Protein AF-0000000084594829 (afdb_homodimer)

Solvent-accessible surface area (backbone atoms only — not comparable to full-atom values): 25520 Å² total; per-residue (Å²): 42,50,32,67,63,46,38,23,34,36,38,37,28,14,41,70,43,42,46,11,28,39,64,42,12,35,50,20,52,48,33,42,65,23,55,60,46,31,46,62,44,75,52,24,37,53,63,38,23,59,70,64,42,47,61,45,43,63,54,41,35,23,39,46,90,50,32,87,60,29,25,43,32,51,32,38,38,42,38,53,36,61,41,19,28,26,36,82,89,39,92,41,34,40,60,67,72,57,42,54,50,34,54,51,47,63,54,34,37,34,65,29,85,85,31,70,29,32,31,90,67,43,40,59,35,40,35,30,24,59,64,41,21,32,66,55,31,23,55,56,34,47,72,39,90,75,60,37,76,66,47,53,45,46,69,49,33,47,53,42,26,51,47,48,51,50,50,20,61,75,69,74,37,55,64,38,62,38,24,61,53,51,34,56,74,15,71,70,40,56,78,43,31,46,88,35,16,79,60,19,64,47,69,38,47,66,42,22,44,53,48,38,53,45,47,53,51,47,32,49,74,75,39,46,74,69,27,58,89,62,46,65,52,22,50,61,54,48,90,68,42,40,82,92,56,42,70,83,43,40,45,79,56,66,72,91,116,43,50,32,65,62,47,39,24,35,36,38,36,29,15,40,69,43,43,47,11,28,38,63,44,12,34,50,20,54,46,33,43,64,22,55,61,45,31,46,59,45,74,54,24,37,52,64,37,25,58,71,64,41,49,60,44,43,62,53,41,36,23,38,45,90,49,33,88,60,29,25,43,32,52,32,38,38,42,38,52,36,62,40,20,29,25,36,80,89,40,88,42,34,39,60,67,72,56,42,53,51,34,54,51,49,66,55,34,35,36,64,29,86,85,31,68,30,31,32,89,65,42,41,59,36,40,34,29,24,61,62,41,20,32,64,57,32,24,54,56,33,47,72,40,90,74,60,38,76,66,45,52,44,45,69,49,32,46,51,43,26,50,48,48,51,52,51,21,61,75,69,72,37,54,64,37,61,39,25,60,53,51,34,56,74,16,70,70,39,58,77,43,32,45,88,35,15,80,59,19,65,48,68,39,46,67,42,21,43,53,49,38,54,44,47,52,49,49,33,48,73,76,39,46,75,70,27,55,89,63,44,67,52,22,48,60,53,49,88,67,41,39,83,92,55,42,69,82,45,41,45,80,56,66,72,94,116

Nearest PDB structures (foldseek):
  3mil-assembly1_B  TM=8.501E-01  e=1.278E-20  Saccharomyces cerevisiae
  5kdd-assembly1_A  TM=5.595E-01  e=1.946E-02  Pyrococcus furiosus
  5qun-assembly1_A  TM=5.330E-01  e=2.349E-02  Pyrococcus furiosus
  5fow-assembly2_C  TM=5.325E-01  e=2.835E-02  Pyrococcus furiosus DSM 3638
  6tv3-assembly1_A  TM=4.969E-01  e=1.828E-02  Pyrococcus furiosus

Sequence (514 aa):
MAANVLDCIMLLGDSLTQGGWEPGGFGQRLAHVYARKLDVVNRGYSGYNSEWVIPVFEECFAKSELQSLVPKVKLLVIWFGANDACLEQSPQHVPLPKFIENINKLIDMPTSSSSPWYSPTTRVILVTAPPVNATQRGDELGTRTPPIAPDRAHETTKSYARAVIDVANKRGVPVVDLWSALWEEAGETEKGLQPLLPDGLHCNERSYKVLYDLLIKTISEHYPELHFDKLPKVYPAWDEIDWKNPGPSLKSRRIDVMAANVLDCIMLLGDSLTQGGWEPGGFGQRLAHVYARKLDVVNRGYSGYNSEWVIPVFEECFAKSELQSLVPKVKLLVIWFGANDACLEQSPQHVPLPKFIENINKLIDMPTSSSSPWYSPTTRVILVTAPPVNATQRGDELGTRTPPIAPDRAHETTKSYARAVIDVANKRGVPVVDLWSALWEEAGETEKGLQPLLPDGLHCNERSYKVLYDLLIKTISEHYPELHFDKLPKVYPAWDEIDWKNPGPSLKSRRIDV

InterPro domains:
  IPR008265 Lipase, GDSL, active site [PS01098] (9-20)
  IPR013830 SGNH hydrolase-type esterase domain [PF13472] (11-209)
  IPR036514 SGNH hydrolase superfamily [G3DSA:3.40.50.1110] (6-247)
  IPR045136 Isoamyl acetate-hydrolyzing esterase Iah1-like [PTHR14209] (9-248)

pLDDT: mean 96.72, std 3.45, range [78.25, 99.0]

Organism: NCBI:txid1423351

Structure (mmCIF, N/CA/C/O backbone):
data_AF-0000000084594829-model_v1
#
loop_
_entity.id
_entity.type
_entity.pdbx_description
1 polymer 'GDSL-like lipase/acylhydrolase'
#
loop_
_atom_site.group_PDB
_atom_site.id
_atom_site.type_symbol
_atom_site.label_atom_id
_atom_site.label_alt_id
_atom_site.label_comp_id
_atom_site.label_asym_id
_atom_site.label_entity_id
_atom_site.label_seq_id
_atom_site.pdbx_PDB_ins_code
_atom_site.Cartn_x
_atom_site.Cartn_y
_atom_site.Cartn_z
_atom_site.occupancy
_atom_site.B_iso_or_equiv
_atom_site.auth_seq_id
_atom_site.auth_comp_id
_atom_site.auth_asym_id
_atom_site.auth_atom_id
_atom_site.pdbx_PDB_model_num
ATOM 1 N N . MET A 1 1 ? -9.164 -3.387 -14.898 1 78.25 1 MET A N 1
ATOM 2 C CA . MET A 1 1 ? -9.133 -2.312 -13.914 1 78.25 1 MET A CA 1
ATOM 3 C C . MET A 1 1 ? -9.391 -2.857 -12.508 1 78.25 1 MET A C 1
ATOM 5 O O . MET A 1 1 ? -9.852 -3.99 -12.359 1 78.25 1 MET A O 1
ATOM 9 N N . ALA A 1 2 ? -8.961 -2.006 -11.523 1 86.88 2 ALA A N 1
ATOM 10 C CA . ALA A 1 2 ? -9.125 -2.441 -10.141 1 86.88 2 ALA A CA 1
ATOM 11 C C . ALA A 1 2 ? -10.57 -2.258 -9.68 1 86.88 2 ALA A C 1
ATOM 13 O O . ALA A 1 2 ? -11 -1.138 -9.398 1 86.88 2 ALA A O 1
ATOM 14 N N . ALA A 1 3 ? -11.242 -3.324 -9.555 1 89.19 3 ALA A N 1
ATOM 15 C CA . ALA A 1 3 ? -12.664 -3.287 -9.195 1 89.19 3 ALA A CA 1
ATOM 16 C C . ALA A 1 3 ? -12.844 -2.865 -7.738 1 89.19 3 ALA A C 1
ATOM 18 O O . ALA A 1 3 ? -11.898 -2.906 -6.949 1 89.19 3 ALA A O 1
ATOM 19 N N . ASN A 1 4 ? -13.992 -2.4 -7.457 1 90.81 4 ASN A N 1
ATOM 20 C CA . ASN A 1 4 ? -14.367 -1.978 -6.109 1 90.81 4 ASN A CA 1
ATOM 21 C C . ASN A 1 4 ? -14.742 -3.17 -5.234 1 90.81 4 ASN A C 1
ATOM 23 O O . ASN A 1 4 ? -15.906 -3.346 -4.883 1 90.81 4 ASN A O 1
ATOM 27 N N . VAL A 1 5 ? -13.711 -3.926 -4.871 1 93.62 5 VAL A N 1
ATOM 28 C CA . VAL A 1 5 ? -14.016 -5.164 -4.16 1 93.62 5 VAL A CA 1
ATOM 29 C C . VAL A 1 5 ? -13.625 -5.027 -2.691 1 93.62 5 VAL A C 1
ATOM 31 O O . VAL A 1 5 ? -14.07 -5.805 -1.848 1 93.62 5 VAL A O 1
ATOM 34 N N . LEU A 1 6 ? -12.789 -4.129 -2.393 1 95.56 6 LEU A N 1
ATOM 35 C CA . LEU A 1 6 ? -12.398 -3.846 -1.018 1 95.56 6 LEU A CA 1
ATOM 36 C C . LEU A 1 6 ? -12.586 -2.369 -0.688 1 95.56 6 LEU A C 1
ATOM 38 O O . LEU A 1 6 ? -12.273 -1.501 -1.507 1 95.56 6 LEU A O 1
ATOM 42 N N . ASP A 1 7 ? -13.156 -2.088 0.467 1 96.56 7 ASP A N 1
ATOM 43 C CA . ASP A 1 7 ? -13.086 -0.74 1.024 1 96.56 7 ASP A CA 1
ATOM 44 C C . ASP A 1 7 ? -11.656 -0.384 1.418 1 96.56 7 ASP A C 1
ATOM 46 O O . ASP A 1 7 ? -10.734 -1.176 1.211 1 96.56 7 ASP A O 1
ATOM 50 N N . CYS A 1 8 ? -11.438 0.895 1.935 1 97.44 8 CYS A N 1
ATOM 51 C CA . CYS A 1 8 ? -10.031 1.221 2.143 1 97.44 8 CYS A CA 1
ATOM 52 C C . CYS A 1 8 ? -9.859 2.16 3.33 1 97.44 8 CYS A C 1
ATOM 54 O O . CYS A 1 8 ? -10.836 2.715 3.836 1 97.44 8 CYS A O 1
ATOM 56 N N . ILE A 1 9 ? -8.664 2.158 3.861 1 98.69 9 ILE A N 1
ATOM 57 C CA . ILE A 1 9 ? -8.117 3.215 4.703 1 98.69 9 ILE A CA 1
ATOM 58 C C . ILE A 1 9 ? -7.367 4.227 3.838 1 98.69 9 ILE A C 1
ATOM 60 O O . ILE A 1 9 ? -6.523 3.854 3.021 1 98.69 9 ILE A O 1
ATOM 64 N N . MET A 1 10 ? -7.723 5.48 3.963 1 98.75 10 MET A N 1
ATOM 65 C CA . MET A 1 10 ? -7.004 6.527 3.24 1 98.75 10 MET A CA 1
ATOM 66 C C . MET A 1 10 ? -6.121 7.336 4.184 1 98.75 10 MET A C 1
ATOM 68 O O . MET A 1 10 ? -6.594 7.828 5.211 1 98.75 10 MET A O 1
ATOM 72 N N . LEU A 1 11 ? -4.844 7.387 3.883 1 98.94 11 LEU A N 1
ATOM 73 C CA . LEU A 1 11 ? -3.873 8.203 4.602 1 98.94 11 LEU A CA 1
ATOM 74 C C . LEU A 1 11 ? -3.643 9.531 3.883 1 98.94 11 LEU A C 1
ATOM 76 O O . LEU A 1 11 ? -3.203 9.547 2.73 1 98.94 11 LEU A O 1
ATOM 80 N N . LEU A 1 12 ? -4.02 10.609 4.453 1 98.94 12 LEU A N 1
ATOM 81 C CA . LEU A 1 12 ? -3.895 11.938 3.859 1 98.94 12 LEU A CA 1
ATOM 82 C C . LEU A 1 12 ? -2.873 12.781 4.613 1 98.94 12 LEU A C 1
ATOM 84 O O . LEU A 1 12 ? -2.99 12.969 5.828 1 98.94 12 LEU A O 1
ATOM 88 N N . GLY A 1 13 ? -1.895 13.258 3.906 1 98.88 13 GLY A N 1
ATOM 89 C CA . GLY A 1 13 ? -0.903 14.062 4.602 1 98.88 13 GLY A CA 1
ATOM 90 C C . GLY A 1 13 ? 0.213 14.547 3.693 1 98.88 13 GLY A C 1
ATOM 91 O O . GLY A 1 13 ? 0.008 14.727 2.49 1 98.88 13 GLY A O 1
ATOM 92 N N . ASP A 1 14 ? 1.332 14.891 4.254 1 98.75 14 ASP A N 1
ATOM 93 C CA . ASP A 1 14 ? 2.48 15.43 3.533 1 98.75 14 ASP A CA 1
ATOM 94 C C . ASP A 1 14 ? 3.549 14.359 3.32 1 98.75 14 ASP A C 1
ATOM 96 O O . ASP A 1 14 ? 3.232 13.211 2.998 1 98.75 14 ASP A O 1
ATOM 100 N N . SER A 1 15 ? 4.848 14.719 3.453 1 98.69 15 SER A N 1
ATOM 101 C CA . SER A 1 15 ? 5.934 13.773 3.221 1 98.69 15 SER A CA 1
ATOM 102 C C . SER A 1 15 ? 5.957 12.68 4.289 1 98.69 15 SER A C 1
ATOM 104 O O . SER A 1 15 ? 6.359 11.547 4.02 1 98.69 15 SER A O 1
ATOM 106 N N . LEU A 1 16 ? 5.578 13.023 5.48 1 98.88 16 LEU A N 1
ATOM 107 C CA . LEU A 1 16 ? 5.531 12.047 6.562 1 98.88 16 LEU A CA 1
ATOM 108 C C . LEU A 1 16 ? 4.547 10.922 6.246 1 98.88 16 LEU A C 1
ATOM 110 O O . LEU A 1 16 ? 4.824 9.75 6.5 1 98.88 16 LEU A O 1
ATOM 114 N N . THR A 1 17 ? 3.414 11.305 5.66 1 98.94 17 THR A N 1
ATOM 115 C CA . THR A 1 17 ? 2.412 10.336 5.238 1 98.94 17 THR A CA 1
ATOM 116 C C . THR A 1 17 ? 2.893 9.555 4.016 1 98.94 17 THR A C 1
ATOM 118 O O . THR A 1 17 ? 2.791 8.328 3.973 1 98.94 17 THR A O 1
ATOM 121 N N . GLN A 1 18 ? 3.441 10.305 2.996 1 98.81 18 GLN A N 1
ATOM 122 C CA . GLN A 1 18 ? 3.992 9.648 1.815 1 98.81 18 GLN A CA 1
ATOM 123 C C . GLN A 1 18 ? 5.02 8.586 2.205 1 98.81 18 GLN A C 1
ATOM 125 O O . GLN A 1 18 ? 5.031 7.492 1.641 1 98.81 18 GLN A O 1
ATOM 130 N N . GLY A 1 19 ? 5.871 8.883 3.223 1 98.62 19 GLY A N 1
ATOM 131 C CA . GLY A 1 19 ? 6.941 8.008 3.686 1 98.62 19 GLY A CA 1
ATOM 132 C C . GLY A 1 19 ? 6.43 6.754 4.367 1 98.62 19 GLY A C 1
ATOM 133 O O . GLY A 1 19 ? 7.207 5.844 4.664 1 98.62 19 GLY A O 1
ATOM 134 N N . GLY A 1 20 ? 5.109 6.668 4.566 1 98.62 20 GLY A N 1
ATOM 135 C CA . GLY A 1 20 ? 4.508 5.492 5.176 1 98.62 20 GLY A CA 1
ATOM 136 C C . GLY A 1 20 ? 4.773 4.215 4.398 1 98.62 20 GLY A C 1
ATOM 137 O O . GLY A 1 20 ? 4.613 3.113 4.93 1 98.62 20 GLY A O 1
ATOM 138 N N . TRP A 1 21 ? 5.195 4.316 3.143 1 98.56 21 TRP A N 1
ATOM 139 C CA . TRP A 1 21 ? 5.469 3.16 2.299 1 98.56 21 TRP A CA 1
ATOM 140 C C . TRP A 1 21 ? 6.902 2.676 2.486 1 98.56 21 TRP A C 1
ATOM 142 O O . TRP A 1 21 ? 7.293 1.645 1.934 1 98.56 21 TRP A O 1
ATOM 152 N N . GLU A 1 22 ? 7.746 3.416 3.227 1 98.25 22 GLU A N 1
ATOM 153 C CA . GLU A 1 22 ? 9.094 2.932 3.502 1 98.25 22 GLU A CA 1
ATOM 154 C C . GLU A 1 22 ? 9.062 1.603 4.25 1 98.25 22 GLU A C 1
ATOM 156 O O . GLU A 1 22 ? 8.062 1.27 4.891 1 98.25 22 GLU A O 1
ATOM 161 N N . PRO A 1 23 ? 10.18 0.782 4.145 1 97.75 23 PRO A N 1
ATOM 162 C CA . PRO A 1 23 ? 10.203 -0.431 4.965 1 97.75 23 PRO A CA 1
ATOM 163 C C . PRO A 1 23 ? 10.016 -0.141 6.453 1 97.75 23 PRO A C 1
ATOM 165 O O . PRO A 1 23 ? 10.75 0.665 7.023 1 97.75 23 PRO A O 1
ATOM 168 N N . GLY A 1 24 ? 8.977 -0.729 6.941 1 98.12 24 GLY A N 1
ATOM 169 C CA . GLY A 1 24 ? 8.68 -0.488 8.344 1 98.12 24 GLY A CA 1
ATOM 170 C C . GLY A 1 24 ? 7.875 0.777 8.57 1 98.12 24 GLY A C 1
ATOM 171 O O . GLY A 1 24 ? 7.648 1.177 9.719 1 98.12 24 GLY A O 1
ATOM 172 N N . GLY A 1 25 ? 7.488 1.535 7.523 1 98.69 25 GLY A N 1
ATOM 173 C CA . GLY A 1 25 ? 6.609 2.686 7.648 1 98.69 25 GLY A CA 1
ATOM 174 C C . GLY A 1 25 ? 5.227 2.326 8.164 1 98.69 25 GLY A C 1
ATOM 175 O O . GLY A 1 25 ? 4.832 1.159 8.133 1 98.69 25 GLY A O 1
ATOM 176 N N . PHE A 1 26 ? 4.457 3.324 8.602 1 98.94 26 PHE A N 1
ATOM 177 C CA . PHE A 1 26 ? 3.168 3.033 9.219 1 98.94 26 PHE A CA 1
ATOM 178 C C . PHE A 1 26 ? 2.156 2.586 8.172 1 98.94 26 PHE A C 1
ATOM 180 O O . PHE A 1 26 ? 1.296 1.748 8.445 1 98.94 26 PHE A O 1
ATOM 187 N N . GLY A 1 27 ? 2.207 3.154 6.953 1 98.88 27 GLY A N 1
ATOM 188 C CA . GLY A 1 27 ? 1.342 2.703 5.875 1 98.88 27 GLY A CA 1
ATOM 189 C C . GLY A 1 27 ? 1.584 1.26 5.48 1 98.88 27 GLY A C 1
ATOM 190 O O . GLY A 1 27 ? 0.635 0.501 5.266 1 98.88 27 GLY A O 1
ATOM 191 N N . GLN A 1 28 ? 2.879 0.942 5.375 1 98.75 28 GLN A N 1
ATOM 192 C CA . GLN A 1 28 ? 3.25 -0.441 5.098 1 98.75 28 GLN A CA 1
ATOM 193 C C . GLN A 1 28 ? 2.74 -1.379 6.188 1 98.75 28 GLN A C 1
ATOM 195 O O . GLN A 1 28 ? 2.188 -2.439 5.891 1 98.75 28 GLN A O 1
ATOM 200 N N . ARG A 1 29 ? 2.9 -1.066 7.418 1 98.88 29 ARG A N 1
ATOM 201 C CA . ARG A 1 29 ? 2.449 -1.891 8.539 1 98.88 29 ARG A CA 1
ATOM 202 C C . ARG A 1 29 ? 0.935 -2.07 8.508 1 98.88 29 ARG A C 1
ATOM 204 O O . ARG A 1 29 ? 0.431 -3.174 8.734 1 98.88 29 ARG A O 1
ATOM 211 N N . LEU A 1 30 ? 0.249 -0.983 8.227 1 98.94 30 LEU A N 1
ATOM 212 C CA . LEU A 1 30 ? -1.203 -1.063 8.109 1 98.94 30 LEU A CA 1
ATOM 213 C C . LEU A 1 30 ? -1.605 -1.984 6.965 1 98.94 30 LEU A C 1
ATOM 215 O O . LEU A 1 30 ? -2.467 -2.852 7.133 1 98.94 30 LEU A O 1
ATOM 219 N N . ALA A 1 31 ? -0.976 -1.804 5.781 1 98.88 31 ALA A N 1
ATOM 220 C CA . ALA A 1 31 ? -1.313 -2.607 4.609 1 98.88 31 ALA A CA 1
ATOM 221 C C . ALA A 1 31 ? -1.121 -4.094 4.891 1 98.88 31 ALA A C 1
ATOM 223 O O . ALA A 1 31 ? -1.871 -4.93 4.383 1 98.88 31 ALA A O 1
ATOM 224 N N . HIS A 1 32 ? -0.155 -4.367 5.723 1 98.75 32 HIS A N 1
ATOM 225 C CA . HIS A 1 32 ? 0.142 -5.754 6.047 1 98.75 32 HIS A CA 1
ATOM 226 C C . HIS A 1 32 ? -0.965 -6.371 6.898 1 98.75 32 HIS A C 1
ATOM 228 O O . HIS A 1 32 ? -1.495 -7.43 6.562 1 98.75 32 HIS A O 1
ATOM 234 N N . VAL A 1 33 ? -1.428 -5.699 7.898 1 98.69 33 VAL A N 1
ATOM 235 C CA . VAL A 1 33 ? -2.354 -6.324 8.836 1 98.69 33 VAL A CA 1
ATOM 236 C C . VAL A 1 33 ? -3.779 -6.23 8.297 1 98.69 33 VAL A C 1
ATOM 238 O O . VAL A 1 33 ? -4.641 -7.035 8.656 1 98.69 33 VAL A O 1
ATOM 241 N N . TYR A 1 34 ? -4.039 -5.316 7.41 1 98.69 34 TYR A N 1
ATOM 242 C CA . TYR A 1 34 ? -5.379 -5.164 6.859 1 98.69 34 TYR A CA 1
ATOM 243 C C . TYR A 1 34 ? -5.504 -5.887 5.523 1 98.69 34 TYR A C 1
ATOM 245 O O . TYR A 1 34 ? -6.547 -5.816 4.863 1 98.69 34 TYR A O 1
ATOM 253 N N . ALA A 1 35 ? -4.441 -6.59 5.121 1 98.31 35 ALA A N 1
ATOM 254 C CA . ALA A 1 35 ? -4.48 -7.328 3.861 1 98.31 35 ALA A CA 1
ATOM 255 C C . ALA A 1 35 ? -5.719 -8.219 3.787 1 98.31 35 ALA A C 1
ATOM 257 O O . ALA A 1 35 ? -6.09 -8.859 4.773 1 98.31 35 ALA A O 1
ATOM 258 N N . ARG A 1 36 ? -6.418 -8.188 2.566 1 97.88 36 ARG A N 1
ATOM 259 C CA . ARG A 1 36 ? -7.594 -8.984 2.236 1 97.88 36 ARG A CA 1
ATOM 260 C C . ARG A 1 36 ? -8.836 -8.461 2.953 1 97.88 36 ARG A C 1
ATOM 262 O O . ARG A 1 36 ? -9.93 -8.992 2.781 1 97.88 36 ARG A O 1
ATOM 269 N N . LYS A 1 37 ? -8.68 -7.426 3.785 1 98.06 37 LYS A N 1
ATOM 270 C CA . LYS A 1 37 ? -9.789 -6.859 4.543 1 98.06 37 LYS A CA 1
ATOM 271 C C . LYS A 1 37 ? -10.109 -5.441 4.082 1 98.06 37 LYS A C 1
ATOM 273 O O . LYS A 1 37 ? -11.242 -5.145 3.709 1 98.06 37 LYS A O 1
ATOM 278 N N . LEU A 1 38 ? -9.164 -4.594 4.082 1 98.12 38 LEU A N 1
ATOM 279 C CA . LEU A 1 38 ? -9.195 -3.227 3.572 1 98.12 38 LEU A CA 1
ATOM 280 C C . LEU A 1 38 ? -7.91 -2.898 2.82 1 98.12 38 LEU A C 1
ATOM 282 O O . LEU A 1 38 ? -6.82 -3.279 3.252 1 98.12 38 LEU A O 1
ATOM 286 N N . ASP A 1 39 ? -8.062 -2.234 1.732 1 98.19 39 ASP A N 1
ATOM 287 C CA . ASP A 1 39 ? -6.871 -1.661 1.111 1 98.19 39 ASP A CA 1
ATOM 288 C C . ASP A 1 39 ? -6.398 -0.424 1.871 1 98.19 39 ASP A C 1
ATOM 290 O O . ASP A 1 39 ? -7.16 0.17 2.639 1 98.19 39 ASP A O 1
ATOM 294 N N . VAL A 1 40 ? -5.129 -0.094 1.781 1 98.75 40 VAL A N 1
ATOM 295 C CA . VAL A 1 40 ? -4.574 1.161 2.277 1 98.75 40 VAL A CA 1
ATOM 296 C C . VAL A 1 40 ? -4.133 2.029 1.103 1 98.75 40 VAL A C 1
ATOM 298 O O . VAL A 1 40 ? -3.369 1.581 0.244 1 98.75 40 VAL A O 1
ATOM 301 N N . VAL A 1 41 ? -4.672 3.211 1.004 1 98.06 41 VAL A N 1
ATOM 302 C CA . VAL A 1 41 ? -4.301 4.164 -0.036 1 98.06 41 VAL A CA 1
ATOM 303 C C . VAL A 1 41 ? -3.561 5.348 0.586 1 98.06 41 VAL A C 1
ATOM 305 O O . VAL A 1 41 ? -4.016 5.918 1.581 1 98.06 41 VAL A O 1
ATOM 308 N N . ASN A 1 42 ? -2.43 5.582 0.08 1 98.5 42 ASN A N 1
ATOM 309 C CA . ASN A 1 42 ? -1.582 6.664 0.576 1 98.5 42 ASN A CA 1
ATOM 310 C C . ASN A 1 42 ? -1.703 7.914 -0.29 1 98.5 42 ASN A C 1
ATOM 312 O O . ASN A 1 42 ? -1.348 7.895 -1.47 1 98.5 42 ASN A O 1
ATOM 316 N N . ARG A 1 43 ? -2.293 8.922 0.255 1 98.69 43 ARG A N 1
ATOM 317 C CA . ARG A 1 43 ? -2.398 10.25 -0.339 1 98.69 43 ARG A CA 1
ATOM 318 C C . ARG A 1 43 ? -1.523 11.25 0.406 1 98.69 43 ARG A C 1
ATOM 320 O O . ARG A 1 43 ? -2.006 12.297 0.843 1 98.69 43 ARG A O 1
ATOM 327 N N . GLY A 1 44 ? -0.282 10.859 0.572 1 98.75 44 GLY A N 1
ATOM 328 C CA . GLY A 1 44 ? 0.762 11.727 1.086 1 98.75 44 GLY A CA 1
ATOM 329 C C . GLY A 1 44 ? 1.479 12.508 -0.001 1 98.75 44 GLY A C 1
ATOM 330 O O . GLY A 1 44 ? 1.873 11.938 -1.021 1 98.75 44 GLY A O 1
ATOM 331 N N . TYR A 1 45 ? 1.589 13.781 0.221 1 98.44 45 TYR A N 1
ATOM 332 C CA . TYR A 1 45 ? 2.201 14.656 -0.773 1 98.44 45 TYR A CA 1
ATOM 333 C C . TYR A 1 45 ? 3.361 15.438 -0.169 1 98.44 45 TYR A C 1
ATOM 335 O O . TYR A 1 45 ? 3.15 16.453 0.511 1 98.44 45 TYR A O 1
ATOM 343 N N . SER A 1 46 ? 4.551 14.977 -0.486 1 98.38 46 SER A N 1
ATOM 344 C CA . SER A 1 46 ? 5.77 15.562 0.066 1 98.38 46 SER A CA 1
ATOM 345 C C . SER A 1 46 ? 5.801 17.078 -0.131 1 98.38 46 SER A C 1
ATOM 347 O O . SER A 1 46 ? 5.609 17.562 -1.246 1 98.38 46 SER A O 1
ATOM 349 N N . GLY A 1 47 ? 5.973 17.75 0.941 1 98.19 47 GLY A N 1
ATOM 350 C CA . GLY A 1 47 ? 6.145 19.188 0.915 1 98.19 47 GLY A CA 1
ATOM 351 C C . GLY A 1 47 ? 4.836 19.953 1.025 1 98.19 47 GLY A C 1
ATOM 352 O O . GLY A 1 47 ? 4.832 21.156 1.264 1 98.19 47 GLY A O 1
ATOM 353 N N . TYR A 1 48 ? 3.717 19.281 0.871 1 98.56 48 TYR A N 1
ATOM 354 C CA . TYR A 1 48 ? 2.426 19.953 0.879 1 98.56 48 TYR A CA 1
ATOM 355 C C . TYR A 1 48 ? 2.064 20.422 2.283 1 98.56 48 TYR A C 1
ATOM 357 O O . TYR A 1 48 ? 2.404 19.766 3.27 1 98.56 48 TYR A O 1
ATOM 365 N N . ASN A 1 49 ? 1.473 21.594 2.371 1 98.56 49 ASN A N 1
ATOM 366 C CA . ASN A 1 49 ? 0.813 22.062 3.588 1 98.56 49 ASN A CA 1
ATOM 367 C C . ASN A 1 49 ? -0.689 21.797 3.545 1 98.56 49 ASN A C 1
ATOM 369 O O . ASN A 1 49 ? -1.198 21.234 2.574 1 98.56 49 ASN A O 1
ATOM 373 N N . SER A 1 50 ? -1.358 22.109 4.633 1 98.62 50 SER A N 1
ATOM 374 C CA . SER A 1 50 ? -2.781 21.812 4.77 1 98.62 50 SER A CA 1
ATOM 375 C C . SER A 1 50 ? -3.609 22.609 3.77 1 98.62 50 SER A C 1
ATOM 377 O O . SER A 1 50 ? -4.719 22.219 3.41 1 98.62 50 SER A O 1
ATOM 379 N N . GLU A 1 51 ? -3.084 23.734 3.338 1 97.75 51 GLU A N 1
ATOM 380 C CA . GLU A 1 51 ? -3.807 24.562 2.371 1 97.75 51 GLU A CA 1
ATOM 381 C C . GLU A 1 51 ? -3.691 23.984 0.962 1 97.75 51 GLU A C 1
ATOM 383 O O . GLU A 1 51 ? -4.684 23.906 0.234 1 97.75 51 GLU A O 1
ATOM 388 N N . TRP A 1 52 ? -2.484 23.594 0.587 1 98 52 TRP A N 1
ATOM 389 C CA . TRP A 1 52 ? -2.207 23.109 -0.759 1 98 52 TRP A CA 1
ATOM 390 C C . TRP A 1 52 ? -2.928 21.781 -1.016 1 98 52 TRP A C 1
ATOM 392 O O . TRP A 1 52 ? -3.307 21.484 -2.15 1 98 52 TRP A O 1
ATOM 402 N N . VAL A 1 53 ? -3.229 20.984 0.043 1 98.31 53 VAL A N 1
ATOM 403 C CA . VAL A 1 53 ? -3.744 19.625 -0.157 1 98.31 53 VAL A CA 1
ATOM 404 C C . VAL A 1 53 ? -5.246 19.688 -0.43 1 98.31 53 VAL A C 1
ATOM 406 O O . VAL A 1 53 ? -5.82 18.734 -0.962 1 98.31 53 VAL A O 1
ATOM 409 N N . ILE A 1 54 ? -5.934 20.766 -0.059 1 97.88 54 ILE A N 1
ATOM 410 C CA . ILE A 1 54 ? -7.391 20.812 -0.059 1 97.88 54 ILE A CA 1
ATOM 411 C C . ILE A 1 54 ? -7.914 20.609 -1.479 1 97.88 54 ILE A C 1
ATOM 413 O O . ILE A 1 54 ? -8.734 19.719 -1.724 1 97.88 54 ILE A O 1
ATOM 417 N N . PRO A 1 55 ? -7.387 21.359 -2.512 1 96.75 55 PRO A N 1
ATOM 418 C CA . PRO A 1 55 ? -7.883 21.109 -3.865 1 96.75 55 PRO A CA 1
ATOM 419 C C . PRO A 1 55 ? -7.547 19.703 -4.363 1 96.75 55 PRO A C 1
ATOM 421 O O . PRO A 1 55 ? -8.305 19.125 -5.145 1 96.75 55 PRO A O 1
ATOM 424 N N . VAL A 1 56 ? -6.441 19.156 -3.965 1 97.5 56 VAL A N 1
ATOM 425 C CA . VAL A 1 56 ? -6.039 17.797 -4.34 1 97.5 56 VAL A CA 1
ATOM 426 C C . VAL A 1 56 ? -6.988 16.781 -3.703 1 97.5 56 VAL A C 1
ATOM 428 O O . VAL A 1 56 ? -7.453 15.859 -4.371 1 97.5 56 VAL A O 1
ATOM 431 N N . PHE A 1 57 ? -7.305 17.047 -2.451 1 98.19 57 PHE A N 1
ATOM 432 C CA . PHE A 1 57 ? -8.203 16.156 -1.724 1 98.19 57 PHE A CA 1
ATOM 433 C C . PHE A 1 57 ? -9.594 16.172 -2.342 1 98.19 57 PHE A C 1
ATOM 435 O O . PHE A 1 57 ? -10.266 15.133 -2.391 1 98.19 57 PHE A O 1
ATOM 442 N N . GLU A 1 58 ? -10.031 17.25 -2.834 1 96.94 58 GLU A N 1
ATOM 443 C CA . GLU A 1 58 ? -11.32 17.375 -3.516 1 96.94 58 GLU A CA 1
ATOM 444 C C . GLU A 1 58 ? -11.391 16.438 -4.723 1 96.94 58 GLU A C 1
ATOM 446 O O . GLU A 1 58 ? -12.477 16 -5.109 1 96.94 58 GLU A O 1
ATOM 451 N N . GLU A 1 59 ? -10.234 16.141 -5.219 1 95.88 59 GLU A N 1
ATOM 452 C CA . GLU A 1 59 ? -10.188 15.211 -6.344 1 95.88 59 GLU A CA 1
ATOM 453 C C . GLU A 1 59 ? -9.984 13.773 -5.867 1 95.88 59 GLU A C 1
ATOM 455 O O . GLU A 1 59 ? -10.477 12.828 -6.496 1 95.88 59 GLU A O 1
ATOM 460 N N . CYS A 1 60 ? -9.305 13.602 -4.77 1 96.5 60 CYS A N 1
ATOM 461 C CA . CYS A 1 60 ? -8.922 12.273 -4.293 1 96.5 60 CYS A CA 1
ATOM 462 C C . CYS A 1 60 ? -10.07 11.609 -3.549 1 96.5 60 CYS A C 1
ATOM 464 O O . CYS A 1 60 ? -10.117 10.383 -3.439 1 96.5 60 CYS A O 1
ATOM 466 N N . PHE A 1 61 ? -10.898 12.422 -3.004 1 97.44 61 PHE A N 1
ATOM 467 C CA . PHE A 1 61 ? -12.07 11.922 -2.293 1 97.44 61 PHE A CA 1
ATOM 468 C C . PHE A 1 61 ? -13.328 12.055 -3.148 1 97.44 61 PHE A C 1
ATOM 470 O O . PHE A 1 61 ? -13.68 13.156 -3.568 1 97.44 61 PHE A O 1
ATOM 477 N N . ALA A 1 62 ? -13.938 10.961 -3.398 1 95.62 62 ALA A N 1
ATOM 478 C CA . ALA A 1 62 ? -15.055 10.953 -4.344 1 95.62 62 ALA A CA 1
ATOM 479 C C . ALA A 1 62 ? -16.234 11.734 -3.791 1 95.62 62 ALA A C 1
ATOM 481 O O . ALA A 1 62 ? -16.547 11.648 -2.602 1 95.62 62 ALA A O 1
ATOM 482 N N . LYS A 1 63 ? -16.953 12.445 -4.621 1 96.12 63 LYS A N 1
ATOM 483 C CA . LYS A 1 63 ? -18.203 13.102 -4.25 1 96.12 63 LYS A CA 1
ATOM 484 C C . LYS A 1 63 ? -19.281 12.078 -3.92 1 96.12 63 LYS A C 1
ATOM 486 O O . LYS A 1 63 ? -19.219 10.93 -4.371 1 96.12 63 LYS A O 1
ATOM 491 N N . SER A 1 64 ? -20.219 12.539 -3.262 1 94.69 64 SER A N 1
ATOM 492 C CA . SER A 1 64 ? -21.25 11.664 -2.707 1 94.69 64 SER A CA 1
ATOM 493 C C . SER A 1 64 ? -21.938 10.852 -3.801 1 94.69 64 SER A C 1
ATOM 495 O O . SER A 1 64 ? -22.203 9.664 -3.615 1 94.69 64 SER A O 1
ATOM 497 N N . GLU A 1 65 ? -22.078 11.398 -4.969 1 91.44 65 GLU A N 1
ATOM 498 C CA . GLU A 1 65 ? -22.828 10.758 -6.039 1 91.44 65 GLU A CA 1
ATOM 499 C C . GLU A 1 65 ? -22.031 9.641 -6.691 1 91.44 65 GLU A C 1
ATOM 501 O O . GLU A 1 65 ? -22.594 8.773 -7.359 1 91.44 65 GLU A O 1
ATOM 506 N N . LEU A 1 66 ? -20.734 9.617 -6.473 1 89.75 66 LEU A N 1
ATOM 507 C CA . LEU A 1 66 ? -19.875 8.641 -7.121 1 89.75 66 LEU A CA 1
ATOM 508 C C . LEU A 1 66 ? -19.453 7.547 -6.141 1 89.75 66 LEU A C 1
ATOM 510 O O . LEU A 1 66 ? -18.812 6.57 -6.531 1 89.75 66 LEU A O 1
ATOM 514 N N . GLN A 1 67 ? -19.906 7.613 -4.945 1 84.94 67 GLN A N 1
ATOM 515 C CA . GLN A 1 67 ? -19.359 6.809 -3.859 1 84.94 67 GLN A CA 1
ATOM 516 C C . GLN A 1 67 ? -19.734 5.34 -4.023 1 84.94 67 GLN A C 1
ATOM 518 O O . GLN A 1 67 ? -18.984 4.453 -3.592 1 84.94 67 GLN A O 1
ATOM 523 N N . SER A 1 68 ? -20.766 5.059 -4.75 1 83.88 68 SER A N 1
ATOM 524 C CA . SER A 1 68 ? -21.188 3.672 -4.93 1 83.88 68 SER A CA 1
ATOM 525 C C . SER A 1 68 ? -20.297 2.957 -5.949 1 83.88 68 SER A C 1
ATOM 527 O O . SER A 1 68 ? -20.297 1.727 -6.023 1 83.88 68 SER A O 1
ATOM 529 N N . LEU A 1 69 ? -19.484 3.689 -6.625 1 87.31 69 LEU A N 1
ATOM 530 C CA . LEU A 1 69 ? -18.734 3.129 -7.742 1 87.31 69 LEU A CA 1
ATOM 531 C C . LEU A 1 69 ? -17.281 2.881 -7.348 1 87.31 69 LEU A C 1
ATOM 533 O O . LEU A 1 69 ? -16.562 2.184 -8.062 1 87.31 69 LEU A O 1
ATOM 537 N N . VAL A 1 70 ? -16.906 3.461 -6.238 1 92.19 70 VAL A N 1
ATOM 538 C CA . VAL A 1 70 ? -15.5 3.408 -5.844 1 92.19 70 VAL A CA 1
ATOM 539 C C . VAL A 1 70 ? -15.383 2.873 -4.418 1 92.19 70 VAL A C 1
ATOM 541 O O . VAL A 1 70 ? -16.375 2.807 -3.691 1 92.19 70 VAL A O 1
ATOM 544 N N . PRO A 1 71 ? -14.211 2.418 -4.066 1 94.38 71 PRO A N 1
ATOM 545 C CA . PRO A 1 71 ? -14.039 1.901 -2.705 1 94.38 71 PRO A CA 1
ATOM 546 C C . PRO A 1 71 ? -14.414 2.922 -1.636 1 94.38 71 PRO A C 1
ATOM 548 O O . PRO A 1 71 ? -14.047 4.094 -1.738 1 94.38 71 PRO A O 1
ATOM 551 N N . LYS A 1 72 ? -15.172 2.484 -0.689 1 95.38 72 LYS A N 1
ATOM 552 C CA . LYS A 1 72 ? -15.5 3.344 0.446 1 95.38 72 LYS A CA 1
ATOM 553 C C . LYS A 1 72 ? -14.281 3.576 1.331 1 95.38 72 LYS A C 1
ATOM 555 O O . LYS A 1 72 ? -13.531 2.641 1.627 1 95.38 72 LYS A O 1
ATOM 560 N N . VAL A 1 73 ? -14.047 4.785 1.699 1 97.62 73 VAL A N 1
ATOM 561 C CA . VAL A 1 73 ? -13.047 5.094 2.711 1 97.62 73 VAL A CA 1
ATOM 562 C C . VAL A 1 73 ? -13.625 4.871 4.105 1 97.62 73 VAL A C 1
ATOM 564 O O . VAL A 1 73 ? -14.414 5.684 4.594 1 97.62 73 VAL A O 1
ATOM 567 N N . LYS A 1 74 ? -13.234 3.771 4.707 1 97.69 74 LYS A N 1
ATOM 568 C CA . LYS A 1 74 ? -13.773 3.445 6.02 1 97.69 74 LYS A CA 1
ATOM 569 C C . LYS A 1 74 ? -13.086 4.25 7.117 1 97.69 74 LYS A C 1
ATOM 571 O O . LYS A 1 74 ? -13.688 4.539 8.156 1 97.69 74 LYS A O 1
ATOM 576 N N . LEU A 1 75 ? -11.867 4.578 6.875 1 98.75 75 LEU A N 1
ATOM 577 C CA . LEU A 1 75 ? -11.062 5.375 7.793 1 98.75 75 LEU A CA 1
ATOM 578 C C . LEU A 1 75 ? -10.195 6.379 7.031 1 98.75 75 LEU A C 1
ATOM 580 O O . LEU A 1 75 ? -9.5 6.008 6.086 1 98.75 75 LEU A O 1
ATOM 584 N N . LEU A 1 76 ? -10.352 7.598 7.371 1 98.88 76 LEU A N 1
ATOM 585 C CA . LEU A 1 76 ? -9.5 8.672 6.879 1 98.88 76 LEU A CA 1
ATOM 586 C C . LEU A 1 76 ? -8.555 9.164 7.973 1 98.88 76 LEU A C 1
ATOM 588 O O . LEU A 1 76 ? -9.008 9.656 9.016 1 98.88 76 LEU A O 1
ATOM 592 N N . VAL A 1 77 ? -7.262 8.945 7.801 1 98.94 77 VAL A N 1
ATOM 593 C CA . VAL A 1 77 ? -6.242 9.469 8.703 1 98.94 77 VAL A CA 1
ATOM 594 C C . VAL A 1 77 ? -5.664 10.766 8.141 1 98.94 77 VAL A C 1
ATOM 596 O O . VAL A 1 77 ? -5.121 10.781 7.031 1 98.94 77 VAL A O 1
ATOM 599 N N . ILE A 1 78 ? -5.82 11.844 8.836 1 99 78 ILE A N 1
ATOM 600 C CA . ILE A 1 78 ? -5.352 13.156 8.398 1 99 78 ILE A CA 1
ATOM 601 C C . ILE A 1 78 ? -4.117 13.555 9.211 1 99 78 ILE A C 1
ATOM 603 O O . ILE A 1 78 ? -4.184 13.664 10.438 1 99 78 ILE A O 1
ATOM 607 N N . TRP A 1 79 ? -2.994 13.742 8.539 1 98.94 79 TRP A N 1
ATOM 608 C CA . TRP A 1 79 ? -1.728 14.008 9.219 1 98.94 79 TRP A CA 1
ATOM 609 C C . TRP A 1 79 ? -0.992 15.172 8.57 1 98.94 79 TRP A C 1
ATOM 611 O O . TRP A 1 79 ? -0.226 14.977 7.621 1 98.94 79 TRP A O 1
ATOM 621 N N . PHE A 1 80 ? -1.238 16.438 9.117 1 98.88 80 PHE A N 1
ATOM 622 C CA . PHE A 1 80 ? -0.576 17.656 8.68 1 98.88 80 PHE A CA 1
ATOM 623 C C . PHE A 1 80 ? -0.043 18.438 9.875 1 98.88 80 PHE A C 1
ATOM 625 O O . PHE A 1 80 ? -0.234 18.031 11.023 1 98.88 80 PHE A O 1
ATOM 632 N N . GLY A 1 81 ? 0.662 19.484 9.648 1 98.75 81 GLY A N 1
ATOM 633 C CA . GLY A 1 81 ? 1.176 20.375 10.672 1 98.75 81 GLY A CA 1
ATOM 634 C C . GLY A 1 81 ? 2.67 20.625 10.562 1 98.75 81 GLY A C 1
ATOM 635 O O . GLY A 1 81 ? 3.154 21.703 10.883 1 98.75 81 GLY A O 1
ATOM 636 N N . ALA A 1 82 ? 3.408 19.609 10.094 1 98.62 82 ALA A N 1
ATOM 637 C CA . ALA A 1 82 ? 4.863 19.719 10.023 1 98.62 82 ALA A CA 1
ATOM 638 C C . ALA A 1 82 ? 5.281 20.828 9.07 1 98.62 82 ALA A C 1
ATOM 640 O O . ALA A 1 82 ? 6.07 21.703 9.438 1 98.62 82 ALA A O 1
ATOM 641 N N . ASN A 1 83 ? 4.75 20.812 7.855 1 98.69 83 ASN A N 1
ATOM 642 C CA . ASN A 1 83 ? 5.082 21.859 6.891 1 98.69 83 ASN A CA 1
ATOM 643 C C . ASN A 1 83 ? 4.387 23.172 7.23 1 98.69 83 ASN A C 1
ATOM 645 O O . ASN A 1 83 ? 4.98 24.25 7.098 1 98.69 83 ASN A O 1
ATOM 649 N N . ASP A 1 84 ? 3.172 23.109 7.703 1 98.81 84 ASP A N 1
ATOM 650 C CA . ASP A 1 84 ? 2.408 24.297 8.086 1 98.81 84 ASP A CA 1
ATOM 651 C C . ASP A 1 84 ? 3.15 25.109 9.141 1 98.81 84 ASP A C 1
ATOM 653 O O . ASP A 1 84 ? 3.107 26.344 9.125 1 98.81 84 ASP A O 1
ATOM 657 N N . ALA A 1 85 ? 3.877 24.438 9.961 1 98.75 85 ALA A N 1
ATOM 658 C CA . ALA A 1 85 ? 4.531 25.047 11.125 1 98.75 85 ALA A CA 1
ATOM 659 C C . ALA A 1 85 ? 5.871 25.656 10.734 1 98.75 85 ALA A C 1
ATOM 661 O O . ALA A 1 85 ? 6.609 26.141 11.594 1 98.75 85 ALA A O 1
ATOM 662 N N . CYS A 1 86 ? 6.207 25.594 9.477 1 98.25 86 CYS A N 1
ATOM 663 C CA . CYS A 1 86 ? 7.406 26.312 9.055 1 98.25 86 CYS A CA 1
ATOM 664 C C . CYS A 1 86 ? 7.332 27.781 9.453 1 98.25 86 CYS A C 1
ATOM 666 O O . CYS A 1 86 ? 6.242 28.328 9.617 1 98.25 86 CYS A O 1
ATOM 668 N N . LEU A 1 87 ? 8.547 28.312 9.625 1 97.5 87 LEU A N 1
ATOM 669 C CA . LEU A 1 87 ? 8.609 29.734 9.93 1 97.5 87 LEU A CA 1
ATOM 670 C C . LEU A 1 87 ? 8.164 30.578 8.734 1 97.5 87 LEU A C 1
ATOM 672 O O . LEU A 1 87 ? 8.094 30.062 7.609 1 97.5 87 LEU A O 1
ATOM 676 N N . GLU A 1 88 ? 7.848 31.797 8.945 1 95.38 88 GLU A N 1
ATOM 677 C CA . GLU A 1 88 ? 7.125 32.656 8.008 1 95.38 88 GLU A CA 1
ATOM 678 C C . GLU A 1 88 ? 7.891 32.812 6.699 1 95.38 88 GLU A C 1
ATOM 680 O O . GLU A 1 88 ? 7.289 32.969 5.637 1 95.38 88 GLU A O 1
ATOM 685 N N . GLN A 1 89 ? 9.172 32.719 6.691 1 92.5 89 GLN A N 1
ATOM 686 C CA . GLN A 1 89 ? 9.961 32.938 5.484 1 92.5 89 GLN A CA 1
ATOM 687 C C . GLN A 1 89 ? 9.844 31.766 4.523 1 92.5 89 GLN A C 1
ATOM 689 O O . GLN A 1 89 ? 10.234 31.859 3.357 1 92.5 89 GLN A O 1
ATOM 694 N N . SER A 1 90 ? 9.461 30.656 5.004 1 94.44 90 SER A N 1
ATOM 695 C C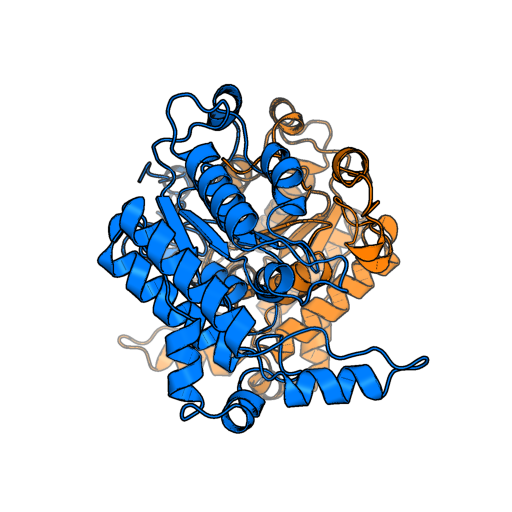A . SER A 1 90 ? 9.281 29.484 4.16 1 94.44 90 SER A CA 1
ATOM 696 C C . SER A 1 90 ? 7.973 29.547 3.385 1 94.44 90 SER A C 1
ATOM 698 O O . SER A 1 90 ? 6.93 29.891 3.947 1 94.44 90 SER A O 1
ATOM 700 N N . PRO A 1 91 ? 7.98 29.141 2.117 1 93.94 91 PRO A N 1
ATOM 701 C CA . PRO A 1 91 ? 6.742 29.125 1.338 1 93.94 91 PRO A CA 1
ATOM 702 C C . PRO A 1 91 ? 5.738 28.094 1.852 1 93.94 91 PRO A C 1
ATOM 704 O O . PRO A 1 91 ? 4.562 28.125 1.477 1 93.94 91 PRO A O 1
ATOM 707 N N . GLN A 1 92 ? 6.148 27.266 2.699 1 96.88 92 GLN A N 1
ATOM 708 C CA . GLN A 1 92 ? 5.277 26.203 3.197 1 96.88 92 GLN A CA 1
ATOM 709 C C . GLN A 1 92 ? 4.484 26.672 4.414 1 96.88 92 GLN A C 1
ATOM 711 O O . GLN A 1 92 ? 3.523 26.016 4.824 1 96.88 92 GLN A O 1
ATOM 716 N N . HIS A 1 93 ? 4.855 27.781 4.973 1 98.12 93 HIS A N 1
ATOM 717 C CA . HIS A 1 93 ? 4.238 28.281 6.199 1 98.12 93 HIS A CA 1
ATOM 718 C C . HIS A 1 93 ? 2.752 28.547 6 1 98.12 93 HIS A C 1
ATOM 720 O O . HIS A 1 93 ? 2.354 29.156 4.996 1 98.12 93 HIS A O 1
ATOM 726 N N . VAL A 1 94 ? 1.934 28.078 6.914 1 98.56 94 VAL A N 1
ATOM 727 C CA . VAL A 1 94 ? 0.525 28.438 7.035 1 98.56 94 VAL A CA 1
ATOM 728 C C . VAL A 1 94 ? 0.26 29.047 8.414 1 98.56 94 VAL A C 1
ATOM 730 O O . VAL A 1 94 ? 0.495 28.391 9.438 1 98.56 94 VAL A O 1
ATOM 733 N N . PRO A 1 95 ? -0.239 30.281 8.484 1 98.75 95 PRO A N 1
ATOM 734 C CA . PRO A 1 95 ? -0.551 30.828 9.805 1 98.75 95 PRO A CA 1
ATOM 735 C C . PRO A 1 95 ? -1.467 29.922 10.617 1 98.75 95 PRO A C 1
ATOM 737 O O . PRO A 1 95 ? -2.375 29.297 10.07 1 98.75 95 PRO A O 1
ATOM 740 N N . LEU A 1 96 ? -1.252 29.875 11.938 1 98.69 96 LEU A N 1
ATOM 741 C CA . LEU A 1 96 ? -1.905 28.922 12.828 1 98.69 96 LEU A CA 1
ATOM 742 C C . LEU A 1 96 ? -3.422 29 12.688 1 98.69 96 LEU A C 1
ATOM 744 O O . LEU A 1 96 ? -4.09 27.969 12.555 1 98.69 96 LEU A O 1
ATOM 748 N N . PRO A 1 97 ? -4.066 30.188 12.664 1 98.81 97 PRO A N 1
ATOM 749 C CA . PRO A 1 97 ? -5.523 30.219 12.492 1 98.81 97 PRO A CA 1
ATOM 750 C C . PRO A 1 97 ? -5.977 29.594 11.172 1 98.81 97 PRO A C 1
ATOM 752 O O . PRO A 1 97 ? -6.996 28.906 11.133 1 98.81 97 PRO A O 1
ATOM 755 N N . LYS A 1 98 ? -5.203 29.844 10.141 1 98.75 98 LYS A N 1
ATOM 756 C CA . LYS A 1 98 ? -5.539 29.266 8.836 1 98.75 98 LYS A CA 1
ATOM 757 C C . LYS A 1 98 ? -5.352 27.75 8.844 1 98.75 98 LYS A C 1
ATOM 759 O O . LYS A 1 98 ? -6.137 27.031 8.227 1 98.75 98 LYS A O 1
ATOM 764 N N . PHE A 1 99 ? -4.336 27.344 9.484 1 98.88 99 PHE A N 1
ATOM 765 C CA . PHE A 1 99 ? -4.117 25.922 9.648 1 98.88 99 PHE A CA 1
ATOM 766 C C . PHE A 1 99 ? -5.316 25.266 10.32 1 98.88 99 PHE A C 1
ATOM 768 O O . PHE A 1 99 ? -5.809 24.234 9.852 1 98.88 99 PHE A O 1
ATOM 775 N N . ILE A 1 100 ? -5.773 25.844 11.375 1 98.94 100 ILE A N 1
ATOM 776 C CA . ILE A 1 100 ? -6.93 25.328 12.102 1 98.94 100 ILE A CA 1
ATOM 777 C C . ILE A 1 100 ? -8.141 25.281 11.172 1 98.94 100 ILE A C 1
ATOM 779 O O . ILE A 1 100 ? -8.859 24.281 11.141 1 98.94 100 ILE A O 1
ATOM 783 N N . GLU A 1 101 ? -8.344 26.312 10.383 1 98.88 101 GLU A N 1
ATOM 784 C CA . GLU A 1 101 ? -9.422 26.359 9.398 1 98.88 101 GLU A CA 1
ATOM 785 C C . GLU A 1 101 ? -9.297 25.203 8.398 1 98.88 101 GLU A C 1
ATOM 787 O O . GLU A 1 101 ? -10.281 24.547 8.07 1 98.88 101 GLU A O 1
ATOM 792 N N . ASN A 1 102 ? -8.094 25.031 7.902 1 98.88 102 ASN A N 1
ATOM 793 C CA . ASN A 1 102 ? -7.848 23.984 6.91 1 98.88 102 ASN A CA 1
ATOM 794 C C . ASN A 1 102 ? -8.148 22.594 7.469 1 98.88 102 ASN A C 1
ATOM 796 O O . ASN A 1 102 ? -8.773 21.781 6.793 1 98.88 102 ASN A O 1
ATOM 800 N N . ILE A 1 103 ? -7.711 22.281 8.695 1 98.94 103 ILE A N 1
ATOM 801 C CA . ILE A 1 103 ? -7.973 21 9.32 1 98.94 103 ILE A CA 1
ATOM 802 C C . ILE A 1 103 ? -9.477 20.797 9.469 1 98.94 103 ILE A C 1
ATOM 804 O O . ILE A 1 103 ? -10 19.703 9.18 1 98.94 103 ILE A O 1
ATOM 808 N N . ASN A 1 104 ? -10.172 21.844 9.898 1 98.88 104 ASN A N 1
ATOM 809 C CA . ASN A 1 104 ? -11.617 21.75 10 1 98.88 104 ASN A CA 1
ATOM 810 C C . ASN A 1 104 ? -12.258 21.453 8.648 1 98.88 104 ASN A C 1
ATOM 812 O O . ASN A 1 104 ? -13.188 20.641 8.562 1 98.88 104 ASN A O 1
ATOM 816 N N . LYS A 1 105 ? -11.773 22.094 7.629 1 98.75 105 LYS A N 1
ATOM 817 C CA . LYS A 1 105 ? -12.297 21.859 6.289 1 98.75 105 LYS A CA 1
ATOM 818 C C . LYS A 1 105 ? -12.078 20.422 5.855 1 98.75 105 LYS A C 1
ATOM 820 O O . LYS A 1 105 ? -12.977 19.781 5.293 1 98.75 105 LYS A O 1
ATOM 825 N N . LEU A 1 106 ? -10.93 19.875 6.094 1 98.81 106 LEU A N 1
ATOM 826 C CA . LEU A 1 106 ? -10.609 18.5 5.727 1 98.81 106 LEU A CA 1
ATOM 827 C C . LEU A 1 106 ? -11.508 17.516 6.473 1 98.81 106 LEU A C 1
ATOM 829 O O . LEU A 1 106 ? -11.906 16.484 5.922 1 98.81 106 LEU A O 1
ATOM 833 N N . ILE A 1 107 ? -11.828 17.812 7.742 1 98.81 107 ILE A N 1
ATOM 834 C CA . ILE A 1 107 ? -12.758 16.984 8.516 1 98.81 107 ILE A CA 1
ATOM 835 C C . ILE A 1 107 ? -14.164 17.109 7.922 1 98.81 107 ILE A C 1
ATOM 837 O O . ILE A 1 107 ? -14.859 16.094 7.762 1 98.81 107 ILE A O 1
ATOM 841 N N . ASP A 1 108 ? -14.555 18.297 7.559 1 98.5 108 ASP A N 1
ATOM 842 C CA . ASP A 1 108 ? -15.922 18.578 7.129 1 98.5 108 ASP A CA 1
ATOM 843 C C . ASP A 1 108 ? -16.234 17.906 5.793 1 98.5 108 ASP A C 1
ATOM 845 O O . ASP A 1 108 ? -17.359 17.5 5.547 1 98.5 108 ASP A O 1
ATOM 849 N N . MET A 1 109 ? -15.281 17.781 4.957 1 98 109 MET A N 1
ATOM 850 C CA . MET A 1 109 ? -15.516 17.25 3.617 1 98 109 MET A CA 1
ATOM 851 C C . MET A 1 109 ? -16.219 15.891 3.684 1 98 109 MET A C 1
ATOM 853 O O . MET A 1 109 ? -17.312 15.727 3.125 1 98 109 MET A O 1
ATOM 857 N N . PRO A 1 110 ? -15.758 14.938 4.445 1 97.62 110 PRO A N 1
ATOM 858 C CA . PRO A 1 110 ? -16.469 13.656 4.496 1 97.62 110 PRO A CA 1
ATOM 859 C C . PRO A 1 110 ? -17.578 13.633 5.551 1 97.62 110 PRO A C 1
ATOM 861 O O . PRO A 1 110 ? -18.453 12.773 5.504 1 97.62 110 PRO A O 1
ATOM 864 N N . THR A 1 111 ? -17.594 14.617 6.539 1 97.38 111 THR A N 1
ATOM 865 C CA . THR A 1 111 ? -18.438 14.391 7.711 1 97.38 111 THR A CA 1
ATOM 866 C C . THR A 1 111 ? -19.625 15.344 7.715 1 97.38 111 THR A C 1
ATOM 868 O O . THR A 1 111 ? -20.609 15.109 8.414 1 97.38 111 THR A O 1
ATOM 871 N N . SER A 1 112 ? -19.531 16.438 6.977 1 97.5 112 SER A N 1
ATOM 872 C CA . SER A 1 112 ? -20.625 17.391 6.969 1 97.5 112 SER A CA 1
ATOM 873 C C . SER A 1 112 ? -21.703 16.984 5.965 1 97.5 112 SER A C 1
ATOM 875 O O . SER A 1 112 ? -21.406 16.766 4.789 1 97.5 112 SER A O 1
ATOM 877 N N . SER A 1 113 ? -22.938 17.031 6.387 1 96.88 113 SER A N 1
ATOM 878 C CA . SER A 1 113 ? -24.047 16.609 5.543 1 96.88 113 SER A CA 1
ATOM 879 C C . SER A 1 113 ? -24.266 17.578 4.383 1 96.88 113 SER A C 1
ATOM 881 O O . SER A 1 113 ? -24.859 17.219 3.365 1 96.88 113 SER A O 1
ATOM 883 N N . SER A 1 114 ? -23.75 18.734 4.492 1 97.38 114 SER A N 1
ATOM 884 C CA . SER A 1 114 ? -23.906 19.734 3.436 1 97.38 114 SER A CA 1
ATOM 885 C C . SER A 1 114 ? -22.75 19.656 2.438 1 97.38 114 SER A C 1
ATOM 887 O O . SER A 1 114 ? -22.781 20.328 1.401 1 97.38 114 SER A O 1
ATOM 889 N N . SER A 1 115 ? -21.75 18.844 2.748 1 97.75 115 SER A N 1
ATOM 890 C CA . SER A 1 115 ? -20.594 18.703 1.875 1 97.75 115 SER A CA 1
ATOM 891 C C . SER A 1 115 ? -20.922 17.859 0.647 1 97.75 115 SER A C 1
ATOM 893 O O . SER A 1 115 ? -21.578 16.812 0.757 1 97.75 115 SER A O 1
ATOM 895 N N . PRO A 1 116 ? -20.453 18.297 -0.542 1 97.5 116 PRO A N 1
ATOM 896 C CA . PRO A 1 116 ? -20.594 17.453 -1.728 1 97.5 116 PRO A CA 1
ATOM 897 C C . PRO A 1 116 ? -19.844 16.125 -1.591 1 97.5 116 PRO A C 1
ATOM 899 O O . PRO A 1 116 ? -20.078 15.195 -2.377 1 97.5 116 PRO A O 1
ATOM 902 N N . TRP A 1 117 ? -18.984 16 -0.591 1 97.69 117 TRP A N 1
ATOM 903 C CA . TRP A 1 117 ? -18.188 14.805 -0.369 1 97.69 117 TRP A CA 1
ATOM 904 C C . TRP A 1 117 ? -18.688 14.031 0.844 1 97.69 117 TRP A C 1
ATOM 906 O O . TRP A 1 117 ? -17.984 13.164 1.367 1 97.69 117 TRP A O 1
ATOM 916 N N . TYR A 1 118 ? -19.875 14.367 1.212 1 97.81 118 TYR A N 1
ATOM 917 C CA . TYR A 1 118 ? -20.422 13.75 2.414 1 97.81 118 TYR A CA 1
ATOM 918 C C . TYR A 1 118 ? -20.406 12.234 2.318 1 97.81 118 TYR A C 1
ATOM 920 O O . TYR A 1 118 ? -20.922 11.656 1.366 1 97.81 118 TYR A O 1
ATOM 928 N N . SER A 1 119 ? -19.734 11.625 3.289 1 96.5 119 SER A N 1
ATOM 929 C CA . SER A 1 119 ? -19.594 10.18 3.459 1 96.5 119 SER A CA 1
ATOM 930 C C . SER A 1 119 ? -19.812 9.773 4.914 1 96.5 119 SER A C 1
ATOM 932 O O . SER A 1 119 ? -18.859 9.609 5.668 1 96.5 119 SER A O 1
ATOM 934 N N . PRO A 1 120 ? -21.047 9.523 5.312 1 91.81 120 PRO A N 1
ATOM 935 C CA . PRO A 1 120 ? -21.375 9.344 6.723 1 91.81 120 PRO A CA 1
ATOM 936 C C . PRO A 1 120 ? -20.719 8.109 7.336 1 91.81 120 PRO A C 1
ATOM 938 O O . PRO A 1 120 ? -20.656 7.984 8.562 1 91.81 120 PRO A O 1
ATOM 941 N N . THR A 1 121 ? -20.219 7.223 6.562 1 92.12 121 THR A N 1
ATOM 942 C CA . THR A 1 121 ? -19.641 6.004 7.113 1 92.12 121 THR A CA 1
ATOM 943 C C . THR A 1 121 ? -18.125 6.148 7.258 1 92.12 121 THR A C 1
ATOM 945 O O . THR A 1 121 ? -17.453 5.25 7.766 1 92.12 121 THR A O 1
ATOM 948 N N . THR A 1 122 ? -17.531 7.234 6.758 1 97.19 122 THR A N 1
ATOM 949 C CA . THR A 1 122 ? -16.094 7.461 6.891 1 97.19 122 THR A CA 1
ATOM 950 C C . THR A 1 122 ? -15.75 7.918 8.305 1 97.19 122 THR A C 1
ATOM 952 O O . THR A 1 122 ? -16.281 8.922 8.789 1 97.19 122 THR A O 1
ATOM 955 N N . ARG A 1 123 ? -14.906 7.145 8.969 1 98.25 123 ARG A N 1
ATOM 956 C CA . ARG A 1 123 ? -14.344 7.562 10.25 1 98.25 123 ARG A CA 1
ATOM 957 C C . ARG A 1 123 ? -13.07 8.383 10.039 1 98.25 123 ARG A C 1
ATOM 959 O O . ARG A 1 123 ? -12.328 8.156 9.086 1 98.25 123 ARG A O 1
ATOM 966 N N . VAL A 1 124 ? -12.859 9.352 10.938 1 98.81 124 VAL A N 1
ATOM 967 C CA . VAL A 1 124 ? -11.719 10.242 10.789 1 98.81 124 VAL A CA 1
ATOM 968 C C . VAL A 1 124 ? -10.844 10.172 12.039 1 98.81 124 VAL A C 1
ATOM 970 O O . VAL A 1 124 ? -11.352 10.156 13.164 1 98.81 124 VAL A O 1
ATOM 973 N N . ILE A 1 125 ? -9.539 10.023 11.883 1 98.94 125 ILE A N 1
ATOM 974 C CA . ILE A 1 125 ? -8.547 10.172 12.945 1 98.94 125 ILE A CA 1
ATOM 975 C C . ILE A 1 125 ? -7.539 11.25 12.555 1 98.94 125 ILE A C 1
ATOM 977 O O . ILE A 1 125 ? -7.055 11.273 11.422 1 98.94 125 ILE A O 1
ATOM 981 N N . LEU A 1 126 ? -7.297 12.18 13.461 1 98.94 126 LEU A N 1
ATOM 982 C CA . LEU A 1 126 ? -6.242 13.172 13.258 1 98.94 126 LEU A CA 1
ATOM 983 C C . LEU A 1 126 ? -4.934 12.695 13.891 1 98.94 126 LEU A C 1
ATOM 985 O O . LEU A 1 126 ? -4.945 11.938 14.859 1 98.94 126 LEU A O 1
ATOM 989 N N . VAL A 1 127 ? -3.816 13.055 13.352 1 99 127 VAL A N 1
ATOM 990 C CA . VAL A 1 127 ? -2.492 12.805 13.906 1 99 127 VAL A CA 1
ATOM 991 C C . VAL A 1 127 ? -1.739 14.125 14.055 1 99 127 VAL A C 1
ATOM 993 O O . VAL A 1 127 ? -1.746 14.961 13.141 1 99 127 VAL A O 1
ATOM 996 N N . THR A 1 128 ? -1.166 14.375 15.172 1 98.94 128 THR A N 1
ATOM 997 C CA . THR A 1 128 ? -0.342 15.57 15.344 1 98.94 128 THR A CA 1
ATOM 998 C C . THR A 1 128 ? 1 15.406 14.641 1 98.94 128 THR A C 1
ATOM 1000 O O . THR A 1 128 ? 1.519 14.297 14.523 1 98.94 128 THR A O 1
ATOM 1003 N N . ALA A 1 129 ? 1.548 16.531 14.172 1 98.75 129 ALA A N 1
ATOM 1004 C CA . ALA A 1 129 ? 2.922 16.484 13.68 1 98.75 129 ALA A CA 1
ATOM 1005 C C . ALA A 1 129 ? 3.879 16 14.758 1 98.75 129 ALA A C 1
ATOM 1007 O O . ALA A 1 129 ? 3.646 16.234 15.953 1 98.75 129 ALA A O 1
ATOM 1008 N N . PRO A 1 130 ? 4.906 15.289 14.336 1 98.81 130 PRO A N 1
ATOM 1009 C CA . PRO A 1 130 ? 5.961 15.008 15.312 1 98.81 130 PRO A CA 1
ATOM 1010 C C . PRO A 1 130 ? 6.691 16.266 15.766 1 98.81 130 PRO A C 1
ATOM 1012 O O . PRO A 1 130 ? 6.586 17.312 15.125 1 98.81 130 PRO A O 1
ATOM 1015 N N . PRO A 1 131 ? 7.367 16.125 16.938 1 98.75 131 PRO A N 1
ATOM 1016 C CA . PRO A 1 131 ? 8.297 17.219 17.25 1 98.75 131 PRO A CA 1
ATOM 1017 C C . PRO A 1 131 ? 9.383 17.375 16.188 1 98.75 131 PRO A C 1
ATOM 1019 O O . PRO A 1 131 ? 9.562 16.484 15.344 1 98.75 131 PRO A O 1
ATOM 1022 N N . VAL A 1 132 ? 9.984 18.547 16.188 1 98.31 132 VAL A N 1
ATOM 1023 C CA . VAL A 1 132 ? 11.102 18.781 15.281 1 98.31 132 VAL A CA 1
ATOM 1024 C C . VAL A 1 132 ? 12.391 18.984 16.078 1 98.31 132 VAL A C 1
ATOM 1026 O O . VAL A 1 132 ? 12.375 19.609 17.141 1 98.31 132 VAL A O 1
ATOM 1029 N N . ASN A 1 133 ? 13.422 18.359 15.648 1 98.25 133 ASN A N 1
ATOM 1030 C CA . ASN A 1 133 ? 14.75 18.781 16.078 1 98.25 133 ASN A CA 1
ATOM 1031 C C . ASN A 1 133 ? 15.266 19.953 15.258 1 98.25 133 ASN A C 1
ATOM 1033 O O . ASN A 1 133 ? 16 19.766 14.289 1 98.25 133 ASN A O 1
ATOM 1037 N N . ALA A 1 134 ? 14.945 21.109 15.727 1 96.94 134 ALA A N 1
ATOM 1038 C CA . ALA A 1 134 ? 15.172 22.328 14.953 1 96.94 134 ALA A CA 1
ATOM 1039 C C . ALA A 1 134 ? 16.672 22.578 14.766 1 96.94 134 ALA A C 1
ATOM 1041 O O . ALA A 1 134 ? 17.094 23.078 13.719 1 96.94 134 ALA A O 1
ATOM 1042 N N . THR A 1 135 ? 17.406 22.25 15.75 1 96.38 135 THR A N 1
ATOM 1043 C CA . THR A 1 135 ? 18.859 22.438 15.672 1 96.38 135 THR A CA 1
ATOM 1044 C C . THR A 1 135 ? 19.453 21.562 14.578 1 96.38 135 THR A C 1
ATOM 1046 O O . THR A 1 135 ? 20.188 22.047 13.719 1 96.38 135 THR A O 1
ATOM 1049 N N . GLN A 1 136 ? 19.109 20.344 14.656 1 96.56 136 GLN A N 1
ATOM 1050 C CA . GLN A 1 136 ? 19.594 19.406 13.656 1 96.56 136 GLN A CA 1
ATOM 1051 C C . GLN A 1 136 ? 19.172 19.812 12.25 1 96.56 136 GLN A C 1
ATOM 1053 O O . GLN A 1 136 ? 19.969 19.797 11.312 1 96.56 136 GLN A O 1
ATOM 1058 N N . ARG A 1 137 ? 17.969 20.141 12.117 1 95.62 137 ARG A N 1
ATOM 1059 C CA . ARG A 1 137 ? 17.422 20.578 10.828 1 95.62 137 ARG A CA 1
ATOM 1060 C C . ARG A 1 137 ? 18.125 21.844 10.336 1 95.62 137 ARG A C 1
ATOM 1062 O O . ARG A 1 137 ? 18.5 21.938 9.164 1 95.62 137 ARG A O 1
ATOM 1069 N N . GLY A 1 138 ? 18.219 22.781 11.203 1 94.69 138 GLY A N 1
ATOM 1070 C CA . GLY A 1 138 ? 18.906 24.016 10.859 1 94.69 138 GLY A CA 1
ATOM 1071 C C . GLY A 1 138 ? 20.344 23.797 10.406 1 94.69 138 GLY A C 1
ATOM 1072 O O . GLY A 1 138 ? 20.797 24.406 9.438 1 94.69 138 GLY A O 1
ATOM 1073 N N . ASP A 1 139 ? 21.062 22.953 11.117 1 95.19 139 ASP A N 1
ATOM 1074 C CA . ASP A 1 139 ? 22.438 22.609 10.742 1 95.19 139 ASP A CA 1
ATOM 1075 C C . ASP A 1 139 ? 22.484 22.016 9.336 1 95.19 139 ASP A C 1
ATOM 1077 O O . ASP A 1 139 ? 23.344 22.375 8.539 1 95.19 139 ASP A O 1
ATOM 1081 N N . GLU A 1 140 ? 21.578 21.109 9.117 1 93.19 140 GLU A N 1
ATOM 1082 C CA . GLU A 1 140 ? 21.531 20.484 7.797 1 93.19 140 GLU A CA 1
ATOM 1083 C C . GLU A 1 140 ? 21.266 21.516 6.707 1 93.19 140 GLU A C 1
ATOM 1085 O O . GLU A 1 140 ? 21.922 21.516 5.66 1 93.19 140 GLU A O 1
ATOM 1090 N N . LEU A 1 141 ? 20.344 22.406 6.902 1 93.94 141 LEU A N 1
ATOM 1091 C CA . LEU A 1 141 ? 20.016 23.453 5.949 1 93.94 141 LEU A CA 1
ATOM 1092 C C . LEU A 1 141 ? 21.188 24.391 5.719 1 93.94 141 LEU A C 1
ATOM 1094 O O . LEU A 1 141 ? 21.422 24.844 4.594 1 93.94 141 LEU A O 1
ATOM 1098 N N . GLY A 1 142 ? 21.859 24.609 6.727 1 94.69 142 GLY A N 1
ATOM 1099 C CA . GLY A 1 142 ? 23.016 25.5 6.672 1 94.69 142 GLY A CA 1
ATOM 1100 C C . GLY A 1 142 ? 24.156 24.938 5.844 1 94.69 142 GLY A C 1
ATOM 1101 O O . GLY A 1 142 ? 25.031 25.688 5.391 1 94.69 142 GLY A O 1
ATOM 1102 N N . THR A 1 143 ? 24.234 23.594 5.625 1 94.44 143 THR A N 1
ATOM 1103 C CA . THR A 1 143 ? 25.328 22.953 4.898 1 94.44 143 THR A CA 1
ATOM 1104 C C . THR A 1 143 ? 25.047 22.953 3.398 1 94.44 143 THR A C 1
ATOM 1106 O O . THR A 1 143 ? 25.906 22.562 2.605 1 94.44 143 THR A O 1
ATOM 1109 N N . ARG A 1 144 ? 23.797 23.422 3.088 1 92.75 144 ARG A N 1
ATOM 1110 C CA . ARG A 1 144 ? 23.422 23.453 1.677 1 92.75 144 ARG A CA 1
ATOM 1111 C C . ARG A 1 144 ? 24.141 24.578 0.943 1 92.75 144 ARG A C 1
ATOM 1113 O O . ARG A 1 144 ? 24.766 25.438 1.57 1 92.75 144 ARG A O 1
ATOM 1120 N N . THR A 1 145 ? 24.203 24.5 -0.507 1 93.25 145 THR A N 1
ATOM 1121 C CA . THR A 1 145 ? 24.812 25.516 -1.352 1 93.25 145 THR A CA 1
ATOM 1122 C C . THR A 1 145 ? 23.797 26.078 -2.34 1 93.25 145 THR A C 1
ATOM 1124 O O . THR A 1 145 ? 23.406 25.391 -3.291 1 93.25 145 THR A O 1
ATOM 1127 N N . PRO A 1 146 ? 23.438 27.234 -2.195 1 94.06 146 PRO A N 1
ATOM 1128 C CA . PRO A 1 146 ? 23.719 28.125 -1.07 1 94.06 146 PRO A CA 1
ATOM 1129 C C . PRO A 1 146 ? 23.047 27.688 0.223 1 94.06 146 PRO A C 1
ATOM 1131 O O . PRO A 1 146 ? 22.094 26.906 0.186 1 94.06 146 PRO A O 1
ATOM 1134 N N . PRO A 1 147 ? 23.578 28.203 1.419 1 93.69 147 PRO A N 1
ATOM 1135 C CA . PRO A 1 147 ? 22.953 27.828 2.691 1 93.69 147 PRO A CA 1
ATOM 1136 C C . PRO A 1 147 ? 21.516 28.328 2.814 1 93.69 147 PRO A C 1
ATOM 1138 O O . PRO A 1 147 ? 21.188 29.422 2.318 1 93.69 147 PRO A O 1
ATOM 1141 N N . ILE A 1 148 ? 20.734 27.547 3.5 1 92.88 148 ILE A N 1
ATOM 1142 C CA . ILE A 1 148 ? 19.344 27.906 3.76 1 92.88 148 ILE A CA 1
ATOM 1143 C C . ILE A 1 148 ? 19.156 28.203 5.246 1 92.88 148 ILE A C 1
ATOM 1145 O O . ILE A 1 148 ? 19.688 27.484 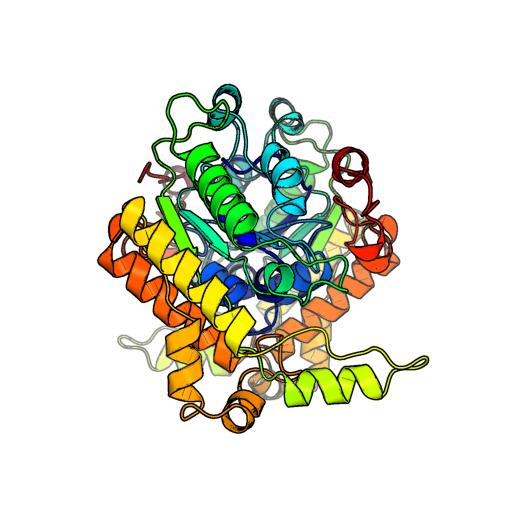6.102 1 92.88 148 ILE A O 1
ATOM 1149 N N . ALA A 1 149 ? 18.453 29.219 5.543 1 94.44 149 ALA A N 1
ATOM 1150 C CA . ALA A 1 149 ? 18.172 29.594 6.926 1 94.44 149 ALA A CA 1
ATOM 1151 C C . ALA A 1 149 ? 17.266 28.562 7.594 1 94.44 149 ALA A C 1
ATOM 1153 O O . ALA A 1 149 ? 16.5 27.859 6.922 1 94.44 149 ALA A O 1
ATOM 1154 N N . PRO A 1 150 ? 17.391 28.438 8.977 1 95.25 150 PRO A N 1
ATOM 1155 C CA . PRO A 1 150 ? 16.469 27.547 9.688 1 95.25 150 PRO A CA 1
ATOM 1156 C C . PRO A 1 150 ? 15.008 27.844 9.367 1 95.25 150 PRO A C 1
ATOM 1158 O O . PRO A 1 150 ? 14.609 29.016 9.305 1 95.25 150 PRO A O 1
ATOM 1161 N N . ASP A 1 151 ? 14.234 26.781 9.234 1 96 151 ASP A N 1
ATOM 1162 C CA . ASP A 1 151 ? 12.875 27 8.742 1 96 151 ASP A CA 1
ATOM 1163 C C . ASP A 1 151 ? 11.844 26.469 9.75 1 96 151 ASP A C 1
ATOM 1165 O O . ASP A 1 151 ? 10.641 26.562 9.516 1 96 151 ASP A O 1
ATOM 1169 N N . ARG A 1 152 ? 12.32 25.938 10.852 1 96.94 152 ARG A N 1
ATOM 1170 C CA . ARG A 1 152 ? 11.422 25.375 11.852 1 96.94 152 ARG A CA 1
ATOM 1171 C C . ARG A 1 152 ? 11.883 25.703 13.266 1 96.94 152 ARG A C 1
ATOM 1173 O O . ARG A 1 152 ? 13.078 25.875 13.508 1 96.94 152 ARG A O 1
ATOM 1180 N N . ALA A 1 153 ? 10.984 25.859 14.125 1 97.5 153 ALA A N 1
ATOM 1181 C CA . ALA A 1 153 ? 11.227 26 15.562 1 97.5 153 ALA A CA 1
ATOM 1182 C C . ALA A 1 153 ? 10.391 25 16.359 1 97.5 153 ALA A C 1
ATOM 1184 O O . ALA A 1 153 ? 9.227 24.75 16.031 1 97.5 153 ALA A O 1
ATOM 1185 N N . HIS A 1 154 ? 11.031 24.422 17.328 1 97.62 154 HIS A N 1
ATOM 1186 C CA . HIS A 1 154 ? 10.391 23.391 18.141 1 97.62 154 HIS A CA 1
ATOM 1187 C C . HIS A 1 154 ? 9.07 23.891 18.719 1 97.62 154 HIS A C 1
ATOM 1189 O O . HIS A 1 154 ? 8.047 23.203 18.625 1 97.62 154 HIS A O 1
ATOM 1195 N N . GLU A 1 155 ? 9.078 25.078 19.312 1 97.81 155 GLU A N 1
ATOM 1196 C CA . GLU A 1 155 ? 7.898 25.625 19.969 1 97.81 155 GLU A CA 1
ATOM 1197 C C . GLU A 1 155 ? 6.789 25.938 18.969 1 97.81 155 GLU A C 1
ATOM 1199 O O . GLU A 1 155 ? 5.605 25.797 19.297 1 97.81 155 GLU A O 1
ATOM 1204 N N . THR A 1 156 ? 7.176 26.375 17.812 1 98.38 156 THR A N 1
ATOM 1205 C CA . THR A 1 156 ? 6.184 26.609 16.766 1 98.38 156 THR A CA 1
ATOM 1206 C C . THR A 1 156 ? 5.484 25.312 16.391 1 98.38 156 THR A C 1
ATOM 1208 O O . THR A 1 156 ? 4.254 25.25 16.328 1 98.38 156 THR A O 1
ATOM 1211 N N . THR A 1 157 ? 6.242 24.297 16.156 1 98.5 157 THR A N 1
ATOM 1212 C CA . THR A 1 157 ? 5.68 23 15.812 1 98.5 157 THR A CA 1
ATOM 1213 C C . THR A 1 157 ? 4.762 22.5 16.922 1 98.5 157 THR A C 1
ATOM 1215 O O . THR A 1 157 ? 3.691 21.953 16.656 1 98.5 157 THR A O 1
ATOM 1218 N N . LYS A 1 158 ? 5.16 22.719 18.156 1 98.69 158 LYS A N 1
ATOM 1219 C CA . LYS A 1 158 ? 4.34 22.344 19.312 1 98.69 158 LYS A CA 1
ATOM 1220 C C . LYS A 1 158 ? 2.973 23.016 19.25 1 98.69 158 LYS A C 1
ATOM 1222 O O . LYS A 1 158 ? 1.953 22.391 19.547 1 98.69 158 LYS A O 1
ATOM 1227 N N . SER A 1 159 ? 2.971 24.266 18.953 1 98.81 159 SER A N 1
ATOM 1228 C CA . SER A 1 159 ? 1.715 25 18.891 1 98.81 159 SER A CA 1
ATOM 1229 C C . SER A 1 159 ? 0.772 24.422 17.844 1 98.81 159 SER A C 1
ATOM 1231 O O . SER A 1 159 ? -0.442 24.375 18.047 1 98.81 159 SER A O 1
ATOM 1233 N N . TYR A 1 160 ? 1.277 23.984 16.734 1 98.94 160 TYR A N 1
ATOM 1234 C CA . TYR A 1 160 ? 0.46 23.375 15.703 1 98.94 160 TYR A CA 1
ATOM 1235 C C . TYR A 1 160 ? -0.049 22 16.141 1 98.94 160 TYR A C 1
ATOM 1237 O O . TYR A 1 160 ? -1.192 21.641 15.859 1 98.94 160 TYR A O 1
ATOM 1245 N N . ALA A 1 161 ? 0.799 21.234 16.828 1 98.94 161 ALA A N 1
ATOM 1246 C CA . ALA A 1 161 ? 0.358 19.953 17.375 1 98.94 161 ALA A CA 1
ATOM 1247 C C . ALA A 1 161 ? -0.777 20.156 18.375 1 98.94 161 ALA A C 1
ATOM 1249 O O . ALA A 1 161 ? -1.778 19.438 18.344 1 98.94 161 ALA A O 1
ATOM 1250 N N . ARG A 1 162 ? -0.625 21.156 19.234 1 98.88 162 ARG A N 1
ATOM 1251 C CA . ARG A 1 162 ? -1.66 21.469 20.219 1 98.88 162 ARG A CA 1
ATOM 1252 C C . ARG A 1 162 ? -2.957 21.875 19.531 1 98.88 162 ARG A C 1
ATOM 1254 O O . ARG A 1 162 ? -4.047 21.5 19.969 1 98.88 162 ARG A O 1
ATOM 1261 N N . ALA A 1 163 ? -2.82 22.594 18.484 1 98.94 163 ALA A N 1
ATOM 1262 C CA . ALA A 1 163 ? -3.998 23.031 17.734 1 98.94 163 ALA A CA 1
ATOM 1263 C C . ALA A 1 163 ? -4.754 21.828 17.156 1 98.94 163 ALA A C 1
ATOM 1265 O O . ALA A 1 163 ? -5.988 21.812 17.156 1 98.94 163 ALA A O 1
ATOM 1266 N N . VAL A 1 164 ? -4.066 20.828 16.656 1 98.94 164 VAL A N 1
ATOM 1267 C CA . VAL A 1 164 ? -4.699 19.625 16.125 1 98.94 164 VAL A CA 1
ATOM 1268 C C . VAL A 1 164 ? -5.48 18.922 17.25 1 98.94 164 VAL A C 1
ATOM 1270 O O . VAL A 1 164 ? -6.613 18.484 17.031 1 98.94 164 VAL A O 1
ATOM 1273 N N . ILE A 1 165 ? -4.895 18.812 18.438 1 98.94 165 ILE A N 1
ATOM 1274 C CA . ILE A 1 165 ? -5.551 18.188 19.578 1 98.94 165 ILE A CA 1
ATOM 1275 C C . ILE A 1 165 ? -6.812 18.969 19.938 1 98.94 165 ILE A C 1
ATOM 1277 O O . ILE A 1 165 ? -7.871 18.391 20.172 1 98.94 165 ILE A O 1
ATOM 1281 N N . ASP A 1 166 ? -6.684 20.297 19.953 1 98.88 166 ASP A N 1
ATOM 1282 C CA . ASP A 1 166 ? -7.816 21.141 20.281 1 98.88 166 ASP A CA 1
ATOM 1283 C C . ASP A 1 166 ? -8.953 20.984 19.281 1 98.88 166 ASP A C 1
ATOM 1285 O O . ASP A 1 166 ? -10.117 20.891 19.656 1 98.88 166 ASP A O 1
ATOM 1289 N N . VAL A 1 167 ? -8.609 21 17.969 1 98.88 167 VAL A N 1
ATOM 1290 C CA . VAL A 1 167 ? -9.602 20.797 16.922 1 98.88 167 VAL A CA 1
ATOM 1291 C C . VAL A 1 167 ? -10.281 19.438 17.094 1 98.88 167 VAL A C 1
ATOM 1293 O O . VAL A 1 167 ? -11.508 19.328 17.016 1 98.88 167 VAL A O 1
ATOM 1296 N N . ALA A 1 168 ? -9.5 18.406 17.344 1 98.81 168 ALA A N 1
ATOM 1297 C CA . ALA A 1 168 ? -10.016 17.047 17.531 1 98.81 168 ALA A CA 1
ATOM 1298 C C . ALA A 1 168 ? -11.023 17 18.672 1 98.81 168 ALA A C 1
ATOM 1300 O O . ALA A 1 168 ? -12.109 16.453 18.531 1 98.81 168 ALA A O 1
ATOM 1301 N N . ASN A 1 169 ? -10.641 17.609 19.766 1 98.62 169 ASN A N 1
ATOM 1302 C CA . ASN A 1 169 ? -11.5 17.641 20.938 1 98.62 169 ASN A CA 1
ATOM 1303 C C . ASN A 1 169 ? -12.797 18.391 20.672 1 98.62 169 ASN A C 1
ATOM 1305 O O . ASN A 1 169 ? -13.883 17.922 21 1 98.62 169 ASN A O 1
ATOM 1309 N N . LYS A 1 170 ? -12.656 19.5 20.062 1 98.56 170 LYS A N 1
ATOM 1310 C CA . LYS A 1 170 ? -13.82 20.344 19.766 1 98.56 170 LYS A CA 1
ATOM 1311 C C . LYS A 1 170 ? -14.773 19.625 18.812 1 98.56 170 LYS A C 1
ATOM 1313 O O . LYS A 1 170 ? -15.992 19.75 18.938 1 98.56 170 LYS A O 1
ATOM 1318 N N . ARG A 1 171 ? -14.219 18.891 17.844 1 98.25 171 ARG A N 1
ATOM 1319 C CA . ARG A 1 171 ? -15 18.25 16.797 1 98.25 171 ARG A CA 1
ATOM 1320 C C . ARG A 1 171 ? -15.445 16.859 17.203 1 98.25 171 ARG A C 1
ATOM 1322 O O . ARG A 1 171 ? -16.234 16.219 16.5 1 98.25 171 ARG A O 1
ATOM 1329 N N . GLY A 1 172 ? -14.93 16.328 18.312 1 97.94 172 GLY A N 1
ATOM 1330 C CA . GLY A 1 172 ? -15.219 14.969 18.719 1 97.94 172 GLY A CA 1
ATOM 1331 C C . GLY A 1 172 ? -14.594 13.93 17.812 1 97.94 172 GLY A C 1
ATOM 1332 O O . GLY A 1 172 ? -15.203 12.891 17.531 1 97.94 172 GLY A O 1
ATOM 1333 N N . VAL A 1 173 ? -13.516 14.203 17.234 1 98.31 173 VAL A N 1
ATOM 1334 C CA . VAL A 1 173 ? -12.75 13.305 16.375 1 98.31 173 VAL A CA 1
ATOM 1335 C C . VAL A 1 173 ? -11.547 12.766 17.141 1 98.31 173 VAL A C 1
ATOM 1337 O O . VAL A 1 173 ? -10.828 13.523 17.797 1 98.31 173 VAL A O 1
ATOM 1340 N N . PRO A 1 174 ? -11.297 11.43 17.109 1 98.88 174 PRO A N 1
ATOM 1341 C CA . PRO A 1 174 ? -10.109 10.898 17.781 1 98.88 174 PRO A CA 1
ATOM 1342 C C . PRO A 1 174 ? -8.812 11.477 17.219 1 98.88 174 PRO A C 1
ATOM 1344 O O . PRO A 1 174 ? -8.734 11.781 16.031 1 98.88 174 PRO A O 1
ATOM 1347 N N . VAL A 1 175 ? -7.828 11.547 18.094 1 98.88 175 VAL A N 1
ATOM 1348 C CA . VAL A 1 175 ? -6.547 12.117 17.703 1 98.88 175 VAL A CA 1
ATOM 1349 C C . VAL A 1 175 ? -5.406 11.258 18.25 1 98.88 175 VAL A C 1
ATOM 1351 O O . VAL A 1 175 ? -5.477 10.766 19.375 1 98.88 175 VAL A O 1
ATOM 1354 N N . VAL A 1 176 ? -4.461 10.945 17.406 1 98.94 176 VAL A N 1
ATOM 1355 C CA . VAL A 1 176 ? -3.18 10.375 17.812 1 98.94 176 VAL A CA 1
ATOM 1356 C C . VAL A 1 176 ? -2.201 11.5 18.156 1 98.94 176 VAL A C 1
ATOM 1358 O O . VAL A 1 176 ? -1.757 12.234 17.266 1 98.94 176 VAL A O 1
ATOM 1361 N N . ASP A 1 177 ? -1.86 11.609 19.359 1 98.88 177 ASP A N 1
ATOM 1362 C CA . ASP A 1 177 ? -0.905 12.609 19.812 1 98.88 177 ASP A CA 1
ATOM 1363 C C . ASP A 1 177 ? 0.531 12.117 19.641 1 98.88 177 ASP A C 1
ATOM 1365 O O . ASP A 1 177 ? 1.209 11.812 20.625 1 98.88 177 ASP A O 1
ATOM 1369 N N . LEU A 1 178 ? 0.981 12.141 18.438 1 98.94 178 LEU A N 1
ATOM 1370 C CA . LEU A 1 178 ? 2.32 11.664 18.109 1 98.94 178 LEU A CA 1
ATOM 1371 C C . LEU A 1 178 ? 3.385 12.594 18.672 1 98.94 178 LEU A C 1
ATOM 1373 O O . LEU A 1 178 ? 4.453 12.141 19.094 1 98.94 178 LEU A O 1
ATOM 1377 N N . TRP A 1 179 ? 3.082 13.883 18.656 1 98.88 179 TRP A N 1
ATOM 1378 C CA . TRP A 1 179 ? 4.027 14.852 19.188 1 98.88 179 TRP A CA 1
ATOM 1379 C C . TRP A 1 179 ? 4.457 14.477 20.594 1 98.88 179 TRP A C 1
ATOM 1381 O O . TRP A 1 179 ? 5.648 14.297 20.859 1 98.88 179 TRP A O 1
ATOM 1391 N N . SER A 1 180 ? 3.516 14.305 21.5 1 98.81 180 SER A N 1
ATOM 1392 C CA . SER A 1 180 ? 3.811 14.008 22.891 1 98.81 180 SER A CA 1
ATOM 1393 C C . SER A 1 180 ? 4.52 12.664 23.031 1 98.81 180 SER A C 1
ATOM 1395 O O . SER A 1 180 ? 5.457 12.531 23.828 1 98.81 180 SER A O 1
ATOM 1397 N N . ALA A 1 181 ? 4.055 11.703 22.266 1 98.88 181 ALA A N 1
ATOM 1398 C CA . ALA A 1 181 ? 4.625 10.359 22.359 1 98.88 181 ALA A CA 1
ATOM 1399 C C . ALA A 1 181 ? 6.102 10.359 21.984 1 98.88 181 ALA A C 1
ATOM 1401 O O . ALA A 1 181 ? 6.934 9.789 22.688 1 98.88 181 ALA A O 1
ATOM 1402 N N . LEU A 1 182 ? 6.43 11 20.859 1 98.88 182 LEU A N 1
ATOM 1403 C CA . LEU A 1 182 ? 7.816 11.023 20.422 1 98.88 182 LEU A CA 1
ATOM 1404 C C . LEU A 1 182 ? 8.672 11.906 21.312 1 98.88 182 LEU A C 1
ATOM 1406 O O . LEU A 1 182 ? 9.844 11.617 21.547 1 98.88 182 LEU A O 1
ATOM 1410 N N . TRP A 1 183 ? 8.055 12.977 21.797 1 98.81 183 TRP A N 1
ATOM 1411 C CA . TRP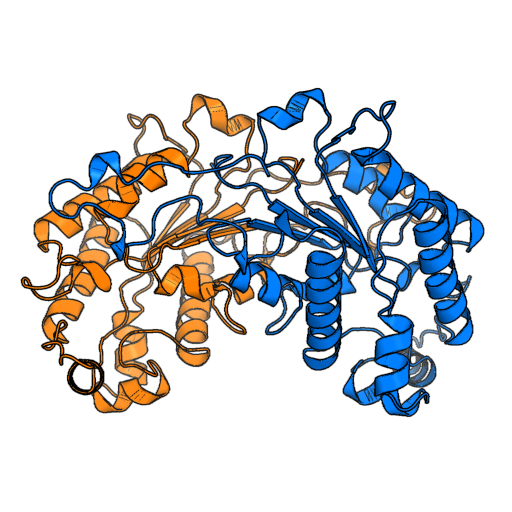 A 1 183 ? 8.781 13.852 22.703 1 98.81 183 TRP A CA 1
ATOM 1412 C C . TRP A 1 183 ? 9.148 13.109 23.984 1 98.81 183 TRP A C 1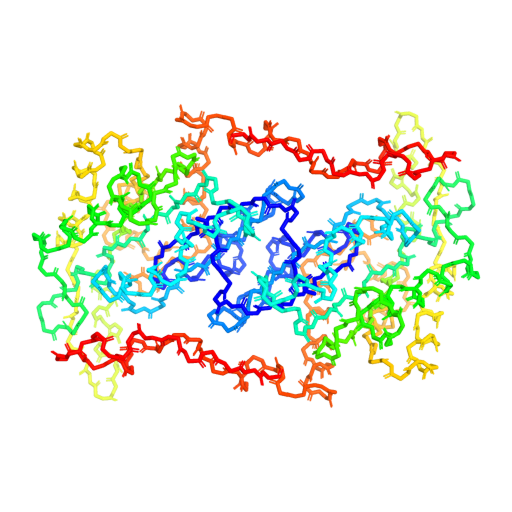
ATOM 1414 O O . TRP A 1 183 ? 10.281 13.211 24.469 1 98.81 183 TRP A O 1
ATOM 1424 N N . GLU A 1 184 ? 8.211 12.406 24.484 1 98.75 184 GLU A N 1
ATOM 1425 C CA . GLU A 1 184 ? 8.469 11.594 25.672 1 98.75 184 GLU A CA 1
ATOM 1426 C C . GLU A 1 184 ? 9.531 10.539 25.406 1 98.75 184 GLU A C 1
ATOM 1428 O O . GLU A 1 184 ? 10.445 10.352 26.219 1 98.75 184 GLU A O 1
ATOM 1433 N N . GLU A 1 185 ? 9.445 9.859 24.25 1 98.25 185 GLU A N 1
ATOM 1434 C CA . GLU A 1 185 ? 10.422 8.844 23.875 1 98.25 185 GLU A CA 1
ATOM 1435 C C . GLU A 1 185 ? 11.82 9.445 23.75 1 98.25 185 GLU A C 1
ATOM 1437 O O . GLU A 1 185 ? 12.82 8.773 24.016 1 98.25 185 GLU A O 1
ATOM 1442 N N . ALA A 1 186 ? 11.852 10.68 23.438 1 98.44 186 ALA A N 1
ATOM 1443 C CA . ALA A 1 186 ? 13.117 11.383 23.203 1 98.44 186 ALA A CA 1
ATOM 1444 C C . ALA A 1 186 ? 13.688 11.922 24.516 1 98.44 186 ALA A C 1
ATOM 1446 O O . ALA A 1 186 ? 14.711 12.609 24.516 1 98.44 186 ALA A O 1
ATOM 1447 N N . GLY A 1 187 ? 13.023 11.68 25.672 1 98.44 187 GLY A N 1
ATOM 1448 C CA . GLY A 1 187 ? 13.469 12.211 26.953 1 98.44 187 GLY A CA 1
ATOM 1449 C C . GLY A 1 187 ? 13.234 13.703 27.094 1 98.44 187 GLY A C 1
ATOM 1450 O O . GLY A 1 187 ? 13.945 14.375 27.828 1 98.44 187 GLY A O 1
ATOM 1451 N N . GLU A 1 188 ? 12.43 14.18 26.203 1 98.25 188 GLU A N 1
ATOM 1452 C CA . GLU A 1 188 ? 11.992 15.578 26.234 1 98.25 188 GLU A CA 1
ATOM 1453 C C . GLU A 1 188 ? 13.164 16.531 25.984 1 98.25 188 GLU A C 1
ATOM 1455 O O . GLU A 1 188 ? 13.305 17.531 26.672 1 98.25 188 GLU A O 1
ATOM 1460 N N . THR A 1 189 ? 13.992 16.078 25.156 1 97.62 189 THR A N 1
ATOM 1461 C CA . THR A 1 189 ? 15.078 16.922 24.656 1 97.62 189 THR A CA 1
ATOM 1462 C C . THR A 1 189 ? 15.164 16.844 23.141 1 97.62 189 THR A C 1
ATOM 1464 O O . THR A 1 189 ? 14.812 15.828 22.531 1 97.62 189 THR A O 1
ATOM 1467 N N . GLU A 1 190 ? 15.578 17.891 22.516 1 96.25 190 GLU A N 1
ATOM 1468 C CA . GLU A 1 190 ? 15.758 17.906 21.078 1 96.25 190 GLU A CA 1
ATOM 1469 C C . GLU A 1 190 ? 16.797 16.859 20.641 1 96.25 190 GLU A C 1
ATOM 1471 O O . GLU A 1 190 ? 16.609 16.172 19.641 1 96.25 190 GLU A O 1
ATOM 1476 N N . LYS A 1 191 ? 17.906 16.781 21.391 1 96.06 191 LYS A N 1
ATOM 1477 C CA . LYS A 1 191 ? 18.938 15.805 21.094 1 96.06 191 LYS A CA 1
ATOM 1478 C C . LYS A 1 191 ? 18.391 14.391 21.094 1 96.06 191 LYS A C 1
ATOM 1480 O O . LYS A 1 191 ? 18.797 13.547 20.297 1 96.06 191 LYS A O 1
ATOM 1485 N N . GLY A 1 192 ? 17.469 14.141 21.969 1 98.12 192 GLY A N 1
ATOM 1486 C CA . GLY A 1 192 ? 16.859 12.82 22.094 1 98.12 192 GLY A CA 1
ATOM 1487 C C . GLY A 1 192 ? 16.016 12.445 20.906 1 98.12 192 GLY A C 1
ATOM 1488 O O . GLY A 1 192 ? 15.656 11.281 20.734 1 98.12 192 GLY A O 1
ATOM 1489 N N . LEU A 1 193 ? 15.695 13.383 20.031 1 98.56 193 LEU A N 1
ATOM 1490 C CA . LEU A 1 193 ? 14.891 13.141 18.844 1 98.56 193 LEU A CA 1
ATOM 1491 C C . LEU A 1 193 ? 15.75 12.555 17.719 1 98.56 193 LEU A C 1
ATOM 1493 O O . LEU A 1 193 ? 15.227 12.016 16.734 1 98.56 193 LEU A O 1
ATOM 1497 N N . GLN A 1 194 ? 17.047 12.641 17.812 1 98 194 GLN A N 1
ATOM 1498 C CA . GLN A 1 194 ? 17.953 12.281 16.734 1 98 194 GLN A CA 1
ATOM 1499 C C . GLN A 1 194 ? 17.75 10.836 16.297 1 98 194 GLN A C 1
ATOM 1501 O O . GLN A 1 194 ? 17.719 10.547 15.094 1 98 194 GLN A O 1
ATOM 1506 N N . PRO A 1 195 ? 17.516 9.906 17.25 1 98.19 195 PRO A N 1
ATOM 1507 C CA . PRO A 1 195 ? 17.328 8.516 16.812 1 98.19 195 PRO A CA 1
ATOM 1508 C C . PRO A 1 195 ? 15.953 8.266 16.219 1 98.19 195 PRO A C 1
ATOM 1510 O O . PRO A 1 195 ? 15.703 7.199 15.648 1 98.19 195 PRO A O 1
ATOM 1513 N N . LEU A 1 196 ? 15.016 9.203 16.312 1 98.56 196 LEU A N 1
ATOM 1514 C CA . LEU A 1 196 ? 13.633 9.062 15.867 1 98.56 196 LEU A CA 1
ATOM 1515 C C . LEU A 1 196 ? 13.398 9.836 14.57 1 98.56 196 LEU A C 1
ATOM 1517 O O . LEU A 1 196 ? 12.539 9.461 13.773 1 98.56 196 LEU A O 1
ATOM 1521 N N . LEU A 1 197 ? 14.109 10.867 14.43 1 98.31 197 LEU A N 1
ATOM 1522 C CA . LEU A 1 197 ? 14.031 11.781 13.297 1 98.31 197 LEU A CA 1
ATOM 1523 C C . LEU A 1 197 ? 15.406 12.023 12.695 1 98.31 197 LEU A C 1
ATOM 1525 O O . LEU A 1 197 ? 16.062 13.023 13 1 98.31 197 LEU A O 1
ATOM 1529 N N . PRO A 1 198 ? 15.781 11.242 11.703 1 96.31 198 PRO A N 1
ATOM 1530 C CA . PRO A 1 198 ? 17.172 11.195 11.266 1 96.31 198 PRO A CA 1
ATOM 1531 C C . PRO A 1 198 ? 17.672 12.523 10.703 1 96.31 198 PRO A C 1
ATOM 1533 O O . PRO A 1 198 ? 18.875 12.805 10.711 1 96.31 198 PRO A O 1
ATOM 1536 N N . ASP A 1 199 ? 16.75 13.352 10.211 1 96 199 ASP A N 1
ATOM 1537 C CA . ASP A 1 199 ? 17.156 14.664 9.695 1 96 199 ASP A CA 1
ATOM 1538 C C . ASP A 1 199 ? 16.484 15.789 10.484 1 96 199 ASP A C 1
ATOM 1540 O O . ASP A 1 199 ? 16.375 16.922 9.992 1 96 199 ASP A O 1
ATOM 1544 N N . GLY A 1 200 ? 15.977 15.422 11.672 1 97.62 200 GLY A N 1
ATOM 1545 C CA . GLY A 1 200 ? 15.32 16.391 12.539 1 97.62 200 GLY A CA 1
ATOM 1546 C C . GLY A 1 200 ? 13.875 16.656 12.156 1 97.62 200 GLY A C 1
ATOM 1547 O O . GLY A 1 200 ? 13.188 17.438 12.82 1 97.62 200 GLY A O 1
ATOM 1548 N N . LEU A 1 201 ? 13.422 16 11.102 1 97.81 201 LEU A N 1
ATOM 1549 C CA . LEU A 1 201 ? 12.094 16.312 10.578 1 97.81 201 LEU A CA 1
ATOM 1550 C C . LEU A 1 201 ? 11.344 15.039 10.211 1 97.81 201 LEU A C 1
ATOM 1552 O O . LEU A 1 201 ? 10.242 14.797 10.711 1 97.81 201 LEU A O 1
ATOM 1556 N N . HIS A 1 202 ? 11.992 14.18 9.414 1 98.44 202 HIS A N 1
ATOM 1557 C CA . HIS A 1 202 ? 11.312 13 8.883 1 98.44 202 HIS A CA 1
ATOM 1558 C C . HIS A 1 202 ? 11.414 11.828 9.844 1 98.44 202 HIS A C 1
ATOM 1560 O O . HIS A 1 202 ? 12.406 11.695 10.562 1 98.44 202 HIS A O 1
ATOM 1566 N N . CYS A 1 203 ? 10.398 10.984 9.766 1 98.56 203 CYS A N 1
ATOM 1567 C CA . CYS A 1 203 ? 10.328 9.789 10.602 1 98.56 203 CYS A CA 1
ATOM 1568 C C . CYS A 1 203 ? 11.203 8.68 10.047 1 98.56 203 CYS A C 1
ATOM 1570 O O . CYS A 1 203 ? 11.5 8.648 8.852 1 98.56 203 CYS A O 1
ATOM 1572 N N . ASN A 1 204 ? 11.656 7.848 10.93 1 98.25 204 ASN A N 1
ATOM 1573 C CA . ASN A 1 204 ? 12.273 6.578 10.562 1 98.25 204 ASN A CA 1
ATOM 1574 C C . ASN A 1 204 ? 11.438 5.387 11.016 1 98.25 204 ASN A C 1
ATOM 1576 O O . ASN A 1 204 ? 10.297 5.555 11.438 1 98.25 204 ASN A O 1
ATOM 1580 N N . GLU A 1 205 ? 11.945 4.215 10.844 1 98.5 205 GLU A N 1
ATOM 1581 C CA . GLU A 1 205 ? 11.195 3.006 11.172 1 98.5 205 GLU A CA 1
ATOM 1582 C C . GLU A 1 205 ? 10.703 3.035 12.617 1 98.5 205 GLU A C 1
ATOM 1584 O O . GLU A 1 205 ? 9.57 2.643 12.898 1 98.5 205 GLU A O 1
ATOM 1589 N N . ARG A 1 206 ? 11.516 3.502 13.523 1 98.56 206 ARG A N 1
ATOM 1590 C CA . ARG A 1 206 ? 11.18 3.529 14.938 1 98.56 206 ARG A CA 1
ATOM 1591 C C . ARG A 1 206 ? 10.023 4.48 15.211 1 98.56 206 ARG A C 1
ATOM 1593 O O . ARG A 1 206 ? 9.078 4.137 15.93 1 98.56 206 ARG A O 1
ATOM 1600 N N . SER A 1 207 ? 10.086 5.691 14.734 1 98.88 207 SER A N 1
ATOM 1601 C CA . SER A 1 207 ? 9.023 6.66 14.969 1 98.88 207 SER A CA 1
ATOM 1602 C C . SER A 1 207 ? 7.746 6.273 14.227 1 98.88 207 SER A C 1
ATOM 1604 O O . SER A 1 207 ? 6.641 6.5 14.719 1 98.88 207 SER A O 1
ATOM 1606 N N . TYR A 1 208 ? 7.902 5.641 13.031 1 98.88 208 TYR A N 1
ATOM 1607 C CA . TYR A 1 208 ? 6.727 5.125 12.336 1 98.88 208 TYR A CA 1
ATOM 1608 C C . TYR A 1 208 ? 6.066 4.012 13.141 1 98.88 208 TYR A C 1
ATOM 1610 O O . TYR A 1 208 ? 4.84 3.867 13.117 1 98.88 208 TYR A O 1
ATOM 1618 N N . LYS A 1 209 ? 6.879 3.217 13.828 1 98.81 209 LYS A N 1
ATOM 1619 C CA . LYS A 1 209 ? 6.309 2.174 14.672 1 98.81 209 LYS A CA 1
ATOM 1620 C C . LYS A 1 209 ? 5.484 2.775 15.805 1 98.81 209 LYS A C 1
ATOM 1622 O O . LYS A 1 209 ? 4.418 2.26 16.141 1 98.81 209 LYS A O 1
ATOM 1627 N N . VAL A 1 210 ? 5.973 3.848 16.406 1 98.88 210 VAL A N 1
ATOM 1628 C CA . VAL A 1 210 ? 5.227 4.535 17.469 1 98.88 210 VAL A CA 1
ATOM 1629 C C . VAL A 1 210 ? 3.889 5.02 16.906 1 98.88 210 VAL A C 1
ATOM 1631 O O . VAL A 1 210 ? 2.844 4.824 17.531 1 98.88 210 VAL A O 1
ATOM 1634 N N . LEU A 1 211 ? 3.941 5.625 15.742 1 98.94 211 LEU A N 1
ATOM 1635 C CA . LEU A 1 211 ? 2.713 6.094 15.109 1 98.94 211 LEU A CA 1
ATOM 1636 C C . LEU A 1 211 ? 1.757 4.934 14.859 1 98.94 211 LEU A C 1
ATOM 1638 O O . LEU A 1 211 ? 0.569 5.023 15.18 1 98.94 211 LEU A O 1
ATOM 1642 N N . TYR A 1 212 ? 2.27 3.865 14.258 1 98.94 212 TYR A N 1
ATOM 1643 C CA . TYR A 1 212 ? 1.456 2.691 13.961 1 98.94 212 TYR A CA 1
ATOM 1644 C C . TYR A 1 212 ? 0.779 2.162 15.219 1 98.94 212 TYR A C 1
ATOM 1646 O O . TYR A 1 212 ? -0.427 1.905 15.227 1 98.94 212 TYR A O 1
ATOM 1654 N N . ASP A 1 213 ? 1.545 1.991 16.281 1 98.94 213 ASP A N 1
ATOM 1655 C CA . ASP A 1 213 ? 1.017 1.449 17.531 1 98.94 213 ASP A CA 1
ATOM 1656 C C . ASP A 1 213 ? -0.075 2.352 18.109 1 98.94 213 ASP A C 1
ATOM 1658 O O . ASP A 1 213 ? -1.123 1.867 18.531 1 98.94 213 ASP A O 1
ATOM 1662 N N . LEU A 1 214 ? 0.143 3.615 18.094 1 98.94 214 LEU A N 1
ATOM 1663 C CA . LEU A 1 214 ? -0.832 4.566 18.625 1 98.94 214 LEU A CA 1
ATOM 1664 C C . LEU A 1 214 ? -2.09 4.586 17.766 1 98.94 214 LEU A C 1
ATOM 1666 O O . LEU A 1 214 ? -3.201 4.711 18.281 1 98.94 214 LEU A O 1
ATOM 1670 N N . LEU A 1 215 ? -1.893 4.52 16.453 1 98.94 215 LEU A N 1
ATOM 1671 C CA . LEU A 1 215 ? -3.029 4.508 15.547 1 98.94 215 LEU A CA 1
ATOM 1672 C C . LEU A 1 215 ? -3.9 3.275 15.773 1 98.94 215 LEU A C 1
ATOM 1674 O O . LEU A 1 215 ? -5.125 3.385 15.859 1 98.94 215 LEU A O 1
ATOM 1678 N N . ILE A 1 216 ? -3.277 2.102 15.867 1 98.94 216 ILE A N 1
ATOM 1679 C CA . ILE A 1 216 ? -4.02 0.868 16.109 1 98.94 216 ILE A CA 1
ATOM 1680 C C . ILE A 1 216 ? -4.742 0.95 17.453 1 98.94 216 ILE A C 1
ATOM 1682 O O . ILE A 1 216 ? -5.898 0.532 17.562 1 98.94 216 ILE A O 1
ATOM 1686 N N . LYS A 1 217 ? -4.066 1.5 18.484 1 98.88 217 LYS A N 1
ATOM 1687 C CA . LYS A 1 217 ? -4.711 1.704 19.781 1 98.88 217 LYS A CA 1
ATOM 1688 C C . LYS A 1 217 ? -5.922 2.621 19.641 1 98.88 217 LYS A C 1
ATOM 1690 O O . LYS A 1 217 ? -6.98 2.342 20.219 1 98.88 217 LYS A O 1
ATOM 1695 N N . THR A 1 218 ? -5.758 3.695 18.953 1 98.94 218 THR A N 1
ATOM 1696 C CA . THR A 1 218 ? -6.836 4.656 18.75 1 98.94 218 THR A CA 1
ATOM 1697 C C . THR A 1 218 ? -8.008 4.008 18.016 1 98.94 218 THR A C 1
ATOM 1699 O O . THR A 1 218 ? -9.164 4.215 18.391 1 98.94 218 THR A O 1
ATOM 1702 N N . ILE A 1 219 ? -7.746 3.203 16.969 1 98.88 219 ILE A N 1
ATOM 1703 C CA . ILE A 1 219 ? -8.781 2.473 16.25 1 98.88 219 ILE A CA 1
ATOM 1704 C C . ILE A 1 219 ? -9.508 1.529 17.203 1 98.88 219 ILE A C 1
ATOM 1706 O O . ILE A 1 219 ? -10.742 1.497 17.234 1 98.88 219 ILE A O 1
ATOM 1710 N N . SER A 1 220 ? -8.734 0.822 17.984 1 98.75 220 SER A N 1
ATOM 1711 C CA . SER A 1 220 ? -9.305 -0.138 18.922 1 98.75 220 SER A CA 1
ATOM 1712 C C . SER A 1 220 ? -10.219 0.549 19.922 1 98.75 220 SER A C 1
ATOM 1714 O O . SER A 1 220 ? -11.266 0.007 20.281 1 98.75 220 SER A O 1
ATOM 1716 N N . GLU A 1 221 ? -9.891 1.709 20.344 1 98.69 221 GLU A N 1
ATOM 1717 C CA . GLU A 1 221 ? -10.617 2.422 21.391 1 98.69 221 GLU A CA 1
ATOM 1718 C C . GLU A 1 221 ? -11.852 3.117 20.828 1 98.69 221 GLU A C 1
ATOM 1720 O O . GLU A 1 221 ? -12.906 3.135 21.453 1 98.69 221 GLU A O 1
ATOM 1725 N N . HIS A 1 222 ? -11.742 3.654 19.641 1 98.75 222 HIS A N 1
ATOM 1726 C CA . HIS A 1 222 ? -12.797 4.559 19.188 1 98.75 222 HIS A CA 1
ATOM 1727 C C . HIS A 1 222 ? -13.602 3.939 18.062 1 98.75 222 HIS A C 1
ATOM 1729 O O . HIS A 1 222 ? -14.766 4.301 17.844 1 98.75 222 HIS A O 1
ATOM 1735 N N . TYR A 1 223 ? -12.969 3.086 17.266 1 98.5 223 TYR A N 1
ATOM 1736 C CA . TYR A 1 223 ? -13.617 2.416 16.156 1 98.5 223 TYR A CA 1
ATOM 1737 C C . TYR A 1 223 ? -13.289 0.929 16.141 1 98.5 223 TYR A C 1
ATOM 1739 O O . TYR A 1 223 ? -12.797 0.404 15.133 1 98.5 223 TYR A O 1
ATOM 1747 N N . PRO A 1 224 ? -13.648 0.221 17.219 1 98.31 224 PRO A N 1
ATOM 1748 C CA . PRO A 1 224 ? -13.219 -1.173 17.344 1 98.31 224 PRO A CA 1
ATOM 1749 C C . PRO A 1 224 ? -13.68 -2.045 16.188 1 98.31 224 PRO A C 1
ATOM 1751 O O . PRO A 1 224 ? -13.031 -3.041 15.852 1 98.31 224 PRO A O 1
ATOM 1754 N N . GLU A 1 225 ? -14.758 -1.711 15.469 1 97.62 225 GLU A N 1
ATOM 1755 C CA . GLU A 1 225 ? -15.273 -2.48 14.336 1 97.62 225 GLU A CA 1
ATOM 1756 C C . GLU A 1 225 ? -14.312 -2.438 13.156 1 97.62 225 GLU A C 1
ATOM 1758 O O . GLU A 1 225 ? -14.406 -3.262 12.242 1 97.62 225 GLU A O 1
ATOM 1763 N N . LEU A 1 226 ? -13.375 -1.487 13.211 1 98.31 226 LEU A N 1
ATOM 1764 C CA . LEU A 1 226 ? -12.438 -1.337 12.102 1 98.31 226 LEU A CA 1
ATOM 1765 C C . LEU A 1 226 ? -11.094 -1.985 12.43 1 98.31 226 LEU A C 1
ATOM 1767 O O . LEU A 1 226 ? -10.195 -2.027 11.586 1 98.31 226 LEU A O 1
ATOM 1771 N N . HIS A 1 227 ? -10.906 -2.434 13.672 1 98.69 227 HIS A N 1
ATOM 1772 C CA . HIS A 1 227 ? -9.664 -3.135 13.992 1 98.69 227 HIS A CA 1
ATOM 1773 C C . HIS A 1 227 ? -9.477 -4.355 13.094 1 98.69 227 HIS A C 1
ATOM 1775 O O . HIS A 1 227 ? -10.43 -5.094 12.836 1 98.69 227 HIS A O 1
ATOM 1781 N N . PHE A 1 228 ? -8.273 -4.613 12.672 1 98.31 228 PHE A N 1
ATOM 1782 C CA . PHE A 1 228 ? -8.039 -5.641 11.664 1 98.31 228 PHE A CA 1
ATOM 1783 C C . PHE A 1 228 ? -8.414 -7.02 12.195 1 98.31 228 PHE A C 1
ATOM 1785 O O . PHE A 1 228 ? -8.789 -7.906 11.43 1 98.31 228 PHE A O 1
ATOM 1792 N N . ASP A 1 229 ? -8.414 -7.242 13.477 1 97.56 229 ASP A N 1
ATOM 1793 C CA . ASP A 1 229 ? -8.797 -8.523 14.062 1 97.56 229 ASP A CA 1
ATOM 1794 C C . ASP A 1 229 ? -10.305 -8.727 14.016 1 97.56 229 ASP A C 1
ATOM 1796 O O . ASP A 1 229 ? -10.797 -9.844 14.188 1 97.56 229 ASP A O 1
ATOM 1800 N N . LYS A 1 230 ? -11.031 -7.668 13.852 1 96.62 230 LYS A N 1
ATOM 1801 C CA . LYS A 1 230 ? -12.484 -7.746 13.898 1 96.62 230 LYS A CA 1
ATOM 1802 C C . LYS A 1 230 ? -13.086 -7.766 12.492 1 96.62 230 LYS A C 1
ATOM 1804 O O . LYS A 1 230 ? -14.297 -7.93 12.328 1 96.62 230 LYS A O 1
ATOM 1809 N N . LEU A 1 231 ? -12.297 -7.555 11.516 1 96.75 231 LEU A N 1
ATOM 1810 C CA . LEU A 1 231 ? -12.758 -7.551 10.133 1 96.75 231 LEU A CA 1
ATOM 1811 C C . LEU A 1 231 ? -12.562 -8.922 9.492 1 96.75 231 LEU A C 1
ATOM 1813 O O . LEU A 1 231 ? -11.469 -9.492 9.555 1 96.75 231 LEU A O 1
ATOM 1817 N N . PRO A 1 232 ? -13.602 -9.453 8.914 1 94.75 232 PRO A N 1
ATOM 1818 C CA . PRO A 1 232 ? -13.391 -10.688 8.156 1 94.75 232 PRO A CA 1
ATOM 1819 C C . PRO A 1 232 ? -12.625 -10.461 6.852 1 94.75 232 PRO A C 1
ATOM 1821 O O . PRO A 1 232 ? -12.688 -9.367 6.277 1 94.75 232 PRO A O 1
ATOM 1824 N N . LYS A 1 233 ? -11.93 -11.492 6.375 1 96.69 233 LYS A N 1
ATOM 1825 C CA . LYS A 1 233 ? -11.383 -11.445 5.02 1 96.69 233 LYS A CA 1
ATOM 1826 C C . LYS A 1 233 ? -12.508 -11.391 3.984 1 96.69 233 LYS A C 1
ATOM 1828 O O . LYS A 1 233 ? -13.508 -12.094 4.109 1 96.69 233 LYS A O 1
ATOM 1833 N N . VAL A 1 234 ? -12.391 -10.492 3.002 1 97.25 234 VAL A N 1
ATOM 1834 C CA . VAL A 1 234 ? -13.43 -10.297 1.994 1 97.25 234 VAL A CA 1
ATOM 1835 C C . VAL A 1 234 ? -13.648 -11.602 1.221 1 97.25 234 VAL A C 1
ATOM 1837 O O . VAL A 1 234 ? -14.781 -11.938 0.872 1 97.25 234 VAL A O 1
ATOM 1840 N N . TYR A 1 235 ? -12.547 -12.297 0.908 1 97.12 235 TYR A N 1
ATOM 1841 C CA . TYR A 1 235 ? -12.625 -13.625 0.318 1 97.12 235 TYR A CA 1
ATOM 1842 C C . TYR A 1 235 ? -12.164 -14.688 1.307 1 97.12 235 TYR A C 1
ATOM 1844 O O . TYR A 1 235 ? -11.281 -14.438 2.131 1 97.12 235 TYR A O 1
ATOM 1852 N N . PRO A 1 236 ? -12.633 -15.867 1.269 1 95.62 236 PRO A N 1
ATOM 1853 C CA . PRO A 1 236 ? -12.391 -16.875 2.299 1 95.62 236 PRO A CA 1
ATOM 1854 C C . PRO A 1 236 ? -10.922 -17.297 2.385 1 95.62 236 PRO A C 1
ATOM 1856 O O . PRO A 1 236 ? -10.219 -17.297 1.373 1 95.62 236 PRO A O 1
ATOM 1859 N N . ALA A 1 237 ? -10.562 -17.625 3.607 1 95.31 237 ALA A N 1
ATOM 1860 C CA . ALA A 1 237 ? -9.273 -18.281 3.777 1 95.31 237 ALA A CA 1
ATOM 1861 C C . ALA A 1 237 ? -9.25 -19.625 3.049 1 95.31 237 ALA A C 1
ATOM 1863 O O . ALA A 1 237 ? -10.297 -20.219 2.801 1 95.31 237 ALA A O 1
ATOM 1864 N N . TRP A 1 238 ? -8.062 -20 2.717 1 94 238 TRP A N 1
ATOM 1865 C CA . TRP A 1 238 ? -7.93 -21.188 1.872 1 94 238 TRP A CA 1
ATOM 1866 C C . TRP A 1 238 ? -8.531 -22.406 2.553 1 94 238 TRP A C 1
ATOM 1868 O O . TRP A 1 238 ? -9.055 -23.312 1.885 1 94 238 TRP A O 1
ATOM 1878 N N . ASP A 1 239 ? -8.422 -22.453 3.883 1 91.5 239 ASP A N 1
ATOM 1879 C CA . ASP A 1 239 ? -8.906 -23.609 4.609 1 91.5 239 ASP A CA 1
ATOM 1880 C C . ASP A 1 239 ? -10.414 -23.531 4.844 1 91.5 239 ASP A C 1
ATOM 1882 O O . ASP A 1 239 ? -11 -24.422 5.461 1 91.5 239 ASP A O 1
ATOM 1886 N N . GLU A 1 240 ? -11.039 -22.469 4.391 1 92.88 240 GLU A N 1
ATOM 1887 C CA . GLU A 1 240 ? -12.484 -22.312 4.453 1 92.88 240 GLU A CA 1
ATOM 1888 C C . GLU A 1 240 ? -13.141 -22.656 3.113 1 92.88 240 GLU A C 1
ATOM 1890 O O . GLU A 1 240 ? -14.367 -22.703 3.006 1 92.88 240 GLU A O 1
ATOM 1895 N N . ILE A 1 241 ? -12.312 -22.891 2.129 1 92.44 241 ILE A N 1
ATOM 1896 C CA . ILE A 1 241 ? -12.797 -23.219 0.796 1 92.44 241 ILE A CA 1
ATOM 1897 C C . ILE A 1 241 ? -13.305 -24.656 0.777 1 92.44 241 ILE A C 1
ATOM 1899 O O . ILE A 1 241 ? -12.688 -25.547 1.364 1 92.44 241 ILE A O 1
ATOM 1903 N N . ASP A 1 242 ? -14.453 -24.875 0.175 1 92 242 ASP A N 1
ATOM 1904 C CA . ASP A 1 242 ? -14.867 -26.25 -0.132 1 92 242 ASP A CA 1
ATOM 1905 C C . ASP A 1 242 ? -14.016 -26.844 -1.249 1 92 242 ASP A C 1
ATOM 1907 O O . ASP A 1 242 ? -14.297 -26.641 -2.432 1 92 242 ASP A O 1
ATOM 1911 N N . TRP A 1 243 ? -13.078 -27.656 -0.875 1 90.56 243 TRP A N 1
ATOM 1912 C CA . TRP A 1 243 ? -12.07 -28.125 -1.823 1 90.56 243 TRP A CA 1
ATOM 1913 C C . TRP A 1 243 ? -12.688 -29.031 -2.885 1 90.56 243 TRP A C 1
ATOM 1915 O O . TRP A 1 243 ? -12.156 -29.156 -3.988 1 90.56 243 TRP A O 1
ATOM 1925 N N . LYS A 1 244 ? -13.812 -29.688 -2.553 1 90.38 244 LYS A N 1
ATOM 1926 C CA . LYS A 1 244 ? -14.5 -30.578 -3.486 1 90.38 244 LYS A CA 1
ATOM 1927 C C . LYS A 1 244 ? -15.305 -29.797 -4.512 1 90.38 244 LYS A C 1
ATOM 1929 O O . LYS A 1 244 ? -15.484 -30.234 -5.648 1 90.38 244 LYS A O 1
ATOM 1934 N N . ASN A 1 245 ? -15.672 -28.656 -4.035 1 90 245 ASN A N 1
ATOM 1935 C CA . ASN A 1 245 ? -16.422 -27.734 -4.891 1 90 245 ASN A CA 1
ATOM 1936 C C . ASN A 1 245 ? -16.125 -26.281 -4.551 1 90 245 ASN A C 1
ATOM 1938 O O . ASN A 1 245 ? -16.953 -25.594 -3.943 1 90 245 ASN A O 1
ATOM 1942 N N . PRO A 1 246 ? -15.016 -25.766 -5.016 1 89.81 246 PRO A N 1
ATOM 1943 C CA . PRO A 1 246 ? -14.516 -24.469 -4.539 1 89.81 246 PRO A CA 1
ATOM 1944 C C . PRO A 1 246 ? -15.367 -23.297 -5.016 1 89.81 246 PRO A C 1
ATOM 1946 O O . PRO A 1 246 ? -15.484 -22.281 -4.316 1 89.81 246 PRO A O 1
ATOM 1949 N N . GLY A 1 247 ? -16.062 -23.422 -6.125 1 85.5 247 GLY A N 1
ATOM 1950 C CA . GLY A 1 247 ? -16.734 -22.328 -6.809 1 85.5 247 GLY A CA 1
ATOM 1951 C C . GLY A 1 247 ? -17.609 -21.5 -5.891 1 85.5 247 GLY A C 1
ATOM 1952 O O . GLY A 1 247 ? -17.344 -20.312 -5.68 1 85.5 247 GLY A O 1
ATOM 1953 N N . PRO A 1 248 ? -18.531 -22.094 -5.164 1 84.94 248 PRO A N 1
ATOM 1954 C CA . PRO A 1 248 ? -19.484 -21.359 -4.336 1 84.94 248 PRO A CA 1
ATOM 1955 C C . PRO A 1 248 ? -18.828 -20.656 -3.152 1 84.94 248 PRO A C 1
ATOM 1957 O O . PRO A 1 248 ? -19.344 -19.656 -2.646 1 84.94 248 PRO A O 1
ATOM 1960 N N . SER A 1 249 ? -17.672 -21.078 -2.787 1 88.44 249 SER A N 1
ATOM 1961 C CA . SER A 1 249 ? -17 -20.516 -1.619 1 88.44 249 SER A CA 1
ATOM 1962 C C . SER A 1 249 ? -16.141 -19.328 -2.004 1 88.44 249 SER A C 1
ATOM 1964 O O . SER A 1 249 ? -15.719 -18.547 -1.141 1 88.44 249 SER A O 1
ATOM 1966 N N . LEU A 1 250 ? -15.906 -19.188 -3.238 1 92.94 250 LEU A N 1
ATOM 1967 C CA . LEU A 1 250 ? -14.945 -18.172 -3.684 1 92.94 250 LEU A CA 1
ATOM 1968 C C . LEU A 1 250 ? -15.664 -16.922 -4.152 1 92.94 250 LEU A C 1
ATOM 1970 O O . LEU A 1 250 ? -15.547 -16.531 -5.316 1 92.94 250 LEU A O 1
ATOM 1974 N N . LYS A 1 251 ? -16.453 -16.375 -3.225 1 90.75 251 LYS A N 1
ATOM 1975 C CA . LYS A 1 251 ? -17.219 -15.148 -3.438 1 90.75 251 LYS A CA 1
ATOM 1976 C C . LYS A 1 251 ? -16.953 -14.133 -2.33 1 90.75 251 LYS A C 1
ATOM 1978 O O . LYS A 1 251 ? -16.578 -14.508 -1.217 1 90.75 251 LYS A O 1
ATOM 1983 N N . SER A 1 252 ? -17.188 -12.953 -2.703 1 93.81 252 SER A N 1
ATOM 1984 C CA . SER A 1 252 ? -16.969 -11.859 -1.759 1 93.81 252 SER A CA 1
ATOM 1985 C C . SER A 1 252 ? -17.875 -11.992 -0.542 1 93.81 252 SER A C 1
ATOM 1987 O O . SER A 1 252 ? -19.062 -12.281 -0.678 1 93.81 252 SER A O 1
ATOM 1989 N N . ARG A 1 253 ? -17.25 -11.828 0.613 1 89.94 253 ARG A N 1
ATOM 1990 C CA . ARG A 1 253 ? -17.969 -11.734 1.881 1 89.94 253 ARG A CA 1
ATOM 1991 C C . ARG A 1 253 ? -17.891 -10.32 2.445 1 89.94 253 ARG A C 1
ATOM 1993 O O . ARG A 1 253 ? -17.953 -10.125 3.66 1 89.94 253 ARG A O 1
ATOM 2000 N N . ARG A 1 254 ? -17.719 -9.5 1.542 1 89.06 254 ARG A N 1
ATOM 2001 C CA . ARG A 1 254 ? -17.578 -8.102 1.922 1 89.06 254 ARG A CA 1
ATOM 2002 C C . ARG A 1 254 ? -18.766 -7.641 2.762 1 89.06 254 ARG A C 1
ATOM 2004 O O . ARG A 1 254 ? -19.922 -7.887 2.404 1 89.06 254 ARG A O 1
ATOM 2011 N N . ILE A 1 255 ? -18.484 -6.988 3.898 1 84.31 255 ILE A N 1
ATOM 2012 C CA . ILE A 1 255 ? -19.516 -6.449 4.785 1 84.31 255 ILE A CA 1
ATOM 2013 C C . ILE A 1 255 ? -19.375 -4.93 4.875 1 84.31 255 ILE A C 1
ATOM 2015 O O . ILE A 1 255 ? -18.266 -4.391 4.723 1 84.31 255 ILE A O 1
ATOM 2019 N N . ASP A 1 256 ? -20.5 -4.359 5.039 1 84.19 256 ASP A N 1
ATOM 2020 C CA . ASP A 1 256 ? -20.5 -2.914 5.242 1 84.19 256 ASP A CA 1
ATOM 2021 C C . ASP A 1 256 ? -20.344 -2.572 6.723 1 84.19 256 ASP A C 1
ATOM 2023 O O . ASP A 1 256 ? -21.312 -2.65 7.484 1 84.19 256 ASP A O 1
ATOM 2027 N N . VAL A 1 257 ? -19.109 -2.314 7.055 1 83.31 257 VAL A N 1
ATOM 2028 C CA . VAL A 1 257 ? -18.844 -2.027 8.461 1 83.31 257 VAL A CA 1
ATOM 2029 C C . VAL A 1 257 ? -18.984 -0.528 8.719 1 83.31 257 VAL A C 1
ATOM 2031 O O . VAL A 1 257 ? -18.766 0.286 7.816 1 83.31 257 VAL A O 1
ATOM 2034 N N . MET B 1 1 ? -15.094 8.648 -0.369 1 78.38 1 MET B N 1
ATOM 2035 C CA . MET B 1 1 ? -14.609 7.441 -1.024 1 78.38 1 MET B CA 1
ATOM 2036 C C . MET B 1 1 ? -13.336 7.727 -1.812 1 78.38 1 MET B C 1
ATOM 2038 O O . MET B 1 1 ? -12.992 8.891 -2.047 1 78.38 1 MET B O 1
ATOM 2042 N N . ALA B 1 2 ? -12.602 6.582 -2.1 1 86.5 2 ALA B N 1
ATOM 2043 C CA . ALA B 1 2 ? -11.344 6.746 -2.824 1 86.5 2 ALA B CA 1
ATOM 2044 C C . ALA B 1 2 ? -11.594 6.973 -4.312 1 86.5 2 ALA B C 1
ATOM 2046 O O . ALA B 1 2 ? -11.914 6.031 -5.047 1 86.5 2 ALA B O 1
ATOM 2047 N N . ALA B 1 3 ? -11.398 8.164 -4.727 1 88.75 3 ALA B N 1
ATOM 2048 C CA . ALA B 1 3 ? -11.68 8.531 -6.109 1 88.75 3 ALA B CA 1
ATOM 2049 C C . ALA B 1 3 ? -10.664 7.91 -7.062 1 88.75 3 ALA B C 1
ATOM 2051 O O . ALA B 1 3 ? -9.602 7.453 -6.633 1 88.75 3 ALA B O 1
ATOM 2052 N N . ASN B 1 4 ? -11.047 7.812 -8.281 1 90.62 4 ASN B N 1
ATOM 2053 C CA . ASN B 1 4 ? -10.203 7.281 -9.352 1 90.62 4 ASN B CA 1
ATOM 2054 C C . ASN B 1 4 ? -9.203 8.32 -9.844 1 90.62 4 ASN B C 1
ATOM 2056 O O . ASN B 1 4 ? -9.312 8.805 -10.977 1 90.62 4 ASN B O 1
ATOM 2060 N N . VAL B 1 5 ? -8.227 8.594 -8.984 1 93.5 5 VAL B N 1
ATOM 2061 C CA . VAL B 1 5 ? -7.328 9.688 -9.336 1 93.5 5 VAL B CA 1
ATOM 2062 C C . VAL B 1 5 ? -5.965 9.133 -9.742 1 93.5 5 VAL B C 1
ATOM 2064 O O . VAL B 1 5 ? -5.172 9.828 -10.383 1 93.5 5 VAL B O 1
ATOM 2067 N N . LEU B 1 6 ? -5.684 7.961 -9.367 1 95.5 6 LEU B N 1
ATOM 2068 C CA . LEU B 1 6 ? -4.449 7.285 -9.766 1 95.5 6 LEU B CA 1
ATOM 2069 C C . LEU B 1 6 ? -4.75 5.93 -10.391 1 95.5 6 LEU B C 1
ATOM 2071 O O . LEU B 1 6 ? -5.609 5.191 -9.898 1 95.5 6 LEU B O 1
ATOM 2075 N N . ASP B 1 7 ? -4.09 5.621 -11.492 1 96.5 7 ASP B N 1
ATOM 2076 C CA . ASP B 1 7 ? -4.043 4.246 -11.977 1 96.5 7 ASP B CA 1
ATOM 2077 C C . ASP B 1 7 ? -3.248 3.354 -11.023 1 96.5 7 ASP B C 1
ATOM 2079 O O . ASP B 1 7 ? -2.781 3.812 -9.977 1 96.5 7 ASP B O 1
ATOM 2083 N N . CYS B 1 8 ? -3.156 2.004 -11.344 1 97.38 8 CYS B N 1
ATOM 2084 C CA . CYS B 1 8 ? -2.514 1.186 -10.32 1 97.38 8 CYS B CA 1
ATOM 2085 C C . CYS B 1 8 ? -1.756 0.022 -10.953 1 97.38 8 CYS B C 1
ATOM 2087 O O . CYS B 1 8 ? -1.915 -0.259 -12.141 1 97.38 8 CYS B O 1
ATOM 2089 N N . ILE B 1 9 ? -0.811 -0.483 -10.195 1 98.69 9 ILE B N 1
ATOM 2090 C CA . ILE B 1 9 ? -0.232 -1.812 -10.359 1 98.69 9 ILE B CA 1
ATOM 2091 C C . ILE B 1 9 ? -1.003 -2.818 -9.508 1 98.69 9 ILE B C 1
ATOM 2093 O O . ILE B 1 9 ? -1.225 -2.594 -8.32 1 98.69 9 ILE B O 1
ATOM 2097 N N . MET B 1 10 ? -1.466 -3.883 -10.125 1 98.75 10 MET B N 1
ATOM 2098 C CA . MET B 1 10 ? -2.139 -4.938 -9.367 1 98.75 10 MET B CA 1
ATOM 2099 C C . MET B 1 10 ? -1.251 -6.172 -9.25 1 98.75 10 MET B C 1
ATOM 2101 O O . MET B 1 10 ? -0.74 -6.676 -10.25 1 98.75 10 MET B O 1
ATOM 2105 N N . LEU B 1 11 ? -1.004 -6.586 -8.031 1 98.94 11 LEU B N 1
ATOM 2106 C CA . LEU B 1 11 ? -0.273 -7.809 -7.727 1 98.94 11 LEU B CA 1
ATOM 2107 C C . LEU B 1 11 ? -1.234 -8.961 -7.449 1 98.94 11 LEU B C 1
ATOM 2109 O O . LEU B 1 11 ? -2.031 -8.898 -6.512 1 98.94 11 LEU B O 1
ATOM 2113 N N . LEU B 1 12 ? -1.275 -9.938 -8.273 1 98.94 12 LEU B N 1
ATOM 2114 C CA . LEU B 1 12 ? -2.176 -11.078 -8.141 1 98.94 12 LEU B CA 1
ATOM 2115 C C . LEU B 1 12 ? -1.399 -12.352 -7.816 1 98.94 12 LEU B C 1
ATOM 2117 O O . LEU B 1 12 ? -0.479 -12.727 -8.547 1 98.94 12 LEU B O 1
ATOM 2121 N N . GLY B 1 13 ? -1.764 -12.984 -6.742 1 98.88 13 GLY B N 1
ATOM 2122 C CA . GLY B 1 13 ? -1.042 -14.203 -6.406 1 98.88 13 GLY B CA 1
ATOM 2123 C C . GLY B 1 13 ? -1.519 -14.844 -5.117 1 98.88 13 GLY B C 1
ATOM 2124 O O . GLY B 1 13 ? -2.684 -14.695 -4.742 1 98.88 13 GLY B O 1
ATOM 2125 N N . ASP B 1 14 ? -0.688 -15.641 -4.512 1 98.69 14 ASP B N 1
ATOM 2126 C CA . ASP B 1 14 ? -1.012 -16.391 -3.299 1 98.69 14 ASP B CA 1
ATOM 2127 C C . ASP B 1 14 ? -0.401 -15.719 -2.068 1 98.69 14 ASP B C 1
ATOM 2129 O O . ASP B 1 14 ? -0.42 -14.492 -1.944 1 98.69 14 ASP B O 1
ATOM 2133 N N . SER B 1 15 ? 0.119 -16.516 -1.103 1 98.69 15 SER B N 1
ATOM 2134 C CA . SER B 1 15 ? 0.681 -15.961 0.126 1 98.69 15 SER B CA 1
ATOM 2135 C C . SER B 1 15 ? 1.962 -15.18 -0.153 1 98.69 15 SER B C 1
ATOM 2137 O O . SER B 1 15 ? 2.279 -14.227 0.555 1 98.69 15 SER B O 1
ATOM 2139 N N . LEU B 1 16 ? 2.709 -15.594 -1.123 1 98.88 16 LEU B N 1
ATOM 2140 C CA . LEU B 1 16 ? 3.938 -14.898 -1.489 1 98.88 16 LEU B CA 1
ATOM 2141 C C . LEU B 1 16 ? 3.641 -13.477 -1.944 1 98.88 16 LEU B C 1
ATOM 2143 O O . LEU B 1 16 ? 4.367 -12.539 -1.594 1 98.88 16 LEU B O 1
ATOM 2147 N N . THR B 1 17 ? 2.551 -13.328 -2.691 1 98.94 17 THR B N 1
ATOM 2148 C CA . THR B 1 17 ? 2.109 -12.016 -3.135 1 98.94 17 THR B CA 1
ATOM 2149 C C . THR B 1 17 ? 1.527 -11.219 -1.971 1 98.94 17 THR B C 1
ATOM 2151 O O . THR B 1 17 ? 1.86 -10.047 -1.785 1 98.94 17 THR B O 1
ATOM 2154 N N . GLN B 1 18 ? 0.635 -11.883 -1.161 1 98.81 18 GLN B N 1
ATOM 2155 C CA . GLN B 1 18 ? 0.076 -11.227 0.018 1 98.81 18 GLN B CA 1
ATOM 2156 C C . GLN B 1 18 ? 1.181 -10.68 0.916 1 98.81 18 GLN B C 1
ATOM 2158 O O . GLN B 1 18 ? 1.073 -9.562 1.425 1 98.81 18 GLN B O 1
ATOM 2163 N N . GLY B 1 19 ? 2.293 -11.438 1.081 1 98.62 19 GLY B N 1
ATOM 2164 C CA . GLY B 1 19 ? 3.414 -11.086 1.938 1 98.62 19 GLY B CA 1
ATOM 2165 C C . GLY B 1 19 ? 4.211 -9.898 1.427 1 98.62 19 GLY B C 1
ATOM 2166 O O . GLY B 1 19 ? 5.094 -9.391 2.121 1 98.62 19 GLY B O 1
ATOM 2167 N N . GLY B 1 20 ? 3.861 -9.414 0.221 1 98.62 20 GLY B N 1
ATOM 2168 C CA . GLY B 1 20 ? 4.527 -8.258 -0.349 1 98.62 20 GLY B CA 1
ATOM 2169 C C . GLY B 1 20 ? 4.414 -7.016 0.516 1 98.62 20 GLY B C 1
ATOM 2170 O O . GLY B 1 20 ? 5.172 -6.059 0.342 1 98.62 20 GLY B O 1
ATOM 2171 N N . TRP B 1 21 ? 3.488 -6.996 1.475 1 98.56 21 TRP B N 1
ATOM 2172 C CA . TRP B 1 21 ? 3.277 -5.855 2.355 1 98.56 21 TRP B CA 1
ATOM 2173 C C . TRP B 1 21 ? 4.184 -5.934 3.58 1 98.56 21 TRP B C 1
ATOM 2175 O O . TRP B 1 21 ? 4.223 -5.008 4.391 1 98.56 21 TRP B O 1
ATOM 2185 N N . GLU B 1 22 ? 4.918 -7.047 3.775 1 98.25 22 GLU B N 1
ATOM 2186 C CA . GLU B 1 22 ? 5.867 -7.113 4.879 1 98.25 22 GLU B CA 1
ATOM 2187 C C . GLU B 1 22 ? 6.938 -6.035 4.754 1 98.25 22 GLU B C 1
ATOM 2189 O O . GLU B 1 22 ? 7.18 -5.516 3.664 1 98.25 22 GLU B O 1
ATOM 2194 N N . PRO B 1 23 ? 7.574 -5.645 5.918 1 97.81 23 PRO B N 1
ATOM 2195 C CA . PRO B 1 23 ? 8.695 -4.707 5.785 1 97.81 23 PRO B CA 1
ATOM 2196 C C . PRO B 1 23 ? 9.773 -5.211 4.832 1 97.81 23 PRO B C 1
ATOM 2198 O O . PRO B 1 23 ? 10.289 -6.32 5.008 1 97.81 23 PRO B O 1
ATOM 2201 N N . GLY B 1 24 ? 9.969 -4.406 3.84 1 98.12 24 GLY B N 1
ATOM 2202 C CA . GLY B 1 24 ? 10.953 -4.809 2.848 1 98.12 24 GLY B CA 1
ATOM 2203 C C . GLY B 1 24 ? 10.391 -5.75 1.799 1 98.12 24 GLY B C 1
ATOM 2204 O O . GLY B 1 24 ? 11.133 -6.277 0.968 1 98.12 24 GLY B O 1
ATOM 2205 N N . GLY B 1 25 ? 9.078 -6.105 1.836 1 98.75 25 GLY B N 1
ATOM 2206 C CA . GLY B 1 25 ? 8.445 -6.895 0.794 1 98.75 25 GLY B CA 1
ATOM 2207 C C . GLY B 1 25 ? 8.43 -6.207 -0.556 1 98.75 25 GLY B C 1
ATOM 2208 O O . GLY B 1 25 ? 8.641 -4.992 -0.641 1 98.75 25 GLY B O 1
ATOM 2209 N N . PHE B 1 26 ? 8.156 -6.949 -1.63 1 98.94 26 PHE B N 1
ATOM 2210 C CA . PHE B 1 26 ? 8.25 -6.375 -2.967 1 98.94 26 PHE B CA 1
ATOM 2211 C C . PHE B 1 26 ? 7.098 -5.406 -3.223 1 98.94 26 PHE B C 1
ATOM 2213 O O . PHE B 1 26 ? 7.27 -4.402 -3.914 1 98.94 26 PHE B O 1
ATOM 2220 N N . GLY B 1 27 ? 5.902 -5.707 -2.701 1 98.88 27 GLY B N 1
ATOM 2221 C CA . GLY B 1 27 ? 4.785 -4.781 -2.818 1 98.88 27 GLY B CA 1
ATOM 2222 C C . GLY B 1 27 ? 5.035 -3.455 -2.127 1 98.88 27 GLY B C 1
ATOM 2223 O O . GLY B 1 27 ? 4.719 -2.395 -2.672 1 98.88 27 GLY B O 1
ATOM 2224 N N . GLN B 1 28 ? 5.578 -3.578 -0.91 1 98.75 28 GLN B N 1
ATOM 2225 C CA . GLN B 1 28 ? 5.957 -2.375 -0.176 1 98.75 28 GLN B CA 1
ATOM 2226 C C . GLN B 1 28 ? 6.992 -1.563 -0.95 1 98.75 28 GLN B C 1
ATOM 2228 O O . GLN B 1 28 ? 6.875 -0.341 -1.059 1 98.75 28 GLN B O 1
ATOM 2233 N N . ARG B 1 29 ? 8 -2.148 -1.483 1 98.81 29 ARG B N 1
ATOM 2234 C CA . ARG B 1 29 ? 9.039 -1.464 -2.242 1 98.81 29 ARG B CA 1
ATOM 2235 C C . ARG B 1 29 ? 8.461 -0.783 -3.477 1 98.81 29 ARG B C 1
ATOM 2237 O O . ARG B 1 29 ? 8.82 0.354 -3.791 1 98.81 29 ARG B O 1
ATOM 2244 N N . LEU B 1 30 ? 7.574 -1.5 -4.141 1 98.94 30 LEU B N 1
ATOM 2245 C CA . LEU B 1 30 ? 6.91 -0.912 -5.297 1 98.94 30 LEU B CA 1
ATOM 2246 C C . LEU B 1 30 ? 6.086 0.303 -4.891 1 98.94 30 LEU B C 1
ATOM 2248 O O . LEU B 1 30 ? 6.164 1.355 -5.527 1 98.94 30 LEU B O 1
ATOM 2252 N N . ALA B 1 31 ? 5.281 0.168 -3.816 1 98.88 31 ALA B N 1
ATOM 2253 C CA . ALA B 1 31 ? 4.418 1.259 -3.365 1 98.88 31 ALA B CA 1
ATOM 2254 C C . ALA B 1 31 ? 5.238 2.504 -3.037 1 98.88 31 ALA B C 1
ATOM 2256 O O . ALA B 1 31 ? 4.785 3.629 -3.258 1 98.88 31 ALA B O 1
ATOM 2257 N N . HIS B 1 32 ? 6.422 2.252 -2.562 1 98.75 32 HIS B N 1
ATOM 2258 C CA . HIS B 1 32 ? 7.289 3.365 -2.188 1 98.75 32 HIS B CA 1
ATOM 2259 C C . HIS B 1 32 ? 7.77 4.129 -3.416 1 98.75 32 HIS B C 1
ATOM 2261 O O . HIS B 1 32 ? 7.629 5.352 -3.484 1 98.75 32 HIS B O 1
ATOM 2267 N N . VAL B 1 33 ? 8.211 3.471 -4.434 1 98.69 33 VAL B N 1
ATOM 2268 C CA . VAL B 1 33 ? 8.836 4.164 -5.555 1 98.69 33 VAL B CA 1
ATOM 2269 C C . VAL B 1 33 ? 7.766 4.672 -6.516 1 98.69 33 VAL B C 1
ATOM 2271 O O . VAL B 1 33 ? 7.992 5.633 -7.258 1 98.69 33 VAL B O 1
ATOM 2274 N N . TYR B 1 34 ? 6.594 4.102 -6.488 1 98.69 34 TYR B N 1
ATOM 2275 C CA . TYR B 1 34 ? 5.527 4.527 -7.387 1 98.69 34 TYR B CA 1
ATOM 2276 C C . TYR B 1 34 ? 4.586 5.504 -6.691 1 98.69 34 TYR B C 1
ATOM 2278 O O . TYR B 1 34 ? 3.578 5.918 -7.266 1 98.69 34 TYR B O 1
ATOM 2286 N N . ALA B 1 35 ? 4.91 5.867 -5.445 1 98.31 35 ALA B N 1
ATOM 2287 C CA . ALA B 1 35 ? 4.078 6.82 -4.715 1 98.31 35 ALA B CA 1
ATOM 2288 C C . ALA B 1 35 ? 3.812 8.07 -5.551 1 98.31 35 ALA B C 1
ATOM 2290 O O . ALA B 1 35 ? 4.715 8.578 -6.215 1 98.31 35 ALA B O 1
ATOM 2291 N N . ARG B 1 36 ? 2.477 8.523 -5.566 1 97.88 36 ARG B N 1
ATOM 2292 C CA . ARG B 1 36 ? 1.991 9.727 -6.238 1 97.88 36 ARG B CA 1
ATOM 2293 C C . ARG B 1 36 ? 1.924 9.516 -7.746 1 97.88 36 ARG B C 1
ATOM 2295 O O . ARG B 1 36 ? 1.521 10.414 -8.484 1 97.88 36 ARG B O 1
ATOM 2302 N N . LYS B 1 37 ? 2.342 8.336 -8.234 1 98 37 LYS B N 1
ATOM 2303 C CA . LYS B 1 37 ? 2.34 8.031 -9.664 1 98 37 LYS B CA 1
ATOM 2304 C C . LYS B 1 37 ? 1.34 6.93 -9.992 1 98 37 LYS B C 1
ATOM 2306 O O . LYS B 1 37 ? 0.458 7.113 -10.836 1 98 37 LYS B O 1
ATOM 2311 N N . LEU B 1 38 ? 1.445 5.836 -9.367 1 98.12 38 LEU B N 1
ATOM 2312 C CA . LEU B 1 38 ? 0.541 4.691 -9.422 1 98.12 38 LEU B CA 1
ATOM 2313 C C . LEU B 1 38 ? 0.315 4.113 -8.031 1 98.12 38 LEU B C 1
ATOM 2315 O O . LEU B 1 38 ? 1.254 4.008 -7.234 1 98.12 38 LEU B O 1
ATOM 2319 N N . ASP B 1 39 ? -0.902 3.777 -7.754 1 98.12 39 ASP B N 1
ATOM 2320 C CA . ASP B 1 39 ? -1.137 2.975 -6.559 1 98.12 39 ASP B CA 1
ATOM 2321 C C . ASP B 1 39 ? -0.718 1.523 -6.777 1 98.12 39 ASP B C 1
ATOM 2323 O O . ASP B 1 39 ? -0.57 1.081 -7.922 1 98.12 39 ASP B O 1
ATOM 2327 N N . VAL B 1 40 ? -0.385 0.816 -5.727 1 98.75 40 VAL B N 1
ATOM 2328 C CA . VAL B 1 40 ? -0.164 -0.625 -5.754 1 98.75 40 VAL B CA 1
ATOM 2329 C C . VAL B 1 40 ? -1.272 -1.333 -4.977 1 98.75 40 VAL B C 1
ATOM 2331 O O . VAL B 1 40 ? -1.538 -1.002 -3.818 1 98.75 40 VAL B O 1
ATOM 2334 N N . VAL B 1 41 ? -1.981 -2.217 -5.621 1 98.06 41 VAL B N 1
ATOM 2335 C CA . VAL B 1 41 ? -3.031 -3.006 -4.984 1 98.06 41 VAL B CA 1
ATOM 2336 C C . VAL B 1 41 ? -2.602 -4.469 -4.91 1 98.06 41 VAL B C 1
ATOM 2338 O O . VAL B 1 41 ? -2.139 -5.039 -5.898 1 98.06 41 VAL B O 1
ATOM 2341 N N . ASN B 1 42 ? -2.643 -4.969 -3.76 1 98.56 42 ASN B N 1
ATOM 2342 C CA . ASN B 1 42 ? -2.238 -6.348 -3.504 1 98.56 42 ASN B CA 1
ATOM 2343 C C . ASN B 1 42 ? -3.443 -7.281 -3.438 1 98.56 42 ASN B C 1
ATOM 2345 O O . ASN B 1 42 ? -4.293 -7.141 -2.557 1 98.56 42 ASN B O 1
ATOM 2349 N N . ARG B 1 43 ? -3.559 -8.117 -4.402 1 98.69 43 ARG B N 1
ATOM 2350 C CA . ARG B 1 43 ? -4.555 -9.18 -4.473 1 98.69 43 ARG B CA 1
ATOM 2351 C C . ARG B 1 43 ? -3.904 -10.547 -4.297 1 98.69 43 ARG B C 1
ATOM 2353 O O . ARG B 1 43 ? -4.086 -11.438 -5.133 1 98.69 43 ARG B O 1
ATOM 2360 N N . GLY B 1 44 ? -3.125 -10.641 -3.252 1 98.75 44 GLY B N 1
ATOM 2361 C CA . GLY B 1 44 ? -2.559 -11.906 -2.795 1 98.75 44 GLY B CA 1
ATOM 2362 C C . GLY B 1 44 ? -3.451 -12.641 -1.815 1 98.75 44 GLY B C 1
ATOM 2363 O O . GLY B 1 44 ? -3.973 -12.039 -0.871 1 98.75 44 GLY B O 1
ATOM 2364 N N . TYR B 1 45 ? -3.637 -13.891 -2.074 1 98.44 45 TYR B N 1
ATOM 2365 C CA . TYR B 1 45 ? -4.523 -14.703 -1.247 1 98.44 45 TYR B CA 1
ATOM 2366 C C . TYR B 1 45 ? -3.803 -15.938 -0.719 1 98.44 45 TYR B C 1
ATOM 2368 O O . TYR B 1 45 ? -3.65 -16.938 -1.436 1 98.44 45 TYR B O 1
ATOM 2376 N N . SER B 1 46 ? -3.43 -15.852 0.538 1 98.38 46 SER B N 1
ATOM 2377 C CA . SER B 1 46 ? -2.658 -16.906 1.185 1 98.38 46 SER B CA 1
ATOM 2378 C C . SER B 1 46 ? -3.324 -18.266 1.004 1 98.38 46 SER B C 1
ATOM 2380 O O . SER B 1 46 ? -4.512 -18.422 1.29 1 98.38 46 SER B O 1
ATOM 2382 N N . GLY B 1 47 ? -2.58 -19.156 0.49 1 98.12 47 GLY B N 1
ATOM 2383 C CA . GLY B 1 47 ? -3.023 -20.547 0.356 1 98.12 47 GLY B CA 1
ATOM 2384 C C . GLY B 1 47 ? -3.719 -20.812 -0.963 1 98.12 47 GLY B C 1
ATOM 2385 O O . GLY B 1 47 ? -3.93 -21.969 -1.328 1 98.12 47 GLY B O 1
ATOM 2386 N N . TYR B 1 48 ? -4.082 -19.797 -1.702 1 98.56 48 TYR B N 1
ATOM 2387 C CA . TYR B 1 48 ? -4.828 -19.984 -2.941 1 98.56 48 TYR B CA 1
ATOM 2388 C C . TYR B 1 48 ? -3.941 -20.578 -4.027 1 98.56 48 TYR B C 1
ATOM 2390 O O . TYR B 1 48 ? -2.744 -20.281 -4.09 1 98.56 48 TYR B O 1
ATOM 2398 N N . ASN B 1 49 ? -4.5 -21.453 -4.82 1 98.5 49 ASN B N 1
ATOM 2399 C CA . ASN B 1 49 ? -3.893 -21.906 -6.066 1 98.5 49 ASN B CA 1
ATOM 2400 C C . ASN B 1 49 ? -4.453 -21.156 -7.27 1 98.5 49 ASN B C 1
ATOM 2402 O O . ASN B 1 49 ? -5.297 -20.266 -7.113 1 98.5 49 ASN B O 1
ATOM 2406 N N . SER B 1 50 ? -3.91 -21.438 -8.43 1 98.62 50 SER B N 1
ATOM 2407 C CA . SER B 1 50 ? -4.277 -20.719 -9.641 1 98.62 50 SER B CA 1
ATOM 2408 C C . SER B 1 50 ? -5.73 -20.969 -10.016 1 98.62 50 SER B C 1
ATOM 2410 O O . SER B 1 50 ? -6.352 -20.156 -10.711 1 98.62 50 SER B O 1
ATOM 2412 N N . GLU B 1 51 ? -6.258 -22.078 -9.594 1 97.75 51 GLU B N 1
ATOM 2413 C CA . GLU B 1 51 ? -7.648 -22.406 -9.898 1 97.75 51 GLU B CA 1
ATOM 2414 C C . GLU B 1 51 ? -8.609 -21.625 -9 1 97.75 51 GLU B C 1
ATOM 2416 O O . GLU B 1 51 ? -9.602 -21.078 -9.469 1 97.75 51 GLU B O 1
ATOM 2421 N N . TRP B 1 52 ? -8.305 -21.609 -7.719 1 97.94 52 TRP B N 1
ATOM 2422 C CA . TRP B 1 52 ? -9.172 -20.984 -6.727 1 97.94 52 TRP B CA 1
ATOM 2423 C C . TRP B 1 52 ? -9.242 -19.469 -6.945 1 97.94 52 TRP B C 1
ATOM 2425 O O . TRP B 1 52 ? -10.258 -18.844 -6.652 1 97.94 52 TRP B O 1
ATOM 2435 N N . VAL B 1 53 ? -8.195 -18.844 -7.547 1 98.25 53 VAL B N 1
ATOM 2436 C CA . VAL B 1 53 ? -8.117 -17.391 -7.609 1 98.25 53 VAL B CA 1
ATOM 2437 C C . VAL B 1 53 ? -8.977 -16.875 -8.766 1 98.25 53 VAL B C 1
ATOM 2439 O O . VAL B 1 53 ? -9.344 -15.703 -8.797 1 98.25 53 VAL B O 1
ATOM 2442 N N . ILE B 1 54 ? -9.305 -17.719 -9.75 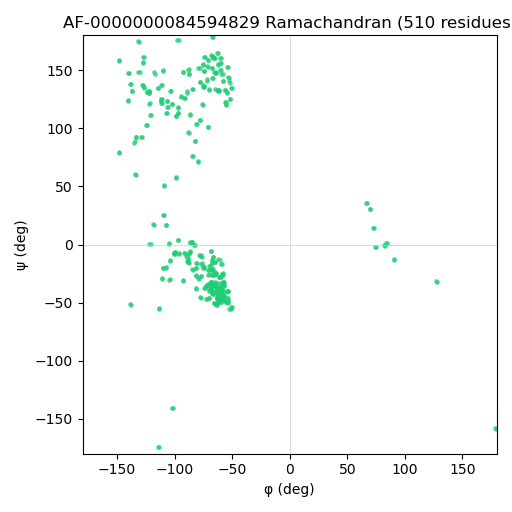1 97.81 54 ILE B N 1
ATOM 2443 C CA . ILE B 1 54 ? -9.914 -17.266 -11 1 97.81 54 ILE B CA 1
ATOM 2444 C C . ILE B 1 54 ? -11.266 -16.625 -10.711 1 97.81 54 ILE B C 1
ATOM 2446 O O . ILE B 1 54 ? -11.508 -15.477 -11.102 1 97.81 54 ILE B O 1
ATOM 2450 N N . PRO B 1 55 ? -12.18 -17.266 -9.906 1 96.69 55 PRO B N 1
ATOM 2451 C CA . PRO B 1 55 ? -13.445 -16.594 -9.617 1 96.69 55 PRO B CA 1
ATOM 2452 C C . PRO B 1 55 ? -13.258 -15.312 -8.797 1 96.69 55 PRO B C 1
ATOM 2454 O O . PRO B 1 55 ? -14.031 -14.367 -8.945 1 96.69 55 PRO B O 1
ATOM 2457 N N . VAL B 1 56 ? -12.281 -15.266 -7.941 1 97.44 56 VAL B N 1
ATOM 2458 C CA . VAL B 1 56 ? -11.977 -14.078 -7.148 1 97.44 56 VAL B CA 1
ATOM 2459 C C . VAL B 1 56 ? -11.484 -12.953 -8.055 1 97.44 56 VAL B C 1
ATOM 2461 O O . VAL B 1 56 ? -11.93 -11.812 -7.941 1 97.44 56 VAL B O 1
ATOM 2464 N N . PHE B 1 57 ? -10.641 -13.344 -8.984 1 98.12 57 PHE B N 1
ATOM 2465 C CA . PHE B 1 57 ? -10.086 -12.367 -9.922 1 98.12 57 PHE B CA 1
ATOM 2466 C C . PHE B 1 57 ? -11.188 -11.781 -10.805 1 98.12 57 PHE B C 1
ATOM 2468 O O . PHE B 1 57 ? -11.148 -10.602 -11.148 1 98.12 57 PHE B O 1
ATOM 2475 N N . GLU B 1 58 ? -12.148 -12.539 -11.164 1 96.94 58 GLU B N 1
ATOM 2476 C CA . GLU B 1 58 ? -13.289 -12.078 -11.945 1 96.94 58 GLU B CA 1
ATOM 2477 C C . GLU B 1 58 ? -14.031 -10.953 -11.227 1 96.94 58 GLU B C 1
ATOM 2479 O O . GLU B 1 58 ? -14.648 -10.102 -11.867 1 96.94 58 GLU B O 1
ATOM 2484 N N . GLU B 1 59 ? -13.883 -10.961 -9.945 1 96 59 GLU B N 1
ATOM 2485 C CA . GLU B 1 59 ? -14.5 -9.898 -9.164 1 96 59 GLU B CA 1
ATOM 2486 C C . GLU B 1 59 ? -13.531 -8.742 -8.938 1 96 59 GLU B C 1
ATOM 2488 O O . GLU B 1 59 ? -13.945 -7.582 -8.852 1 96 59 GLU B O 1
ATOM 2493 N N . CYS B 1 60 ? -12.266 -9.031 -8.859 1 96.56 60 CYS B N 1
ATOM 2494 C CA . CYS B 1 60 ? -11.258 -8.039 -8.492 1 96.56 60 CYS B CA 1
ATOM 2495 C C . CYS B 1 60 ? -10.875 -7.191 -9.703 1 96.56 60 CYS B C 1
ATOM 2497 O O . CYS B 1 60 ? -10.383 -6.074 -9.547 1 96.56 60 CYS B O 1
ATOM 2499 N N . PHE B 1 61 ? -11.031 -7.77 -10.836 1 97.44 61 PHE B N 1
ATOM 2500 C CA . PHE B 1 61 ? -10.734 -7.055 -12.078 1 97.44 61 PHE B CA 1
ATOM 2501 C C . PHE B 1 61 ? -12.016 -6.582 -12.75 1 97.44 61 PHE B C 1
ATOM 2503 O O . PHE B 1 61 ? -12.891 -7.387 -13.062 1 97.44 61 PHE B O 1
ATOM 2510 N N . ALA B 1 62 ? -12.102 -5.32 -12.93 1 95.62 62 ALA B N 1
ATOM 2511 C CA . ALA B 1 62 ? -13.352 -4.746 -13.414 1 95.62 62 ALA B CA 1
ATOM 2512 C C . ALA B 1 62 ? -13.633 -5.18 -14.852 1 95.62 62 ALA B C 1
ATOM 2514 O O . ALA B 1 62 ? -12.719 -5.242 -15.68 1 95.62 62 ALA B O 1
ATOM 2515 N N . LYS B 1 63 ? -14.859 -5.418 -15.203 1 96.12 63 LYS B N 1
ATOM 2516 C CA . LYS B 1 63 ? -15.273 -5.68 -16.578 1 96.12 63 LYS B CA 1
ATOM 2517 C C . LYS B 1 63 ? -15.094 -4.441 -17.453 1 96.12 63 LYS B C 1
ATOM 2519 O O . LYS B 1 63 ? -15.062 -3.318 -16.953 1 96.12 63 LYS B O 1
ATOM 2524 N N . SER B 1 64 ? -15.078 -4.684 -18.641 1 94.69 64 SER B N 1
ATOM 2525 C CA . SER B 1 64 ? -14.734 -3.648 -19.625 1 94.69 64 SER B CA 1
ATOM 2526 C C . SER B 1 64 ? -15.664 -2.445 -19.5 1 94.69 64 SER B C 1
ATOM 2528 O O . SER B 1 64 ? -15.219 -1.3 -19.578 1 94.69 64 SER B O 1
ATOM 2530 N N . GLU B 1 65 ? -16.891 -2.66 -19.172 1 91.44 65 GLU B N 1
ATOM 2531 C CA . GLU B 1 65 ? -17.891 -1.598 -19.156 1 91.44 65 GLU B CA 1
ATOM 2532 C C . GLU B 1 65 ? -17.75 -0.703 -17.938 1 91.44 65 GLU B C 1
ATOM 2534 O O . GLU B 1 65 ? -18.25 0.42 -17.906 1 91.44 65 GLU B O 1
ATOM 2539 N N . LEU B 1 66 ? -17.016 -1.163 -16.938 1 89.56 66 LEU B N 1
ATOM 2540 C CA . LEU B 1 66 ? -16.891 -0.423 -15.688 1 89.56 66 LEU B CA 1
ATOM 2541 C C . LEU B 1 66 ? -15.523 0.246 -15.594 1 89.56 66 LEU B C 1
ATOM 2543 O O . LEU B 1 66 ? -15.258 1.003 -14.656 1 89.56 66 LEU B O 1
ATOM 2547 N N . GLN B 1 67 ? -14.719 0.087 -16.562 1 84.75 67 GLN B N 1
ATOM 2548 C CA . GLN B 1 67 ? -13.297 0.416 -16.469 1 84.75 67 GLN B CA 1
ATOM 2549 C C . GLN B 1 67 ? -13.086 1.926 -16.406 1 84.75 67 GLN B C 1
ATOM 2551 O O . GLN B 1 67 ? -12.109 2.398 -15.82 1 84.75 67 GLN B O 1
ATOM 2556 N N . SER B 1 68 ? -14.031 2.676 -16.859 1 83.88 68 SER B N 1
ATOM 2557 C CA . SER B 1 68 ? -13.883 4.129 -16.844 1 83.88 68 SER B CA 1
ATOM 2558 C C . SER B 1 68 ? -14.148 4.695 -15.461 1 83.88 68 SER B C 1
ATOM 2560 O O . SER B 1 68 ? -13.789 5.84 -15.172 1 83.88 68 SER B O 1
ATOM 2562 N N . LEU B 1 69 ? -14.633 3.879 -14.586 1 87.31 69 LEU B N 1
ATOM 2563 C CA . LEU B 1 69 ? -15.086 4.371 -13.289 1 87.31 69 LEU B CA 1
ATOM 2564 C C . LEU B 1 69 ? -14.086 4.031 -12.195 1 87.31 69 LEU B C 1
ATOM 2566 O O . LEU B 1 69 ? -14.156 4.57 -11.086 1 87.31 69 LEU B O 1
ATOM 2570 N N . VAL B 1 70 ? -13.18 3.15 -12.531 1 92.25 70 VAL B N 1
ATOM 2571 C CA . VAL B 1 70 ? -12.25 2.648 -11.516 1 92.25 70 VAL B CA 1
ATOM 2572 C C . VAL B 1 70 ? -10.812 2.814 -12.008 1 92.25 70 VAL B C 1
ATOM 2574 O O . VAL B 1 70 ? -10.578 3.064 -13.188 1 92.25 70 VAL B O 1
ATOM 2577 N N . PRO B 1 71 ? -9.891 2.762 -11.086 1 94.31 71 PRO B N 1
ATOM 2578 C CA . PRO B 1 71 ? -8.492 2.9 -11.5 1 94.31 71 PRO B CA 1
ATOM 2579 C C . PRO B 1 71 ? -8.086 1.87 -12.555 1 94.31 71 PRO B C 1
ATOM 2581 O O . PRO B 1 71 ? -8.422 0.689 -12.43 1 94.31 71 PRO B O 1
ATOM 2584 N N . LYS B 1 72 ? -7.438 2.342 -13.57 1 95.38 72 LYS B N 1
ATOM 2585 C CA . LYS B 1 72 ? -6.898 1.431 -14.57 1 95.38 72 LYS B CA 1
ATOM 2586 C C . LYS B 1 72 ? -5.73 0.624 -14.016 1 95.38 72 LYS B C 1
ATOM 2588 O O . LYS B 1 72 ? -4.855 1.172 -13.336 1 95.38 72 LYS B O 1
ATOM 2593 N N . VAL B 1 73 ? -5.734 -0.646 -14.234 1 97.62 73 VAL B N 1
ATOM 2594 C CA . VAL B 1 73 ? -4.57 -1.474 -13.938 1 97.62 73 VAL B CA 1
ATOM 2595 C C . VAL B 1 73 ? -3.553 -1.355 -15.07 1 97.62 73 VAL B C 1
ATOM 2597 O O . VAL B 1 73 ? -3.734 -1.939 -16.141 1 97.62 73 VAL B O 1
ATOM 2600 N N . LYS B 1 74 ? -2.502 -0.6 -14.812 1 97.69 74 LYS B N 1
ATOM 2601 C CA . LYS B 1 74 ? -1.5 -0.383 -15.852 1 97.69 74 LYS B CA 1
ATOM 2602 C C . LYS B 1 74 ? -0.558 -1.578 -15.969 1 97.69 74 LYS B C 1
ATOM 2604 O O . LYS B 1 74 ? -0.018 -1.85 -17.047 1 97.69 74 LYS B O 1
ATOM 2609 N N . LEU B 1 75 ? -0.381 -2.24 -14.883 1 98.75 75 LEU B N 1
ATOM 2610 C CA . LEU B 1 75 ? 0.458 -3.432 -14.812 1 98.75 75 LEU B CA 1
ATOM 2611 C C . LEU B 1 75 ? -0.175 -4.488 -13.906 1 98.75 75 LEU B C 1
ATOM 2613 O O . LEU B 1 75 ? -0.567 -4.191 -12.781 1 98.75 75 LEU B O 1
ATOM 2617 N N . LEU B 1 76 ? -0.358 -5.629 -14.445 1 98.88 76 LEU B N 1
ATOM 2618 C CA . LEU B 1 76 ? -0.792 -6.809 -13.703 1 98.88 76 LEU B CA 1
ATOM 2619 C C . LEU B 1 76 ? 0.354 -7.801 -13.539 1 98.88 76 LEU B C 1
ATOM 2621 O O . LEU B 1 76 ? 0.887 -8.305 -14.531 1 98.88 76 LEU B O 1
ATOM 2625 N N . VAL B 1 77 ? 0.812 -8 -12.312 1 98.94 77 VAL B N 1
ATOM 2626 C CA . VAL B 1 77 ? 1.818 -9.008 -12 1 98.94 77 VAL B CA 1
ATOM 2627 C C . VAL B 1 77 ? 1.138 -10.281 -11.492 1 98.94 77 VAL B C 1
ATOM 2629 O O . VAL B 1 77 ? 0.408 -10.25 -10.5 1 98.94 77 VAL B O 1
ATOM 2632 N N . ILE B 1 78 ? 1.297 -11.359 -12.18 1 99 78 ILE B N 1
ATOM 2633 C CA . ILE B 1 78 ? 0.682 -12.641 -11.836 1 99 78 ILE B CA 1
ATOM 2634 C C . ILE B 1 78 ? 1.738 -13.586 -11.266 1 99 78 ILE B C 1
ATOM 2636 O O . ILE B 1 78 ? 2.717 -13.906 -11.945 1 99 78 ILE B O 1
ATOM 2640 N N . TRP B 1 79 ? 1.565 -14 -10.031 1 98.94 79 TRP B N 1
ATOM 2641 C CA . TRP B 1 79 ? 2.57 -14.797 -9.344 1 98.94 79 TRP B CA 1
ATOM 2642 C C . TRP B 1 79 ? 1.929 -15.992 -8.633 1 98.94 79 TRP B C 1
ATOM 2644 O O . TRP B 1 79 ? 1.502 -15.883 -7.484 1 98.94 79 TRP B O 1
ATOM 2654 N N . PHE B 1 80 ? 1.88 -17.188 -9.367 1 98.88 80 PHE B N 1
ATOM 2655 C CA . PHE B 1 80 ? 1.366 -18.438 -8.844 1 98.88 80 PHE B CA 1
ATOM 2656 C C . PHE B 1 80 ? 2.334 -19.578 -9.133 1 98.88 80 PHE B C 1
ATOM 2658 O O . PHE B 1 80 ? 3.371 -19.375 -9.766 1 98.88 80 PHE B O 1
ATOM 2665 N N . GLY B 1 81 ? 2.068 -20.734 -8.641 1 98.81 81 GLY B N 1
ATOM 2666 C CA . GLY B 1 81 ? 2.846 -21.938 -8.891 1 98.81 81 GLY B CA 1
ATOM 2667 C C . GLY B 1 81 ? 3.285 -22.641 -7.617 1 98.81 81 GLY B C 1
ATOM 2668 O O . GLY B 1 81 ? 3.412 -23.875 -7.59 1 98.81 81 GLY B O 1
ATOM 2669 N N . ALA B 1 82 ? 3.516 -21.859 -6.555 1 98.62 82 ALA B N 1
ATOM 2670 C CA . ALA B 1 82 ? 4.012 -22.438 -5.305 1 98.62 82 ALA B CA 1
ATOM 2671 C C . ALA B 1 82 ? 3.004 -23.406 -4.711 1 98.62 82 ALA B C 1
ATOM 2673 O O . ALA B 1 82 ? 3.346 -24.547 -4.398 1 98.62 82 ALA B O 1
ATOM 2674 N N . ASN B 1 83 ? 1.759 -22.969 -4.555 1 98.69 83 ASN B N 1
ATOM 2675 C CA . ASN B 1 83 ? 0.726 -23.844 -4.016 1 98.69 83 ASN B CA 1
ATOM 2676 C C . ASN B 1 83 ? 0.285 -24.891 -5.035 1 98.69 83 ASN B C 1
ATOM 2678 O O . ASN B 1 83 ? 0.049 -26.047 -4.684 1 98.69 83 ASN B O 1
ATOM 2682 N N . ASP B 1 84 ? 0.214 -24.516 -6.289 1 98.81 84 ASP B N 1
ATOM 2683 C CA . ASP B 1 84 ? -0.178 -25.422 -7.363 1 98.81 84 ASP B CA 1
ATOM 2684 C C . ASP B 1 84 ? 0.746 -26.641 -7.422 1 98.81 84 ASP B C 1
ATOM 2686 O O . ASP B 1 84 ? 0.299 -27.75 -7.699 1 98.81 84 ASP B O 1
ATOM 2690 N N . ALA B 1 85 ? 1.965 -26.438 -7.07 1 98.75 85 ALA B N 1
ATOM 2691 C CA . ALA B 1 85 ? 3.008 -27.453 -7.211 1 98.75 85 ALA B CA 1
ATOM 2692 C C . ALA B 1 85 ? 3.02 -28.391 -6.008 1 98.75 85 ALA B C 1
ATOM 2694 O O . ALA B 1 85 ? 3.891 -29.25 -5.902 1 98.75 85 ALA B O 1
ATOM 2695 N N . CYS B 1 86 ? 2.113 -28.188 -5.086 1 98.25 86 CYS B N 1
ATOM 2696 C CA . CYS B 1 86 ? 2.002 -29.172 -4.008 1 98.25 86 CYS B CA 1
ATOM 2697 C C . CYS B 1 86 ? 1.82 -30.578 -4.562 1 98.25 86 CYS B C 1
ATOM 2699 O O . CYS B 1 86 ? 1.328 -30.75 -5.68 1 98.25 86 CYS B O 1
ATOM 2701 N N . LEU B 1 87 ? 2.287 -31.516 -3.729 1 97.5 87 LEU B N 1
ATOM 2702 C CA . LEU B 1 87 ? 2.09 -32.906 -4.109 1 97.5 87 LEU B CA 1
ATOM 2703 C C . LEU B 1 87 ? 0.611 -33.281 -4.07 1 97.5 87 LEU B C 1
ATOM 2705 O O . LEU B 1 87 ? -0.199 -32.562 -3.48 1 97.5 87 LEU B O 1
ATOM 2709 N N . GLU B 1 88 ? 0.256 -34.344 -4.703 1 95.44 88 GLU B N 1
ATOM 2710 C CA . GLU B 1 88 ? -1.123 -34.688 -5.031 1 95.44 88 GLU B CA 1
ATOM 2711 C C . GLU B 1 88 ? -1.975 -34.812 -3.773 1 95.44 88 GLU B C 1
ATOM 2713 O O . GLU B 1 88 ? -3.178 -34.562 -3.797 1 95.44 88 GLU B O 1
ATOM 2718 N N . GLN B 1 89 ? -1.433 -35.156 -2.668 1 92.5 89 GLN B N 1
ATOM 2719 C CA . GLN B 1 89 ? -2.215 -35.406 -1.459 1 92.5 89 GLN B CA 1
ATOM 2720 C C . GLN B 1 89 ? -2.678 -34.062 -0.844 1 92.5 89 GLN B C 1
ATOM 2722 O O . GLN B 1 89 ? -3.545 -34.062 0.032 1 92.5 89 GLN B O 1
ATOM 2727 N N . SER B 1 90 ? -2.049 -33.031 -1.171 1 94.38 90 SER B N 1
ATOM 2728 C CA . SER B 1 90 ? -2.439 -31.734 -0.667 1 94.38 90 SER B CA 1
ATOM 2729 C C . SER B 1 90 ? -3.654 -31.188 -1.412 1 94.38 90 SER B C 1
ATOM 2731 O O . SER B 1 90 ? -3.717 -31.266 -2.643 1 94.38 90 SER B O 1
ATOM 2733 N N . PRO B 1 91 ? -4.594 -30.562 -0.708 1 93.94 91 PRO B N 1
ATOM 2734 C CA . PRO B 1 91 ? -5.758 -29.969 -1.374 1 93.94 91 PRO B CA 1
ATOM 2735 C C . PRO B 1 91 ? -5.387 -28.781 -2.264 1 93.94 91 PRO B C 1
ATOM 2737 O O . PRO B 1 91 ? -6.199 -28.344 -3.078 1 93.94 91 PRO B O 1
ATOM 2740 N N . GLN B 1 92 ? -4.219 -28.328 -2.158 1 96.81 92 GLN B N 1
ATOM 2741 C CA . GLN B 1 92 ? -3.797 -27.172 -2.924 1 96.81 92 GLN B CA 1
ATOM 2742 C C . GLN B 1 92 ? -3.248 -27.578 -4.289 1 96.81 92 GLN B C 1
ATOM 2744 O O . GLN B 1 92 ? -3.072 -26.734 -5.168 1 96.81 92 GLN B O 1
ATOM 2749 N N . HIS B 1 93 ? -3.002 -28.828 -4.484 1 98.06 93 HIS B N 1
ATOM 2750 C CA . HIS B 1 93 ? -2.381 -29.328 -5.707 1 98.06 93 HIS B CA 1
ATOM 2751 C C . HIS B 1 93 ? -3.248 -29.031 -6.926 1 98.06 93 HIS B C 1
ATOM 2753 O O . HIS B 1 93 ? -4.461 -29.234 -6.895 1 98.06 93 HIS B O 1
ATOM 2759 N N . VAL B 1 94 ? -2.646 -28.516 -7.965 1 98.5 94 VAL B N 1
ATOM 2760 C CA . VAL B 1 94 ? -3.24 -28.391 -9.297 1 98.5 94 VAL B CA 1
ATOM 2761 C C . VAL B 1 94 ? -2.381 -29.125 -10.312 1 98.5 94 VAL B C 1
ATOM 2763 O O . VAL B 1 94 ? -1.2 -28.812 -10.484 1 98.5 94 VAL B O 1
ATOM 2766 N N . PRO B 1 95 ? -2.936 -30.125 -11.023 1 98.69 95 PRO B N 1
ATOM 2767 C CA . PRO B 1 95 ? -2.129 -30.797 -12.047 1 98.69 95 PRO B CA 1
ATOM 2768 C C . PRO B 1 95 ? -1.503 -29.812 -13.039 1 98.69 95 PRO B C 1
ATOM 2770 O O . PRO B 1 95 ? -2.133 -28.828 -13.406 1 98.69 95 PRO B O 1
ATOM 2773 N N . LEU B 1 96 ? -0.288 -30.094 -13.484 1 98.69 96 LEU B N 1
ATOM 2774 C CA . LEU B 1 96 ? 0.523 -29.188 -14.281 1 98.69 96 LEU B CA 1
ATOM 2775 C C . LEU B 1 96 ? -0.24 -28.719 -15.516 1 98.69 96 LEU B C 1
ATOM 2777 O O . LEU B 1 96 ? -0.272 -27.516 -15.812 1 98.69 96 LEU B O 1
ATOM 2781 N N . PRO B 1 97 ? -0.922 -29.578 -16.297 1 98.81 97 PRO B N 1
ATOM 2782 C CA . PRO B 1 97 ? -1.67 -29.094 -17.453 1 98.81 97 PRO B CA 1
ATOM 2783 C C . PRO B 1 97 ? -2.766 -28.094 -17.062 1 98.81 97 PRO B C 1
ATOM 2785 O O . PRO B 1 97 ? -2.98 -27.109 -17.766 1 98.81 97 PRO B O 1
ATOM 2788 N N . LYS B 1 98 ? -3.412 -28.375 -15.953 1 98.75 98 LYS B N 1
ATOM 2789 C CA . LYS B 1 98 ? -4.461 -27.469 -15.484 1 98.75 98 LYS B CA 1
ATOM 2790 C C . LYS B 1 98 ? -3.871 -26.141 -15.023 1 98.75 98 LYS B C 1
ATOM 2792 O O . LYS B 1 98 ? -4.465 -25.078 -15.242 1 98.75 98 LYS B O 1
ATOM 2797 N N . PHE B 1 99 ? -2.775 -26.234 -14.398 1 98.88 99 PHE B N 1
ATOM 2798 C CA . PHE B 1 99 ? -2.062 -25.031 -14 1 98.88 99 PHE B CA 1
ATOM 2799 C C . PHE B 1 99 ? -1.763 -24.156 -15.211 1 98.88 99 PHE B C 1
ATOM 2801 O O . PHE B 1 99 ? -2.014 -22.953 -15.195 1 98.88 99 PHE B O 1
ATOM 2808 N N . ILE B 1 100 ? -1.251 -24.766 -16.234 1 98.94 100 ILE B N 1
ATOM 2809 C CA . ILE B 1 100 ? -0.934 -24.047 -17.469 1 98.94 100 ILE B CA 1
ATOM 2810 C C . ILE B 1 100 ? -2.199 -23.406 -18.031 1 98.94 100 ILE B C 1
ATOM 2812 O O . ILE B 1 100 ? -2.184 -22.234 -18.422 1 98.94 100 ILE B O 1
ATOM 2816 N N . GLU B 1 101 ? -3.299 -24.125 -18.016 1 98.88 101 GLU B N 1
ATOM 2817 C CA . GLU B 1 101 ? -4.582 -23.594 -18.469 1 98.88 101 GLU B CA 1
ATOM 2818 C C . GLU B 1 101 ? -4.996 -22.375 -17.641 1 98.88 101 GLU B C 1
ATOM 2820 O O . GLU B 1 101 ? -5.457 -21.375 -18.188 1 98.88 101 GLU B O 1
ATOM 2825 N N . ASN B 1 102 ? -4.859 -22.516 -16.344 1 98.88 102 ASN B N 1
ATOM 2826 C CA . ASN B 1 102 ? -5.25 -21.438 -15.438 1 98.88 102 ASN B CA 1
ATOM 2827 C C . ASN B 1 102 ? -4.434 -20.172 -15.68 1 98.88 102 ASN B C 1
ATOM 2829 O O . ASN B 1 102 ? -4.98 -19.078 -15.719 1 98.88 102 ASN B O 1
ATOM 2833 N N . ILE B 1 103 ? -3.111 -20.281 -15.852 1 98.94 103 ILE B N 1
ATOM 2834 C CA . ILE B 1 103 ? -2.256 -19.141 -16.109 1 98.94 103 ILE B CA 1
ATOM 2835 C C . ILE B 1 103 ? -2.676 -18.469 -17.422 1 98.94 103 ILE B C 1
ATOM 2837 O O . ILE B 1 103 ? -2.764 -17.25 -17.5 1 98.94 103 ILE B O 1
ATOM 2841 N N . ASN B 1 104 ? -2.953 -19.297 -18.438 1 98.88 104 ASN B N 1
ATOM 2842 C CA . ASN B 1 104 ? -3.428 -18.734 -19.688 1 98.88 104 ASN B CA 1
ATOM 2843 C C . ASN B 1 104 ? -4.738 -17.969 -19.516 1 98.88 104 ASN B C 1
ATOM 2845 O O . ASN B 1 104 ? -4.922 -16.906 -20.094 1 98.88 104 ASN B O 1
ATOM 2849 N N . LYS B 1 105 ? -5.609 -18.516 -18.734 1 98.75 105 LYS B N 1
ATOM 2850 C CA . LYS B 1 105 ? -6.883 -17.859 -18.469 1 98.75 105 LYS B CA 1
ATOM 2851 C C . LYS B 1 105 ? -6.672 -16.516 -17.781 1 98.75 105 LYS B C 1
ATOM 2853 O O . LYS B 1 105 ? -7.305 -15.516 -18.141 1 98.75 105 LYS B O 1
ATOM 2858 N N . LEU B 1 106 ? -5.824 -16.453 -16.812 1 98.81 106 LEU B N 1
ATOM 2859 C CA . LEU B 1 106 ? -5.535 -15.227 -16.094 1 98.81 106 LEU B CA 1
ATOM 2860 C C . LEU B 1 106 ? -4.938 -14.172 -17.016 1 98.81 106 LEU B C 1
ATOM 2862 O O . LEU B 1 106 ? -5.219 -12.984 -16.875 1 98.81 106 LEU B O 1
ATOM 2866 N N . ILE B 1 107 ? -4.09 -14.586 -17.969 1 98.81 107 ILE B N 1
ATOM 2867 C CA . ILE B 1 107 ? -3.537 -13.672 -18.969 1 98.81 107 ILE B CA 1
ATOM 2868 C C . ILE B 1 107 ? -4.652 -13.188 -19.891 1 98.81 107 ILE B C 1
ATOM 2870 O O . ILE B 1 107 ? -4.73 -12 -20.203 1 98.81 107 ILE B O 1
ATOM 2874 N N . ASP B 1 108 ? -5.527 -14.078 -20.281 1 98.5 108 ASP B N 1
ATOM 2875 C CA . ASP B 1 108 ? -6.547 -13.789 -21.297 1 98.5 108 ASP B CA 1
ATOM 2876 C C . ASP B 1 108 ? -7.574 -12.789 -20.766 1 98.5 108 ASP B C 1
ATOM 2878 O O . ASP B 1 108 ? -8.117 -11.984 -21.531 1 98.5 108 ASP B O 1
ATOM 2882 N N . MET B 1 109 ? -7.852 -12.82 -19.516 1 98 109 MET B N 1
ATOM 2883 C CA . MET B 1 109 ? -8.906 -11.984 -18.969 1 98 109 MET B CA 1
ATOM 2884 C C . MET B 1 109 ? -8.68 -10.516 -19.312 1 98 109 MET B C 1
ATOM 2886 O O . MET B 1 109 ? -9.539 -9.883 -19.938 1 98 109 MET B O 1
ATOM 2890 N N . PRO B 1 110 ? -7.523 -9.953 -19.109 1 97.62 110 PRO B N 1
ATOM 2891 C CA . PRO B 1 110 ? -7.336 -8.547 -19.484 1 97.62 110 PRO B CA 1
ATOM 2892 C C . PRO B 1 110 ? -6.887 -8.375 -20.922 1 97.62 110 PRO B C 1
ATOM 2894 O O . PRO B 1 110 ? -6.992 -7.277 -21.484 1 97.62 110 PRO B O 1
ATOM 2897 N N . THR B 1 111 ? -6.391 -9.469 -21.625 1 97.38 111 THR B N 1
ATOM 2898 C CA . THR B 1 111 ? -5.664 -9.219 -22.875 1 97.38 111 THR B CA 1
ATOM 2899 C C . THR B 1 111 ? -6.469 -9.695 -24.078 1 97.38 111 THR B C 1
ATOM 2901 O O . THR B 1 111 ? -6.199 -9.289 -25.203 1 97.38 111 THR B O 1
ATOM 2904 N N . SER B 1 112 ? -7.414 -10.578 -23.844 1 97.5 112 SER B N 1
ATOM 2905 C CA . SER B 1 112 ? -8.195 -11.094 -24.969 1 97.5 112 SER B CA 1
ATOM 2906 C C . SER B 1 112 ? -9.352 -10.156 -25.297 1 97.5 112 SER B C 1
ATOM 2908 O O . SER B 1 112 ? -10.156 -9.805 -24.438 1 97.5 112 SER B O 1
ATOM 2910 N N . SER B 1 113 ? -9.523 -9.867 -26.562 1 96.88 113 SER B N 1
ATOM 2911 C CA . SER B 1 113 ? -10.547 -8.922 -27 1 96.88 113 SER B CA 1
ATOM 2912 C C . SER B 1 113 ? -11.945 -9.508 -26.812 1 96.88 113 SER B C 1
ATOM 2914 O O . SER B 1 113 ? -12.93 -8.758 -26.734 1 96.88 113 SER B O 1
ATOM 2916 N N . SER B 1 114 ? -12.031 -10.773 -26.672 1 97.38 114 SER B N 1
ATOM 2917 C CA . SER B 1 114 ? -13.328 -11.414 -26.484 1 97.38 114 SER B CA 1
ATOM 2918 C C . SER B 1 114 ? -13.68 -11.531 -25 1 97.38 114 SER B C 1
ATOM 2920 O O . SER B 1 114 ? -14.797 -11.922 -24.656 1 97.38 114 SER B O 1
ATOM 2922 N N . SER B 1 115 ? -12.727 -11.188 -24.141 1 97.75 115 SER B N 1
ATOM 2923 C CA . SER B 1 115 ? -12.945 -11.266 -22.703 1 97.75 115 SER B CA 1
ATOM 2924 C C . SER B 1 115 ? -13.844 -10.133 -22.203 1 97.75 115 SER B C 1
ATOM 2926 O O . SER B 1 115 ? -13.664 -8.977 -22.609 1 97.75 115 SER B O 1
ATOM 2928 N N . PRO B 1 116 ? -14.805 -10.453 -21.328 1 97.5 116 PRO B N 1
ATOM 2929 C CA . PRO B 1 116 ? -15.578 -9.383 -20.688 1 97.5 116 PRO B CA 1
ATOM 2930 C C . PRO B 1 116 ? -14.719 -8.438 -19.859 1 97.5 116 PRO B C 1
ATOM 2932 O O . PRO B 1 116 ? -15.164 -7.352 -19.484 1 97.5 116 PRO B O 1
ATOM 2935 N N . TRP B 1 117 ? -13.492 -8.836 -19.594 1 97.69 117 TRP B N 1
ATOM 2936 C CA . TRP B 1 117 ? -12.57 -8.047 -18.781 1 97.69 117 TRP B CA 1
ATOM 2937 C C . TRP B 1 117 ? -11.484 -7.414 -19.641 1 97.69 117 TRP B C 1
ATOM 2939 O O . TRP B 1 117 ? -10.469 -6.949 -19.125 1 97.69 117 TRP B O 1
ATOM 2949 N N . TYR B 1 118 ? -11.758 -7.395 -20.906 1 97.81 118 TYR B N 1
ATOM 2950 C CA . TYR B 1 118 ? -10.758 -6.887 -21.828 1 97.81 118 TYR B CA 1
ATOM 2951 C C . TYR B 1 118 ? -10.32 -5.48 -21.453 1 97.81 118 TYR B C 1
ATOM 2953 O O . TYR B 1 118 ? -11.148 -4.578 -21.312 1 97.81 118 TYR B O 1
ATOM 2961 N N . SER B 1 119 ? -9.016 -5.344 -21.234 1 96.44 119 SER B N 1
ATOM 2962 C CA . SER B 1 119 ? -8.328 -4.094 -20.922 1 96.44 119 SER B CA 1
ATOM 2963 C C . SER B 1 119 ? -7.047 -3.939 -21.734 1 96.44 119 SER B C 1
ATOM 2965 O O . SER B 1 119 ? -5.961 -4.27 -21.25 1 96.44 119 SER B O 1
ATOM 2967 N N . PRO B 1 120 ? -7.117 -3.365 -22.906 1 91.81 120 PRO B N 1
ATOM 2968 C CA . PRO B 1 120 ? -5.996 -3.365 -23.844 1 91.81 120 PRO B CA 1
ATOM 2969 C C . PRO B 1 120 ? -4.793 -2.58 -23.328 1 91.81 120 PRO B C 1
ATOM 2971 O O . PRO B 1 120 ? -3.684 -2.736 -23.844 1 91.81 120 PRO B O 1
ATOM 2974 N N . THR B 1 121 ? -4.945 -1.79 -22.344 1 92.06 121 THR B N 1
ATOM 2975 C CA . THR B 1 121 ? -3.83 -0.981 -21.859 1 92.06 121 THR B CA 1
ATOM 2976 C C . THR B 1 121 ? -3.141 -1.656 -20.688 1 92.06 121 THR B C 1
ATOM 2978 O O . THR B 1 121 ? -2.131 -1.16 -20.172 1 92.06 121 THR B O 1
ATOM 2981 N N . THR B 1 122 ? -3.693 -2.748 -20.156 1 97.19 122 THR B N 1
ATOM 2982 C CA . THR B 1 122 ? -3.072 -3.471 -19.062 1 97.19 122 THR B CA 1
ATOM 2983 C C . THR B 1 122 ? -1.886 -4.297 -19.547 1 97.19 122 THR B C 1
ATOM 2985 O O . THR B 1 122 ? -2.035 -5.137 -20.438 1 97.19 122 THR B O 1
ATOM 2988 N N . ARG B 1 123 ? -0.708 -4.004 -19 1 98.25 123 ARG B N 1
ATOM 2989 C CA . ARG B 1 123 ? 0.466 -4.84 -19.234 1 98.25 123 ARG B CA 1
ATOM 2990 C C . ARG B 1 123 ? 0.53 -5.98 -18.219 1 98.25 123 ARG B C 1
ATOM 2992 O O . ARG B 1 123 ? 0.093 -5.828 -17.078 1 98.25 123 ARG B O 1
ATOM 2999 N N . VAL B 1 124 ? 1.048 -7.125 -18.672 1 98.81 124 VAL B N 1
ATOM 3000 C CA . VAL B 1 124 ? 1.089 -8.305 -17.812 1 98.81 124 VAL B CA 1
ATOM 3001 C C . VAL B 1 124 ? 2.529 -8.781 -17.672 1 98.81 124 VAL B C 1
ATOM 3003 O O . VAL B 1 124 ? 3.279 -8.828 -18.641 1 98.81 124 VAL B O 1
ATOM 3006 N N . ILE B 1 125 ? 2.988 -9.055 -16.469 1 98.94 125 ILE B N 1
ATOM 3007 C CA . ILE B 1 125 ? 4.242 -9.742 -16.172 1 98.94 125 ILE B CA 1
ATOM 3008 C C . ILE B 1 125 ? 3.961 -10.992 -15.344 1 98.94 125 ILE B C 1
ATOM 3010 O O . ILE B 1 125 ? 3.191 -10.945 -14.375 1 98.94 125 ILE B O 1
ATOM 3014 N N . LEU B 1 126 ? 4.508 -12.109 -15.766 1 98.94 126 LEU B N 1
ATOM 3015 C CA . LEU B 1 126 ? 4.438 -13.328 -14.969 1 98.94 126 LEU B CA 1
ATOM 3016 C C . LEU B 1 126 ? 5.664 -13.469 -14.078 1 98.94 126 LEU B C 1
ATOM 3018 O O . LEU B 1 126 ? 6.738 -12.961 -14.406 1 98.94 126 LEU B O 1
ATOM 3022 N N . VAL B 1 127 ? 5.539 -14.062 -12.938 1 99 127 VAL B N 1
ATOM 3023 C CA . VAL B 1 127 ? 6.637 -14.398 -12.039 1 99 127 VAL B CA 1
ATOM 3024 C C . VAL B 1 127 ? 6.621 -15.891 -11.742 1 99 127 VAL B C 1
ATOM 3026 O O . VAL B 1 127 ? 5.566 -16.469 -11.477 1 99 127 VAL B O 1
ATOM 3029 N N . THR B 1 128 ? 7.727 -16.547 -11.852 1 98.94 128 THR B N 1
ATOM 3030 C CA . THR B 1 128 ? 7.809 -17.953 -11.484 1 98.94 128 THR B CA 1
ATOM 3031 C C . THR B 1 128 ? 7.809 -18.109 -9.969 1 98.94 128 THR B C 1
ATOM 3033 O O . THR B 1 128 ? 8.297 -17.25 -9.242 1 98.94 128 THR B O 1
ATOM 3036 N N . ALA B 1 129 ? 7.258 -19.25 -9.5 1 98.75 129 ALA B N 1
ATOM 3037 C CA . ALA B 1 129 ? 7.414 -19.562 -8.086 1 98.75 129 ALA B CA 1
ATOM 3038 C C . ALA B 1 129 ? 8.891 -19.672 -7.703 1 98.75 129 ALA B C 1
ATOM 3040 O O . ALA B 1 129 ? 9.727 -20.047 -8.531 1 98.75 129 ALA B O 1
ATOM 3041 N N . PRO B 1 130 ? 9.188 -19.266 -6.48 1 98.81 130 PRO B N 1
ATOM 3042 C CA . PRO B 1 130 ? 10.547 -19.562 -6.008 1 98.81 130 PRO B CA 1
ATOM 3043 C C . PRO B 1 130 ? 10.812 -21.062 -5.867 1 98.81 130 PRO B C 1
ATOM 3045 O O . PRO B 1 130 ? 9.867 -21.859 -5.855 1 98.81 130 PRO B O 1
ATOM 3048 N N . PRO B 1 131 ? 12.125 -21.406 -5.848 1 98.69 131 PRO B N 1
ATOM 3049 C CA . PR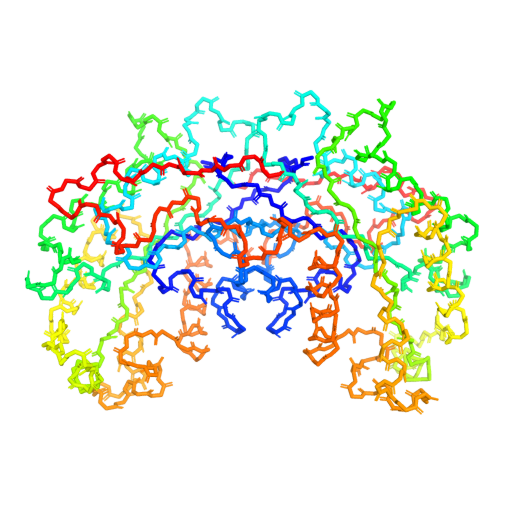O B 1 131 ? 12.398 -22.781 -5.426 1 98.69 131 PRO B CA 1
ATOM 3050 C C . PRO B 1 131 ? 11.883 -23.078 -4.016 1 98.69 131 PRO B C 1
ATOM 3052 O O . PRO B 1 131 ? 11.555 -22.156 -3.268 1 98.69 131 PRO B O 1
ATOM 3055 N N . VAL B 1 132 ? 11.734 -24.359 -3.742 1 98.31 132 VAL B N 1
ATOM 3056 C CA . VAL B 1 132 ? 11.336 -24.766 -2.398 1 98.31 132 VAL B CA 1
ATOM 3057 C C . VAL B 1 132 ? 12.461 -25.547 -1.735 1 98.31 132 VAL B C 1
ATOM 3059 O O . VAL B 1 132 ? 13.156 -26.328 -2.393 1 98.31 132 VAL B O 1
ATOM 3062 N N . ASN B 1 133 ? 12.734 -25.234 -0.524 1 98.19 133 ASN B N 1
ATOM 3063 C CA . ASN B 1 133 ? 13.508 -26.156 0.307 1 98.19 133 ASN B CA 1
ATOM 3064 C C . ASN B 1 133 ? 12.625 -27.25 0.906 1 98.19 133 ASN B C 1
ATOM 3066 O O . ASN B 1 133 ? 12.156 -27.125 2.039 1 98.19 133 ASN B O 1
ATOM 3070 N N . ALA B 1 134 ? 12.5 -28.297 0.165 1 96.88 134 ALA B N 1
ATOM 3071 C CA . ALA B 1 134 ? 11.523 -29.328 0.491 1 96.88 134 ALA B CA 1
ATOM 3072 C C . ALA B 1 134 ? 11.891 -30.031 1.8 1 96.88 134 ALA B C 1
ATOM 3074 O O . ALA B 1 134 ? 11.008 -30.422 2.568 1 96.88 134 ALA B O 1
ATOM 3075 N N . THR B 1 135 ? 13.141 -30.188 2.014 1 96.31 135 THR B N 1
ATOM 3076 C CA . THR B 1 135 ? 13.602 -30.828 3.242 1 96.31 135 THR B CA 1
ATOM 3077 C C . THR B 1 135 ? 13.211 -29.984 4.461 1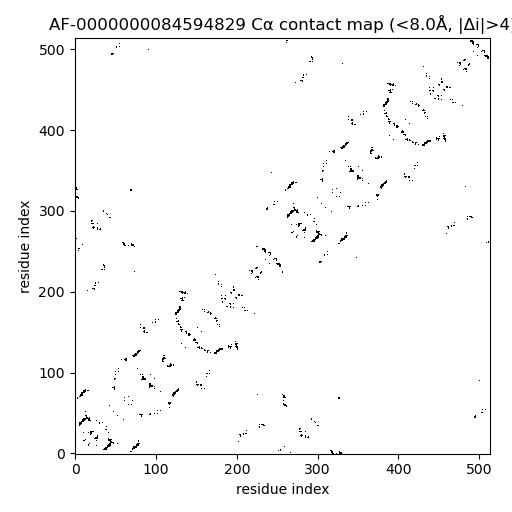 96.31 135 THR B C 1
ATOM 3079 O O . THR B 1 135 ? 12.617 -30.516 5.41 1 96.31 135 THR B O 1
ATOM 3082 N N . GLN B 1 136 ? 13.555 -28.781 4.375 1 96.56 136 GLN B N 1
ATOM 3083 C CA . GLN B 1 136 ? 13.227 -27.875 5.465 1 96.56 136 GLN B CA 1
ATOM 3084 C C . GLN B 1 136 ? 11.719 -27.812 5.703 1 96.56 136 GLN B C 1
ATOM 3086 O O . GLN B 1 136 ? 11.258 -27.875 6.848 1 96.56 136 GLN B O 1
ATOM 3091 N N . ARG B 1 137 ? 11 -27.688 4.691 1 95.56 137 ARG B N 1
ATOM 3092 C CA . ARG B 1 137 ? 9.547 -27.641 4.773 1 95.56 137 ARG B CA 1
ATOM 3093 C C . ARG B 1 137 ? 8.984 -28.938 5.355 1 95.56 137 ARG B C 1
ATOM 3095 O O . ARG B 1 137 ? 8.109 -28.906 6.223 1 95.56 137 ARG B O 1
ATOM 3102 N N . GLY B 1 138 ? 9.445 -30.016 4.824 1 94.75 138 GLY B N 1
ATOM 3103 C CA . GLY B 1 138 ? 9.016 -31.312 5.332 1 94.75 138 GLY B CA 1
ATOM 3104 C C . GLY B 1 138 ? 9.289 -31.5 6.812 1 94.75 138 GLY B C 1
ATOM 3105 O O . GLY B 1 138 ? 8.453 -32.031 7.547 1 94.75 138 GLY B O 1
ATOM 3106 N N . ASP B 1 139 ? 10.484 -31.109 7.246 1 95.19 139 ASP B N 1
ATOM 3107 C CA . ASP B 1 139 ? 10.844 -31.172 8.656 1 95.19 139 ASP B CA 1
ATOM 3108 C C . ASP B 1 139 ? 9.875 -30.359 9.508 1 95.19 139 ASP B C 1
ATOM 3110 O O . ASP B 1 139 ? 9.422 -30.812 10.562 1 95.19 139 ASP B O 1
ATOM 3114 N N . GLU B 1 140 ? 9.625 -29.188 9.039 1 93.25 140 GLU B N 1
ATOM 3115 C CA . GLU B 1 140 ? 8.695 -28.328 9.766 1 93.25 140 GLU B CA 1
ATOM 3116 C C . GLU B 1 140 ? 7.316 -28.969 9.859 1 93.25 140 GLU B C 1
ATOM 3118 O O . GLU B 1 140 ? 6.699 -28.953 10.93 1 93.25 140 GLU B O 1
ATOM 3123 N N . LEU B 1 141 ? 6.805 -29.516 8.805 1 93.94 141 LEU B N 1
ATOM 3124 C CA . LEU B 1 141 ? 5.5 -30.156 8.773 1 93.94 141 LEU B CA 1
ATOM 3125 C C . LEU B 1 141 ? 5.473 -31.375 9.703 1 93.94 141 LEU B C 1
ATOM 3127 O O . LEU B 1 141 ? 4.457 -31.641 10.359 1 93.94 141 LEU B O 1
ATOM 3131 N N . GLY B 1 142 ? 6.527 -32 9.734 1 94.75 142 GLY B N 1
ATOM 3132 C CA . GLY B 1 142 ? 6.648 -33.188 10.562 1 94.75 142 GLY B CA 1
ATOM 3133 C C . GLY B 1 142 ? 6.598 -32.875 12.055 1 94.75 142 GLY B C 1
ATOM 3134 O O . GLY B 1 142 ? 6.316 -33.781 12.859 1 94.75 142 GLY B O 1
ATOM 3135 N N . THR B 1 143 ? 6.895 -31.641 12.477 1 94.5 143 THR B N 1
ATOM 3136 C CA . THR B 1 143 ? 6.938 -31.266 13.891 1 94.5 143 THR B CA 1
ATOM 3137 C C . THR B 1 143 ? 5.551 -30.859 14.383 1 94.5 143 THR B C 1
ATOM 3139 O O . THR B 1 143 ? 5.355 -30.625 15.578 1 94.5 143 THR B O 1
ATOM 3142 N N . ARG B 1 144 ? 4.617 -30.812 13.383 1 92.94 144 ARG B N 1
ATOM 3143 C CA . ARG B 1 144 ? 3.26 -30.422 13.75 1 92.94 144 ARG B CA 1
ATOM 3144 C C . ARG B 1 144 ? 2.543 -31.547 14.484 1 92.94 144 ARG B C 1
ATOM 3146 O O . ARG B 1 144 ? 3.043 -32.688 14.539 1 92.94 144 ARG B O 1
ATOM 3153 N N . THR B 1 145 ? 1.381 -31.219 15.273 1 93.38 145 THR B N 1
ATOM 3154 C CA . THR B 1 145 ? 0.568 -32.188 16 1 93.38 145 THR B CA 1
ATOM 3155 C C . THR B 1 145 ? -0.875 -32.156 15.5 1 93.38 145 THR B C 1
ATOM 3157 O O . THR B 1 145 ? -1.613 -31.203 15.781 1 93.38 145 THR B O 1
ATOM 3160 N N . PRO B 1 146 ? -1.296 -33.156 14.867 1 94.06 146 PRO B N 1
ATOM 3161 C CA . PRO B 1 146 ? -0.529 -34.281 14.375 1 94.06 146 PRO B CA 1
ATOM 3162 C C . PRO B 1 146 ? 0.443 -33.906 13.266 1 94.06 146 PRO B C 1
ATOM 3164 O O . PRO B 1 146 ? 0.286 -32.875 12.625 1 94.06 146 PRO B O 1
ATOM 3167 N N . PRO B 1 147 ? 1.495 -34.812 13.023 1 93.69 147 PRO B N 1
ATOM 3168 C CA . PRO B 1 147 ? 2.447 -34.5 11.953 1 93.69 147 PRO B CA 1
ATOM 3169 C C . PRO B 1 147 ? 1.8 -34.5 10.57 1 93.69 147 PRO B C 1
ATOM 3171 O O . PRO B 1 147 ? 0.88 -35.281 10.32 1 93.69 147 PRO B O 1
ATOM 3174 N N . ILE B 1 148 ? 2.32 -33.656 9.742 1 93 148 ILE B N 1
ATOM 3175 C CA . ILE B 1 148 ? 1.858 -33.594 8.367 1 93 148 ILE B CA 1
ATOM 3176 C C . ILE B 1 148 ? 2.945 -34.094 7.426 1 93 148 ILE B C 1
ATOM 3178 O O . ILE B 1 148 ? 4.125 -33.781 7.602 1 93 148 ILE B O 1
ATOM 3182 N N . ALA B 1 149 ? 2.584 -34.844 6.492 1 94.5 149 ALA B N 1
ATOM 3183 C CA . ALA B 1 149 ? 3.516 -35.375 5.5 1 94.5 149 ALA B CA 1
ATOM 3184 C C . ALA B 1 149 ? 4.059 -34.281 4.609 1 94.5 149 ALA B C 1
ATOM 3186 O O . ALA B 1 149 ? 3.41 -33.25 4.43 1 94.5 149 ALA B O 1
ATOM 3187 N N . PRO B 1 150 ? 5.316 -34.469 4.062 1 95.25 150 PRO B N 1
ATOM 3188 C CA . PRO B 1 150 ? 5.844 -33.5 3.109 1 95.25 150 PRO B CA 1
ATOM 3189 C C . PRO B 1 150 ? 4.879 -33.219 1.962 1 95.25 150 PRO B C 1
ATOM 3191 O O . PRO B 1 150 ? 4.281 -34.125 1.409 1 95.25 150 PRO B O 1
ATOM 3194 N N . ASP B 1 151 ? 4.793 -31.953 1.603 1 96 151 ASP B N 1
ATOM 3195 C CA . ASP B 1 151 ? 3.756 -31.594 0.64 1 96 151 ASP B CA 1
ATOM 3196 C C . ASP B 1 151 ? 4.367 -30.969 -0.614 1 96 151 ASP B C 1
ATOM 3198 O O . ASP B 1 151 ? 3.643 -30.578 -1.537 1 96 151 ASP B O 1
ATOM 3202 N N . ARG B 1 152 ? 5.676 -30.859 -0.642 1 97 152 ARG B N 1
ATOM 3203 C CA . ARG B 1 152 ? 6.348 -30.219 -1.771 1 97 152 ARG B CA 1
ATOM 3204 C C . ARG B 1 152 ? 7.617 -30.984 -2.148 1 97 152 ARG B C 1
ATOM 3206 O O . ARG B 1 152 ? 8.25 -31.609 -1.294 1 97 152 ARG B O 1
ATOM 3213 N N . ALA B 1 153 ? 7.93 -30.984 -3.361 1 97.5 153 ALA B N 1
ATOM 3214 C CA . ALA B 1 153 ? 9.195 -31.5 -3.889 1 97.5 153 ALA B CA 1
ATOM 3215 C C . ALA B 1 153 ? 9.867 -30.453 -4.781 1 97.5 153 ALA B C 1
ATOM 3217 O O . ALA B 1 153 ? 9.203 -29.766 -5.562 1 97.5 153 ALA B O 1
ATOM 3218 N N . HIS B 1 154 ? 11.148 -30.328 -4.609 1 97.56 154 HIS B N 1
ATOM 3219 C CA . HIS B 1 154 ? 11.922 -29.344 -5.344 1 97.56 154 HIS B CA 1
ATOM 3220 C C . HIS B 1 154 ? 11.703 -29.469 -6.844 1 97.56 154 HIS B C 1
ATOM 3222 O O . HIS B 1 154 ? 11.422 -28.484 -7.523 1 97.56 154 HIS B O 1
ATOM 3228 N N . GLU B 1 155 ? 11.797 -30.688 -7.375 1 97.75 155 GLU B N 1
ATOM 3229 C CA . GLU B 1 155 ? 11.695 -30.922 -8.812 1 97.75 155 GLU B CA 1
ATOM 3230 C C . GLU B 1 155 ? 10.289 -30.625 -9.32 1 97.75 155 GLU B C 1
ATOM 3232 O O . GLU B 1 155 ? 10.117 -30.172 -10.453 1 97.75 155 GLU B O 1
ATOM 3237 N N . THR B 1 156 ? 9.312 -30.922 -8.508 1 98.38 156 THR B N 1
ATOM 3238 C CA . THR B 1 156 ? 7.945 -30.594 -8.883 1 98.38 156 THR B CA 1
ATOM 3239 C C . THR B 1 156 ? 7.77 -29.078 -9.031 1 98.38 156 THR B C 1
ATOM 3241 O O . THR B 1 156 ? 7.238 -28.609 -10.031 1 98.38 156 THR B O 1
ATOM 3244 N N . THR B 1 157 ? 8.219 -28.359 -8.07 1 98.44 157 THR B N 1
ATOM 3245 C CA . THR B 1 157 ? 8.141 -26.906 -8.125 1 98.44 157 THR B CA 1
ATOM 3246 C C . THR B 1 157 ? 8.883 -26.375 -9.344 1 98.44 157 THR B C 1
ATOM 3248 O O . THR B 1 157 ? 8.406 -25.438 -10.008 1 98.44 157 THR B O 1
ATOM 3251 N N . LYS B 1 158 ? 10.023 -26.953 -9.656 1 98.69 158 LYS B N 1
ATOM 3252 C CA . LYS B 1 158 ? 10.789 -26.562 -10.836 1 98.69 158 LYS B CA 1
ATOM 3253 C C . LYS B 1 158 ? 9.961 -26.719 -12.109 1 98.69 158 LYS B C 1
ATOM 3255 O O . LYS B 1 158 ? 10 -25.844 -12.984 1 98.69 158 LYS B O 1
ATOM 3260 N N . SER B 1 159 ? 9.273 -27.797 -12.203 1 98.81 159 SER B N 1
ATOM 3261 C CA . SER B 1 159 ? 8.461 -28.031 -13.398 1 98.81 159 SER B CA 1
ATOM 3262 C C . SER B 1 159 ? 7.387 -26.969 -13.562 1 98.81 159 SER B C 1
ATOM 3264 O O . SER B 1 159 ? 7.078 -26.562 -14.688 1 98.81 159 SER B O 1
ATOM 3266 N N . TYR B 1 160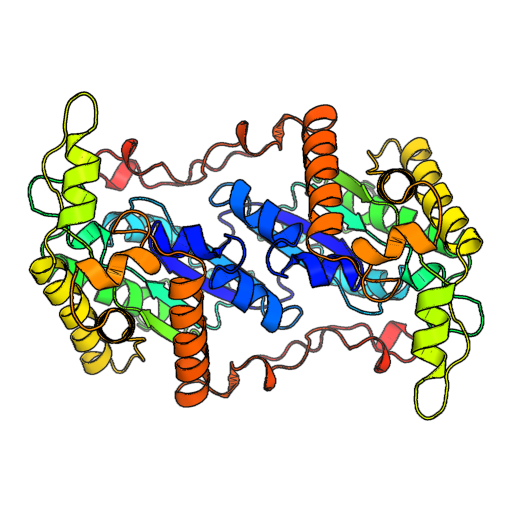 ? 6.805 -26.516 -12.508 1 98.94 160 TYR B N 1
ATOM 3267 C CA . TYR B 1 160 ? 5.797 -25.453 -12.562 1 98.94 160 TYR B CA 1
ATOM 3268 C C . TYR B 1 160 ? 6.422 -24.125 -12.93 1 98.94 160 TYR B C 1
ATOM 3270 O O . TYR B 1 160 ? 5.84 -23.344 -13.688 1 98.94 160 TYR B O 1
ATOM 3278 N N . ALA B 1 161 ? 7.609 -23.828 -12.398 1 98.94 161 ALA B N 1
ATOM 3279 C CA . ALA B 1 161 ? 8.328 -22.625 -12.781 1 98.94 161 ALA B CA 1
ATOM 3280 C C . ALA B 1 161 ? 8.648 -22.625 -14.273 1 98.94 161 ALA B C 1
ATOM 3282 O O . ALA B 1 161 ? 8.453 -21.625 -14.953 1 98.94 161 ALA B O 1
ATOM 3283 N N . ARG B 1 162 ? 9.102 -23.766 -14.766 1 98.88 162 ARG B N 1
ATOM 3284 C CA . ARG B 1 162 ? 9.406 -23.906 -16.188 1 98.88 162 ARG B CA 1
ATOM 3285 C C . ARG B 1 162 ? 8.156 -23.703 -17.031 1 98.88 162 ARG B C 1
ATOM 3287 O O . ARG B 1 162 ? 8.211 -23.094 -18.094 1 98.88 162 ARG B O 1
ATOM 3294 N N . ALA B 1 163 ? 7.078 -24.203 -16.547 1 98.94 163 ALA B N 1
ATOM 3295 C CA . ALA B 1 163 ? 5.816 -24.062 -17.266 1 98.94 163 ALA B CA 1
ATOM 3296 C C . ALA B 1 163 ? 5.43 -22.578 -17.391 1 98.94 163 ALA B C 1
ATOM 3298 O O . ALA B 1 163 ? 4.922 -22.156 -18.422 1 98.94 163 ALA B O 1
ATOM 3299 N N . VAL B 1 164 ? 5.621 -21.797 -16.344 1 98.94 164 VAL B N 1
ATOM 3300 C CA . VAL B 1 164 ? 5.32 -20.375 -16.391 1 98.94 164 VAL B CA 1
ATOM 3301 C C . VAL B 1 164 ? 6.18 -19.688 -17.453 1 98.94 164 VAL B C 1
ATOM 3303 O O . VAL B 1 164 ? 5.684 -18.859 -18.219 1 98.94 164 VAL B O 1
ATOM 3306 N N . ILE B 1 165 ? 7.465 -20.031 -17.516 1 98.94 165 ILE B N 1
ATOM 3307 C CA . ILE B 1 165 ? 8.375 -19.469 -18.516 1 98.94 165 ILE B CA 1
ATOM 3308 C C . ILE B 1 165 ? 7.902 -19.828 -19.906 1 98.94 165 ILE B C 1
ATOM 3310 O O . ILE B 1 165 ? 7.863 -18.984 -20.797 1 98.94 165 ILE B O 1
ATOM 3314 N N . ASP B 1 166 ? 7.523 -21.078 -20.078 1 98.88 166 ASP B N 1
ATOM 3315 C CA . ASP B 1 166 ? 7.062 -21.562 -21.375 1 98.88 166 ASP B CA 1
ATOM 3316 C C . ASP B 1 166 ? 5.793 -20.812 -21.812 1 98.88 166 ASP B C 1
ATOM 3318 O O . ASP B 1 166 ? 5.672 -20.406 -22.969 1 98.88 166 ASP B O 1
ATOM 3322 N N . VAL B 1 167 ? 4.82 -20.688 -20.875 1 98.88 167 VAL B N 1
ATOM 3323 C CA . VAL B 1 167 ? 3.59 -19.953 -21.172 1 98.88 167 VAL B CA 1
ATOM 3324 C C . VAL B 1 167 ? 3.922 -18.516 -21.562 1 98.88 167 VAL B C 1
ATOM 3326 O O . VAL B 1 167 ? 3.383 -17.984 -22.531 1 98.88 167 VAL B O 1
ATOM 3329 N N . ALA B 1 168 ? 4.793 -17.875 -20.812 1 98.81 168 ALA B N 1
ATOM 3330 C CA . ALA B 1 168 ? 5.191 -16.5 -21.062 1 98.81 168 ALA B CA 1
ATOM 3331 C C . ALA B 1 168 ? 5.77 -16.344 -22.469 1 98.81 168 ALA B C 1
ATOM 3333 O O . ALA B 1 168 ? 5.383 -15.438 -23.219 1 98.81 168 ALA B O 1
ATOM 3334 N N . ASN B 1 169 ? 6.648 -17.234 -22.797 1 98.62 169 ASN B N 1
ATOM 3335 C CA . ASN B 1 169 ? 7.285 -17.219 -24.109 1 98.62 169 ASN B CA 1
ATOM 3336 C C . ASN B 1 169 ? 6.27 -17.422 -25.234 1 98.62 169 ASN B C 1
ATOM 3338 O O . ASN B 1 169 ? 6.273 -16.688 -26.219 1 98.62 169 ASN B O 1
ATOM 3342 N N . LYS B 1 170 ? 5.438 -18.375 -25.031 1 98.56 170 LYS B N 1
ATOM 3343 C CA . LYS B 1 170 ? 4.43 -18.688 -26.047 1 98.56 170 LYS B CA 1
ATOM 3344 C C . LYS B 1 170 ? 3.467 -17.516 -26.25 1 98.56 170 LYS B C 1
ATOM 3346 O O . LYS B 1 170 ? 3.035 -17.234 -27.359 1 98.56 170 LYS B O 1
ATOM 3351 N N . ARG B 1 171 ? 3.131 -16.828 -25.141 1 98.25 171 ARG B N 1
ATOM 3352 C CA . ARG B 1 171 ? 2.123 -15.773 -25.156 1 98.25 171 ARG B CA 1
ATOM 3353 C C . ARG B 1 171 ? 2.756 -14.414 -25.453 1 98.25 171 ARG B C 1
ATOM 3355 O O . ARG B 1 171 ? 2.049 -13.43 -25.656 1 98.25 171 ARG B O 1
ATOM 3362 N N . GLY B 1 172 ? 4.086 -14.328 -25.453 1 97.88 172 GLY B N 1
ATOM 3363 C CA . GLY B 1 172 ? 4.773 -13.062 -25.625 1 97.88 172 GLY B CA 1
ATOM 3364 C C . GLY B 1 172 ? 4.613 -12.125 -24.438 1 97.88 172 GLY B C 1
ATOM 3365 O O . GLY B 1 172 ? 4.469 -10.914 -24.609 1 97.88 172 GLY B O 1
ATOM 3366 N N . VAL B 1 173 ? 4.484 -12.641 -23.297 1 98.25 173 VAL B N 1
ATOM 3367 C CA . VAL B 1 173 ? 4.375 -11.898 -22.047 1 98.25 173 VAL B CA 1
ATOM 3368 C C . VAL B 1 173 ? 5.699 -11.969 -21.297 1 98.25 173 VAL B C 1
ATOM 3370 O O . VAL B 1 173 ? 6.297 -13.039 -21.172 1 98.25 173 VAL B O 1
ATOM 3373 N N . PRO B 1 174 ? 6.227 -10.812 -20.797 1 98.88 174 PRO B N 1
ATOM 3374 C CA . PRO B 1 174 ? 7.457 -10.859 -20 1 98.88 174 PRO B CA 1
ATOM 3375 C C . PRO B 1 174 ? 7.32 -11.719 -18.75 1 98.88 174 PRO B C 1
ATOM 3377 O O . PRO B 1 174 ? 6.234 -11.789 -18.156 1 98.88 174 PRO B O 1
ATOM 3380 N N . VAL B 1 175 ? 8.445 -12.289 -18.359 1 98.88 175 VAL B N 1
ATOM 3381 C CA . VAL B 1 175 ? 8.438 -13.172 -17.203 1 98.88 175 VAL B CA 1
ATOM 3382 C C . VAL B 1 175 ? 9.656 -12.875 -16.312 1 98.88 175 VAL B C 1
ATOM 3384 O O . VAL B 1 175 ? 10.75 -12.625 -16.828 1 98.88 175 VAL B O 1
ATOM 3387 N N . VAL B 1 176 ? 9.438 -12.734 -15.039 1 98.94 176 VAL B N 1
ATOM 3388 C CA . VAL B 1 176 ? 10.492 -12.727 -14.039 1 98.94 176 VAL B CA 1
ATOM 3389 C C . VAL B 1 176 ? 10.805 -14.156 -13.602 1 98.94 176 VAL B C 1
ATOM 3391 O O . VAL B 1 176 ? 9.984 -14.805 -12.938 1 98.94 176 VAL B O 1
ATOM 3394 N N . ASP B 1 177 ? 11.922 -14.617 -13.93 1 98.88 177 ASP B N 1
ATOM 3395 C CA . ASP B 1 177 ? 12.359 -15.953 -13.547 1 98.88 177 ASP B CA 1
ATOM 3396 C C . ASP B 1 177 ? 12.969 -15.953 -12.141 1 98.88 177 ASP B C 1
ATOM 3398 O O . ASP B 1 177 ? 14.18 -16.109 -11.984 1 98.88 177 ASP B O 1
ATOM 3402 N N . LEU B 1 178 ? 12.109 -15.883 -11.18 1 98.94 178 LEU B N 1
ATOM 3403 C CA . LEU B 1 178 ? 12.547 -15.828 -9.781 1 98.94 178 LEU B CA 1
ATOM 3404 C C . LEU B 1 178 ? 13.148 -17.156 -9.352 1 98.94 178 LEU B C 1
ATOM 3406 O O . LEU B 1 178 ? 14.086 -17.188 -8.555 1 98.94 178 LEU B O 1
ATOM 3410 N N . TRP B 1 179 ? 12.57 -18.234 -9.844 1 98.88 179 TRP B N 1
ATOM 3411 C CA . TRP B 1 179 ? 13.086 -19.562 -9.508 1 98.88 179 TRP B CA 1
ATOM 3412 C C . TRP B 1 179 ? 14.586 -19.641 -9.758 1 98.88 179 TRP B C 1
ATOM 3414 O O . TRP B 1 179 ? 15.359 -19.938 -8.844 1 98.88 179 TRP B O 1
ATOM 3424 N N . SER B 1 180 ? 15.016 -19.344 -10.961 1 98.81 180 SER B N 1
ATOM 3425 C CA . SER B 1 180 ? 16.422 -19.453 -11.336 1 98.81 180 SER B CA 1
ATOM 3426 C C . SER B 1 180 ? 17.281 -18.484 -10.531 1 98.81 180 SER B C 1
ATOM 3428 O O . SER B 1 180 ? 18.375 -18.844 -10.094 1 98.81 180 SER B O 1
ATOM 3430 N N . ALA B 1 181 ? 16.766 -17.297 -10.352 1 98.88 181 ALA B N 1
ATOM 3431 C CA . ALA B 1 181 ? 17.531 -16.266 -9.648 1 98.88 181 ALA B CA 1
ATOM 3432 C C . ALA B 1 181 ? 17.812 -16.688 -8.203 1 98.88 181 ALA B C 1
ATOM 3434 O O . ALA B 1 181 ? 18.953 -16.594 -7.734 1 98.88 181 ALA B O 1
ATOM 3435 N N . LEU B 1 182 ? 16.781 -17.172 -7.508 1 98.88 182 LEU B N 1
ATOM 3436 C CA . LEU B 1 182 ? 16.969 -17.562 -6.117 1 98.88 182 LEU B CA 1
ATOM 3437 C C . LEU B 1 182 ? 17.781 -18.844 -6.016 1 98.88 182 LEU B C 1
ATOM 3439 O O . LEU B 1 182 ? 18.547 -19.031 -5.066 1 98.88 182 LEU B O 1
ATOM 3443 N N . TRP B 1 183 ? 17.578 -19.719 -6.984 1 98.81 183 TRP B N 1
ATOM 3444 C CA . TRP B 1 183 ? 18.344 -20.953 -6.992 1 98.81 183 TRP B CA 1
ATOM 3445 C C . TRP B 1 183 ? 19.844 -20.656 -7.16 1 98.81 183 TRP B C 1
ATOM 3447 O O . TRP B 1 183 ? 20.672 -21.219 -6.449 1 98.81 183 TRP B O 1
ATOM 3457 N N . GLU B 1 184 ? 20.125 -19.797 -8.062 1 98.75 184 GLU B N 1
ATOM 3458 C CA . GLU B 1 184 ? 21.5 -19.375 -8.266 1 98.75 184 GLU B CA 1
ATOM 3459 C C . GLU B 1 184 ? 22.062 -18.719 -7.012 1 98.75 184 GLU B C 1
ATOM 3461 O O . GLU B 1 184 ? 23.188 -19.016 -6.598 1 98.75 184 GLU B O 1
ATOM 3466 N N . GLU B 1 185 ? 21.281 -17.828 -6.383 1 98.25 185 GLU B N 1
ATOM 3467 C CA . GLU B 1 185 ? 21.703 -17.141 -5.164 1 98.25 185 GLU B CA 1
ATOM 3468 C C . GLU B 1 185 ? 21.969 -18.141 -4.039 1 98.25 185 GLU B C 1
ATOM 3470 O O . GLU B 1 185 ? 22.828 -17.906 -3.188 1 98.25 185 GLU B O 1
ATOM 3475 N N . ALA B 1 186 ? 21.281 -19.234 -4.109 1 98.44 186 ALA B N 1
ATOM 3476 C CA . ALA B 1 186 ? 21.375 -20.25 -3.066 1 98.44 186 ALA B CA 1
ATOM 3477 C C . ALA B 1 186 ? 22.531 -21.203 -3.33 1 98.44 186 ALA B C 1
ATOM 3479 O O . ALA B 1 186 ? 22.719 -22.188 -2.6 1 98.44 186 ALA B O 1
ATOM 3480 N N . GLY B 1 187 ? 23.328 -20.984 -4.406 1 98.44 187 GLY B N 1
ATOM 3481 C CA . GLY B 1 187 ? 24.422 -21.875 -4.766 1 98.44 187 GLY B CA 1
ATOM 3482 C C . GLY B 1 187 ? 23.953 -23.203 -5.34 1 98.44 187 GLY B C 1
ATOM 3483 O O . GLY B 1 187 ? 24.641 -24.219 -5.238 1 98.44 187 GLY B O 1
ATOM 3484 N N . GLU B 1 188 ? 22.703 -23.219 -5.684 1 98.19 188 GLU B N 1
ATOM 3485 C CA . GLU B 1 188 ? 22.078 -24.344 -6.348 1 98.19 188 GLU B CA 1
ATOM 3486 C C . GLU B 1 188 ? 22.016 -25.562 -5.426 1 98.19 188 GLU B C 1
ATOM 3488 O O . GLU B 1 188 ? 22.328 -26.688 -5.852 1 98.19 188 GLU B O 1
ATOM 3493 N N . THR B 1 189 ? 21.812 -25.266 -4.223 1 97.62 189 THR B N 1
ATOM 3494 C CA . THR B 1 189 ? 21.547 -26.297 -3.23 1 97.62 189 THR B CA 1
ATOM 3495 C C . THR B 1 189 ? 20.312 -25.969 -2.4 1 97.62 189 THR B C 1
ATOM 3497 O O . THR B 1 189 ? 20 -24.781 -2.191 1 97.62 189 THR B O 1
ATOM 3500 N N . GLU B 1 190 ? 19.625 -26.938 -1.979 1 96.25 190 GLU B N 1
ATOM 3501 C CA . GLU B 1 190 ? 18.453 -26.719 -1.119 1 96.25 190 GLU B CA 1
ATOM 3502 C C . GLU B 1 190 ? 18.859 -26.031 0.18 1 96.25 190 GLU B C 1
ATOM 3504 O O . GLU B 1 190 ? 18.156 -25.141 0.657 1 96.25 190 GLU B O 1
ATOM 3509 N N . LYS B 1 191 ? 19.969 -26.469 0.78 1 96.06 191 LYS B N 1
ATOM 3510 C CA . LYS B 1 191 ? 20.469 -25.875 2.01 1 96.06 191 LYS B CA 1
ATOM 3511 C C . LYS B 1 191 ? 20.734 -24.375 1.826 1 96.06 191 LYS B C 1
ATOM 3513 O O . LYS B 1 191 ? 20.5 -23.578 2.744 1 96.06 191 LYS B O 1
ATOM 3518 N N . GLY B 1 192 ? 21.188 -24.016 0.673 1 98.06 192 GLY B N 1
ATOM 3519 C CA . GLY B 1 192 ? 21.484 -22.625 0.367 1 98.06 192 GLY B CA 1
ATOM 3520 C C . GLY B 1 192 ? 20.25 -21.75 0.31 1 98.06 192 GLY B C 1
ATOM 3521 O O . GLY B 1 192 ? 20.344 -20.516 0.33 1 98.06 192 GLY B O 1
ATOM 3522 N N . LEU B 1 193 ? 19.062 -22.328 0.26 1 98.56 193 LEU B N 1
ATOM 3523 C CA . LEU B 1 193 ? 17.812 -21.594 0.216 1 98.56 193 LEU B CA 1
ATOM 3524 C C . LEU B 1 193 ? 17.406 -21.125 1.61 1 98.56 193 LEU B C 1
ATOM 3526 O O . LEU B 1 193 ? 16.531 -20.25 1.751 1 98.56 193 LEU B O 1
ATOM 3530 N N . GLN B 1 194 ? 17.984 -21.656 2.643 1 97.94 194 GLN B N 1
ATOM 3531 C CA . GLN B 1 194 ? 17.562 -21.422 4.02 1 97.94 194 GLN B CA 1
ATOM 3532 C C . GLN B 1 194 ? 17.594 -19.938 4.355 1 97.94 194 GLN B C 1
ATOM 3534 O O . GLN B 1 194 ? 16.656 -19.422 4.98 1 97.94 194 GLN B O 1
ATOM 3539 N N . PRO B 1 195 ? 18.625 -19.188 3.898 1 98.19 195 PRO B N 1
ATOM 3540 C CA . PRO B 1 195 ? 18.641 -17.766 4.23 1 98.19 195 PRO B CA 1
ATOM 3541 C C . PRO B 1 195 ? 17.656 -16.953 3.406 1 98.19 195 PRO B C 1
ATOM 3543 O O . PRO B 1 195 ? 17.422 -15.773 3.697 1 98.19 195 PRO B O 1
ATOM 3546 N N . LEU B 1 196 ? 17.047 -17.5 2.357 1 98.56 196 LEU B N 1
ATOM 3547 C CA . LEU B 1 196 ? 16.141 -16.812 1.437 1 98.56 196 LEU B CA 1
ATOM 3548 C C . LEU B 1 196 ? 14.688 -17.188 1.712 1 98.56 196 LEU B C 1
ATOM 3550 O O . LEU B 1 196 ? 13.781 -16.391 1.443 1 98.56 196 LEU B O 1
ATOM 3554 N N . LEU B 1 197 ? 14.516 -18.344 2.18 1 98.38 197 LEU B N 1
ATOM 3555 C CA . LEU B 1 197 ? 13.219 -18.922 2.482 1 98.38 197 LEU B CA 1
ATOM 3556 C C . LEU B 1 197 ? 13.188 -19.484 3.898 1 98.38 197 LEU B C 1
ATOM 3558 O O . LEU B 1 197 ? 13.383 -20.688 4.098 1 98.38 197 LEU B O 1
ATOM 3562 N N . PRO B 1 198 ? 12.758 -18.688 4.855 1 96.31 198 PRO B N 1
ATOM 3563 C CA . PRO B 1 198 ? 12.977 -19.031 6.262 1 96.31 198 PRO B CA 1
ATOM 3564 C C . PRO B 1 198 ? 12.25 -20.312 6.68 1 96.31 198 PRO B C 1
ATOM 3566 O O . PRO B 1 198 ? 12.656 -20.969 7.637 1 96.31 198 PRO B O 1
ATOM 3569 N N . ASP B 1 199 ? 11.164 -20.656 5.98 1 96.06 199 ASP B N 1
ATOM 3570 C CA . ASP B 1 199 ? 10.453 -21.891 6.305 1 96.06 199 ASP B CA 1
ATOM 3571 C C . ASP B 1 199 ? 10.477 -22.859 5.125 1 96.06 199 ASP B C 1
ATOM 3573 O O . ASP B 1 199 ? 9.641 -23.766 5.043 1 96.06 199 ASP B O 1
ATOM 3577 N N . GLY B 1 200 ? 11.398 -22.578 4.184 1 97.62 200 GLY B N 1
ATOM 3578 C CA . GLY B 1 200 ? 11.539 -23.438 3.01 1 97.62 200 GLY B CA 1
ATOM 3579 C C . GLY B 1 200 ? 10.539 -23.109 1.915 1 97.62 200 GLY B C 1
ATOM 3580 O O . GLY B 1 200 ? 10.555 -23.734 0.851 1 97.62 200 GLY B O 1
ATOM 3581 N N . LEU B 1 201 ? 9.688 -22.141 2.164 1 97.81 201 LEU B N 1
ATOM 3582 C CA . LEU B 1 201 ? 8.602 -21.875 1.228 1 97.81 201 LEU B CA 1
ATOM 3583 C C . LEU B 1 201 ? 8.406 -20.375 1.029 1 97.81 201 LEU B C 1
ATOM 3585 O O . LEU B 1 201 ? 8.469 -19.875 -0.098 1 97.81 201 LEU B O 1
ATOM 3589 N N . HIS B 1 202 ? 8.281 -19.641 2.146 1 98.44 202 HIS B N 1
ATOM 3590 C CA . HIS B 1 202 ? 7.941 -18.219 2.068 1 98.44 202 HIS B CA 1
ATOM 3591 C C . HIS B 1 202 ? 9.195 -17.359 1.928 1 98.44 202 HIS B C 1
ATOM 3593 O O . HIS B 1 202 ? 10.258 -17.719 2.443 1 98.44 202 HIS B O 1
ATOM 3599 N N . CYS B 1 203 ? 9 -16.25 1.275 1 98.56 203 CYS B N 1
ATOM 3600 C CA . CYS B 1 203 ? 10.078 -15.289 1.046 1 98.56 203 CYS B CA 1
ATOM 3601 C C . CYS B 1 203 ? 10.344 -14.453 2.295 1 98.56 203 CYS B C 1
ATOM 3603 O O . CYS B 1 203 ? 9.461 -14.297 3.137 1 98.56 203 CYS B O 1
ATOM 3605 N N . ASN B 1 204 ? 11.547 -14.016 2.416 1 98.25 204 ASN B N 1
ATOM 3606 C CA . ASN B 1 204 ? 11.914 -12.984 3.387 1 98.25 204 ASN B CA 1
ATOM 3607 C C . ASN B 1 204 ? 12.367 -11.703 2.701 1 98.25 204 ASN B C 1
ATOM 3609 O O . ASN B 1 204 ? 12.203 -11.547 1.489 1 98.25 204 ASN B O 1
ATOM 3613 N N . GLU B 1 205 ? 12.82 -10.773 3.457 1 98.5 205 GLU B N 1
ATOM 3614 C CA . GLU B 1 205 ? 13.203 -9.469 2.912 1 98.5 205 GLU B CA 1
ATOM 3615 C C . GLU B 1 205 ? 14.219 -9.625 1.784 1 98.5 205 GLU B C 1
ATOM 3617 O O . GLU B 1 205 ? 14.125 -8.938 0.763 1 98.5 205 GLU B O 1
ATOM 3622 N N . ARG B 1 206 ? 15.164 -10.508 1.933 1 98.56 206 ARG B N 1
ATOM 3623 C CA . ARG B 1 206 ? 16.219 -10.703 0.948 1 98.56 206 ARG B CA 1
ATOM 3624 C C . ARG B 1 206 ? 15.656 -11.242 -0.363 1 98.56 206 ARG B C 1
ATOM 3626 O O . ARG B 1 206 ? 15.992 -10.75 -1.44 1 98.56 206 ARG B O 1
ATOM 3633 N N . SER B 1 207 ? 14.867 -12.273 -0.323 1 98.88 207 SER B N 1
ATOM 3634 C CA . SER B 1 207 ? 14.305 -12.859 -1.539 1 98.88 207 SER B CA 1
ATOM 3635 C C . SER B 1 207 ? 13.281 -11.922 -2.176 1 98.88 207 SER B C 1
ATOM 3637 O O . SER B 1 207 ? 13.172 -11.859 -3.402 1 98.88 207 SER B O 1
ATOM 3639 N N . TYR B 1 208 ? 12.547 -11.141 -1.336 1 98.88 208 TYR B N 1
ATOM 3640 C CA . TYR B 1 208 ? 11.656 -10.133 -1.891 1 98.88 208 TYR B CA 1
ATOM 3641 C C . TYR B 1 208 ? 12.445 -9.047 -2.619 1 98.88 208 TYR B C 1
ATOM 3643 O O . TYR B 1 208 ? 11.977 -8.5 -3.619 1 98.88 208 TYR B O 1
ATOM 3651 N N . LYS B 1 209 ? 13.625 -8.734 -2.105 1 98.88 209 LYS B N 1
ATOM 3652 C CA . LYS B 1 209 ? 14.461 -7.754 -2.789 1 98.88 209 LYS B CA 1
ATOM 3653 C C . LYS B 1 209 ? 14.891 -8.258 -4.164 1 98.88 209 LYS B C 1
ATOM 3655 O O . LYS B 1 209 ? 14.914 -7.492 -5.133 1 98.88 209 LYS B O 1
ATOM 3660 N N . VAL B 1 210 ? 15.242 -9.531 -4.258 1 98.88 210 VAL B N 1
ATOM 3661 C CA . VAL B 1 210 ? 15.594 -10.125 -5.543 1 98.88 210 VAL B CA 1
ATOM 3662 C C . VAL B 1 210 ? 14.422 -10.008 -6.512 1 98.88 210 VAL B C 1
ATOM 3664 O O . VAL B 1 210 ? 14.594 -9.602 -7.66 1 98.88 210 VAL B O 1
ATOM 3667 N N . LEU B 1 211 ? 13.25 -10.344 -6.02 1 98.94 211 LEU B N 1
ATOM 3668 C CA . LEU B 1 211 ? 12.055 -10.227 -6.848 1 98.94 211 LEU B CA 1
ATOM 3669 C C . LEU B 1 211 ? 11.844 -8.789 -7.297 1 98.94 211 LEU B C 1
ATOM 3671 O O . LEU B 1 211 ? 11.602 -8.531 -8.477 1 98.94 211 LEU B O 1
ATOM 3675 N N . TYR B 1 212 ? 11.898 -7.859 -6.359 1 98.94 212 TYR B N 1
ATOM 3676 C CA . TYR B 1 212 ? 11.711 -6.445 -6.66 1 98.94 212 TYR B CA 1
ATOM 3677 C C . TYR B 1 212 ? 12.68 -5.984 -7.742 1 98.94 212 TYR B C 1
ATOM 3679 O O . TYR B 1 212 ? 12.273 -5.34 -8.719 1 98.94 212 TYR B O 1
ATOM 3687 N N . ASP B 1 213 ? 13.953 -6.297 -7.578 1 98.94 213 ASP B N 1
ATOM 3688 C CA . ASP B 1 213 ? 14.977 -5.871 -8.523 1 98.94 213 ASP B CA 1
ATOM 3689 C C . ASP B 1 213 ? 14.711 -6.449 -9.914 1 98.94 213 ASP B C 1
ATOM 3691 O O . ASP B 1 213 ? 14.82 -5.738 -10.922 1 98.94 213 ASP B O 1
ATOM 3695 N N . LEU B 1 214 ? 14.367 -7.68 -9.984 1 98.94 214 LEU B N 1
ATOM 3696 C CA . LEU B 1 214 ? 14.094 -8.328 -11.258 1 98.94 214 LEU B CA 1
ATOM 3697 C C . LEU B 1 214 ? 12.844 -7.75 -11.914 1 98.94 214 LEU B C 1
ATOM 3699 O O . LEU B 1 214 ? 12.789 -7.602 -13.133 1 98.94 214 LEU B O 1
ATOM 3703 N N . LEU B 1 215 ? 11.852 -7.492 -11.094 1 98.94 215 LEU B N 1
ATOM 3704 C CA . LEU B 1 215 ? 10.609 -6.914 -11.617 1 98.94 215 LEU B CA 1
ATOM 3705 C C . LEU B 1 215 ? 10.867 -5.535 -12.211 1 98.94 215 LEU B C 1
ATOM 3707 O O . LEU B 1 215 ? 10.398 -5.238 -13.312 1 98.94 215 LEU B O 1
ATOM 3711 N N . ILE B 1 216 ? 11.594 -4.688 -11.492 1 98.94 216 ILE B N 1
ATOM 3712 C CA . ILE B 1 216 ? 11.898 -3.35 -11.984 1 98.94 216 ILE B CA 1
ATOM 3713 C C . ILE B 1 216 ? 12.719 -3.453 -13.273 1 98.94 216 ILE B C 1
ATOM 3715 O O . ILE B 1 216 ? 12.484 -2.703 -14.227 1 98.94 216 ILE B O 1
ATOM 3719 N N . LYS B 1 217 ? 13.68 -4.398 -13.312 1 98.88 217 LYS B N 1
ATOM 3720 C CA . LYS B 1 217 ? 14.453 -4.629 -14.531 1 98.88 217 LYS B CA 1
ATOM 3721 C C . LYS B 1 217 ? 13.539 -5.039 -15.688 1 98.88 217 LYS B C 1
ATOM 3723 O O . LYS B 1 217 ? 13.68 -4.539 -16.797 1 98.88 217 LYS B O 1
ATOM 3728 N N . THR B 1 218 ? 12.656 -5.941 -15.422 1 98.94 218 THR B N 1
ATOM 3729 C CA . THR B 1 218 ? 11.719 -6.418 -16.438 1 98.94 218 THR B CA 1
ATOM 3730 C C . THR B 1 218 ? 10.836 -5.281 -16.938 1 98.94 218 THR B C 1
ATOM 3732 O O . THR B 1 218 ? 10.609 -5.152 -18.156 1 98.94 218 THR B O 1
ATOM 3735 N N . ILE B 1 219 ? 10.328 -4.426 -16.047 1 98.88 219 ILE B N 1
ATOM 3736 C CA . ILE B 1 219 ? 9.547 -3.258 -16.422 1 98.88 219 ILE B CA 1
ATOM 3737 C C . ILE B 1 219 ? 10.375 -2.34 -17.312 1 98.88 219 ILE B C 1
ATOM 3739 O O . ILE B 1 219 ? 9.914 -1.899 -18.375 1 98.88 219 ILE B O 1
ATOM 3743 N N . SER B 1 220 ? 11.586 -2.104 -16.891 1 98.75 220 SER B N 1
ATOM 3744 C CA . SER B 1 220 ? 12.477 -1.22 -17.641 1 98.75 220 SER B CA 1
ATOM 3745 C C . SER B 1 220 ? 12.719 -1.746 -19.047 1 98.75 220 SER B C 1
ATOM 3747 O O . SER B 1 220 ? 12.781 -0.969 -20 1 98.75 220 SER B O 1
ATOM 3749 N N . GLU B 1 221 ? 12.812 -3.012 -19.203 1 98.69 221 GLU B N 1
ATOM 3750 C CA . GLU B 1 221 ? 13.156 -3.635 -20.484 1 98.69 221 GLU B CA 1
ATOM 3751 C C . GLU B 1 221 ? 11.945 -3.744 -21.391 1 98.69 221 GLU B C 1
ATOM 3753 O O . GLU B 1 221 ? 12.055 -3.537 -22.609 1 98.69 221 GLU B O 1
ATOM 3758 N N . HIS B 1 222 ? 10.805 -4.031 -20.828 1 98.75 222 HIS B N 1
ATOM 3759 C CA . HIS B 1 222 ? 9.688 -4.414 -21.688 1 98.75 222 HIS B CA 1
ATOM 3760 C C . HIS B 1 222 ? 8.602 -3.342 -21.688 1 98.75 222 HIS B C 1
ATOM 3762 O O . HIS B 1 222 ? 7.832 -3.242 -22.641 1 98.75 222 HIS B O 1
ATOM 3768 N N . TYR B 1 223 ? 8.484 -2.615 -20.594 1 98.5 223 TYR B N 1
ATOM 3769 C CA . TYR B 1 223 ? 7.492 -1.552 -20.469 1 98.5 223 TYR B CA 1
ATOM 3770 C C . TYR B 1 223 ? 8.117 -0.294 -19.875 1 98.5 223 TYR B C 1
ATOM 3772 O O . TYR B 1 223 ? 7.645 0.229 -18.875 1 98.5 223 TYR B O 1
ATOM 3780 N N . PRO B 1 224 ? 9.125 0.261 -20.562 1 98.31 224 PRO B N 1
ATOM 3781 C CA . PRO B 1 224 ? 9.883 1.371 -19.984 1 98.31 224 PRO B CA 1
ATOM 3782 C C . PRO B 1 224 ? 8.992 2.564 -19.625 1 98.31 224 PRO B C 1
ATOM 3784 O O . PRO B 1 224 ? 9.32 3.326 -18.719 1 98.31 224 PRO B O 1
ATOM 3787 N N . GLU B 1 225 ? 7.844 2.766 -20.266 1 97.62 225 GLU B N 1
ATOM 3788 C CA . GLU B 1 225 ? 6.934 3.875 -20 1 97.62 225 GLU B CA 1
ATOM 3789 C C . GLU B 1 225 ? 6.305 3.75 -18.609 1 97.62 225 GLU B C 1
ATOM 3791 O O . GLU B 1 225 ? 5.766 4.723 -18.078 1 97.62 225 GLU B O 1
ATOM 3796 N N . LEU B 1 226 ? 6.414 2.549 -18.031 1 98.31 226 LEU B N 1
ATOM 3797 C CA . LEU B 1 226 ? 5.809 2.32 -16.719 1 98.31 226 LEU B CA 1
ATOM 3798 C C . LEU B 1 226 ? 6.855 2.4 -15.609 1 98.31 226 LEU B C 1
ATOM 3800 O O . LEU B 1 226 ? 6.52 2.309 -14.43 1 98.31 226 LEU B O 1
ATOM 3804 N N . HIS B 1 227 ? 8.141 2.5 -15.969 1 98.69 227 HIS B N 1
ATOM 3805 C CA . HIS B 1 227 ? 9.148 2.662 -14.93 1 98.69 227 HIS B CA 1
ATOM 3806 C C . HIS B 1 227 ? 8.883 3.902 -14.086 1 98.69 227 HIS B C 1
ATOM 3808 O O . HIS B 1 227 ? 8.523 4.957 -14.617 1 98.69 227 HIS B O 1
ATOM 3814 N N . PHE B 1 228 ? 9.102 3.82 -12.805 1 98.25 228 PHE B N 1
ATOM 3815 C CA . PHE B 1 228 ? 8.688 4.891 -11.906 1 98.25 228 PHE B CA 1
ATOM 3816 C C . PHE B 1 228 ? 9.453 6.172 -12.203 1 98.25 228 PHE B C 1
ATOM 3818 O O . PHE B 1 228 ? 8.953 7.273 -11.961 1 98.25 228 PHE B O 1
ATOM 3825 N N . ASP B 1 229 ? 10.609 6.121 -12.789 1 97.5 229 ASP B N 1
ATOM 3826 C CA . ASP B 1 229 ? 11.383 7.309 -13.133 1 97.5 229 ASP B CA 1
ATOM 3827 C C . ASP B 1 229 ? 10.797 8.016 -14.352 1 97.5 229 ASP B C 1
ATOM 3829 O O . ASP B 1 229 ? 11.125 9.172 -14.625 1 97.5 229 ASP B O 1
ATOM 3833 N N . LYS B 1 230 ? 10 7.328 -15.102 1 96.62 230 LYS B N 1
ATOM 3834 C CA . LYS B 1 230 ? 9.469 7.883 -16.344 1 96.62 230 LYS B CA 1
ATOM 3835 C C . LYS B 1 230 ? 8.039 8.383 -16.156 1 96.62 230 LYS B C 1
ATOM 3837 O O . LYS B 1 230 ? 7.465 8.977 -17.062 1 96.62 230 LYS B O 1
ATOM 3842 N N . LEU B 1 231 ? 7.465 8.117 -15.055 1 96.69 231 LEU B N 1
ATOM 3843 C CA . LEU B 1 231 ? 6.102 8.547 -14.766 1 96.69 231 LEU B CA 1
ATOM 3844 C C . LEU B 1 231 ? 6.094 9.867 -14.008 1 96.69 231 LEU B C 1
ATOM 3846 O O . LEU B 1 231 ? 6.789 10.016 -13 1 96.69 231 LEU B O 1
ATOM 3850 N N . PRO B 1 232 ? 5.367 10.828 -14.5 1 94.75 232 PRO B N 1
ATOM 3851 C CA . PRO B 1 232 ? 5.223 12.047 -13.695 1 94.75 232 PRO B CA 1
ATOM 3852 C C . PRO B 1 232 ? 4.359 11.844 -12.453 1 94.75 232 PRO B C 1
ATOM 3854 O O . PRO B 1 232 ? 3.477 10.977 -12.453 1 94.75 232 PRO B O 1
ATOM 3857 N N . LYS B 1 233 ? 4.594 12.641 -11.422 1 96.75 233 LYS B N 1
ATOM 3858 C CA . LYS B 1 233 ? 3.648 12.703 -10.312 1 96.75 233 LYS B CA 1
ATOM 3859 C C . LYS B 1 233 ? 2.295 13.242 -10.758 1 96.75 233 LYS B C 1
ATOM 3861 O O . LYS B 1 233 ? 2.23 14.203 -11.523 1 96.75 233 LYS B O 1
ATOM 3866 N N . VAL B 1 234 ? 1.204 12.586 -10.367 1 97.25 234 VAL B N 1
ATOM 3867 C CA . VAL B 1 234 ? -0.138 12.961 -10.789 1 97.25 234 VAL B CA 1
ATOM 3868 C C . VAL B 1 234 ? -0.443 14.391 -10.336 1 97.25 234 VAL B C 1
ATOM 3870 O O . VAL B 1 234 ? -1.087 15.156 -11.055 1 97.25 234 VAL B O 1
ATOM 3873 N N . TYR B 1 235 ? -0.018 14.711 -9.109 1 97.12 235 TYR B N 1
ATOM 3874 C CA . TYR B 1 235 ? -0.099 16.078 -8.617 1 97.12 235 TYR B CA 1
ATOM 3875 C C . TYR B 1 235 ? 1.288 16.703 -8.492 1 97.12 235 TYR B C 1
ATOM 3877 O O . TYR B 1 235 ? 2.26 16 -8.188 1 97.12 235 TYR B O 1
ATOM 3885 N N . PRO B 1 236 ? 1.451 17.953 -8.648 1 95.81 236 PRO B N 1
ATOM 3886 C CA . PRO B 1 236 ? 2.768 18.594 -8.734 1 95.81 236 PRO B CA 1
ATOM 3887 C C . PRO B 1 236 ? 3.574 18.453 -7.441 1 95.81 236 PRO B C 1
ATOM 3889 O O . PRO B 1 236 ? 2.998 18.438 -6.352 1 95.81 236 PRO B O 1
ATOM 3892 N N . ALA B 1 237 ? 4.867 18.391 -7.668 1 95.5 237 ALA B N 1
ATOM 3893 C CA . ALA B 1 237 ? 5.758 18.531 -6.516 1 95.5 237 ALA B CA 1
ATOM 3894 C C . ALA B 1 237 ? 5.602 19.906 -5.867 1 95.5 237 ALA B C 1
ATOM 3896 O O . ALA B 1 237 ? 5.168 20.859 -6.516 1 95.5 237 ALA B O 1
ATOM 3897 N N . TRP B 1 238 ? 5.941 19.938 -4.621 1 94.25 238 TRP B N 1
ATOM 3898 C CA . TRP B 1 238 ? 5.676 21.141 -3.855 1 94.25 238 TRP B CA 1
ATOM 3899 C C . TRP B 1 238 ? 6.426 22.328 -4.449 1 94.25 238 TRP B C 1
ATOM 3901 O O . TRP B 1 238 ? 5.949 23.469 -4.387 1 94.25 238 TRP B O 1
ATOM 3911 N N . ASP B 1 239 ? 7.605 22.047 -5.004 1 91.75 239 ASP B N 1
ATOM 3912 C CA . ASP B 1 239 ? 8.422 23.141 -5.535 1 91.75 239 ASP B CA 1
ATOM 3913 C C . ASP B 1 239 ? 7.98 23.516 -6.949 1 91.75 239 ASP B C 1
ATOM 3915 O O . ASP B 1 239 ? 8.562 24.406 -7.57 1 91.75 239 ASP B O 1
ATOM 3919 N N . GLU B 1 240 ? 6.988 22.844 -7.465 1 93.19 240 GLU B N 1
ATOM 3920 C CA . GLU B 1 240 ? 6.398 23.188 -8.758 1 93.19 240 GLU B CA 1
ATOM 3921 C C . GLU B 1 240 ? 5.113 23.984 -8.594 1 93.19 240 GLU B C 1
ATOM 3923 O O . GLU B 1 240 ? 4.539 24.453 -9.578 1 93.19 240 GLU B O 1
ATOM 3928 N N . ILE B 1 241 ? 4.688 24.109 -7.359 1 92.75 241 ILE B N 1
ATOM 3929 C CA . ILE B 1 241 ? 3.471 24.844 -7.055 1 92.75 241 ILE B CA 1
ATOM 3930 C C . ILE B 1 241 ? 3.738 26.344 -7.188 1 92.75 241 ILE B C 1
ATOM 3932 O O . ILE B 1 241 ? 4.793 26.828 -6.77 1 92.75 241 ILE B O 1
ATOM 3936 N N . ASP B 1 242 ? 2.832 27.062 -7.828 1 92.38 242 ASP B N 1
ATOM 3937 C CA . ASP B 1 242 ? 2.869 28.531 -7.758 1 92.38 242 ASP B CA 1
ATOM 3938 C C . ASP B 1 242 ? 2.467 29.016 -6.371 1 92.38 242 ASP B C 1
ATOM 3940 O O . ASP B 1 242 ? 1.278 29.172 -6.082 1 92.38 242 ASP B O 1
ATOM 3944 N N . TRP B 1 243 ? 3.447 29.375 -5.59 1 91.06 243 TRP B N 1
ATOM 3945 C CA . TRP B 1 243 ? 3.205 29.656 -4.18 1 91.06 243 TRP B CA 1
ATOM 3946 C C . TRP B 1 243 ? 2.359 30.922 -4.012 1 91.06 243 TRP B C 1
ATOM 3948 O O . TRP B 1 243 ? 1.684 31.078 -2.994 1 91.06 243 TRP B O 1
ATOM 3958 N N . LYS B 1 244 ? 2.408 31.844 -4.988 1 90.75 244 LYS B N 1
ATOM 3959 C CA . LYS B 1 244 ? 1.638 33.094 -4.941 1 90.75 244 LYS B CA 1
ATOM 3960 C C . LYS B 1 244 ? 0.172 32.844 -5.281 1 90.75 244 LYS B C 1
ATOM 3962 O O . LYS B 1 244 ? -0.714 33.531 -4.797 1 90.75 244 LYS B O 1
ATOM 3967 N N . ASN B 1 245 ? 0.017 31.812 -6.055 1 90.38 245 ASN B N 1
ATOM 3968 C CA . ASN B 1 245 ? -1.321 31.391 -6.457 1 90.38 245 ASN B CA 1
ATOM 3969 C C . ASN B 1 245 ? -1.399 29.875 -6.66 1 90.38 245 ASN B C 1
ATOM 3971 O O . ASN B 1 245 ? -1.453 29.406 -7.793 1 90.38 245 ASN B O 1
ATOM 3975 N N . PRO B 1 246 ? -1.506 29.125 -5.59 1 90.25 246 PRO B N 1
ATOM 3976 C CA . PRO B 1 246 ? -1.331 27.672 -5.656 1 90.25 246 PRO B CA 1
ATOM 3977 C C . PRO B 1 246 ? -2.477 26.969 -6.387 1 90.25 246 PRO B C 1
ATOM 3979 O O . PRO B 1 246 ? -2.264 25.938 -7.031 1 90.25 246 PRO B O 1
ATOM 3982 N N . GLY B 1 247 ? -3.658 27.547 -6.414 1 86.25 247 GLY B N 1
ATOM 3983 C CA . GLY B 1 247 ? -4.879 26.906 -6.871 1 86.25 247 GLY B CA 1
ATOM 3984 C C . GLY B 1 247 ? -4.734 26.25 -8.234 1 86.25 247 GLY B C 1
ATOM 3985 O O . GLY B 1 247 ? -4.859 25.031 -8.359 1 86.25 247 GLY B O 1
ATOM 3986 N N . PRO B 1 248 ? -4.289 26.969 -9.25 1 85.62 248 PRO B N 1
ATOM 3987 C CA . PRO B 1 248 ? -4.219 26.438 -10.617 1 85.62 248 PRO B CA 1
ATOM 3988 C C . PRO B 1 248 ? -3.184 25.312 -10.766 1 85.62 248 PRO B C 1
ATOM 3990 O O . PRO B 1 248 ? -3.299 24.484 -11.656 1 85.62 248 PRO B O 1
ATOM 3993 N N . SER B 1 249 ? -2.26 25.25 -9.891 1 88.75 249 SER B N 1
ATOM 3994 C CA . SER B 1 249 ? -1.19 24.266 -9.992 1 88.75 249 SER B CA 1
ATOM 3995 C C . SER B 1 249 ? -1.578 22.953 -9.312 1 88.75 249 SER B C 1
ATOM 3997 O O . SER B 1 249 ? -0.951 21.922 -9.539 1 88.75 249 SER B O 1
ATOM 3999 N N . LEU B 1 250 ? -2.578 23.016 -8.547 1 93.12 250 LEU B N 1
ATOM 4000 C CA . LEU B 1 250 ? -2.92 21.859 -7.715 1 93.12 250 LEU B CA 1
ATOM 4001 C C . LEU B 1 250 ? -4.039 21.047 -8.359 1 93.12 250 LEU B C 1
ATOM 4003 O O . LEU B 1 250 ? -5.113 20.891 -7.773 1 93.12 250 LEU B O 1
ATOM 4007 N N . LYS B 1 251 ? -3.748 20.625 -9.594 1 91.06 251 LYS B N 1
ATOM 4008 C CA . LYS B 1 251 ? -4.656 19.797 -10.383 1 91.06 251 LYS B CA 1
ATOM 4009 C C . LYS B 1 251 ? -3.947 18.547 -10.906 1 91.06 251 LYS B C 1
ATOM 4011 O O . LYS B 1 251 ? -2.723 18.531 -11.047 1 91.06 251 LYS B O 1
ATOM 4016 N N . SER B 1 252 ? -4.762 17.625 -11.172 1 93.69 252 SER B N 1
ATOM 4017 C CA . SER B 1 252 ? -4.246 16.344 -11.664 1 93.69 252 SER B CA 1
ATOM 4018 C C . SER B 1 252 ? -3.529 16.531 -13 1 93.69 252 SER B C 1
ATOM 4020 O O . SER B 1 252 ? -4.023 17.219 -13.891 1 93.69 252 SER B O 1
ATOM 4022 N N . ARG B 1 253 ? -2.33 15.938 -13.07 1 90 253 ARG B N 1
ATOM 4023 C CA . ARG B 1 253 ? -1.573 15.82 -14.312 1 90 253 ARG B CA 1
ATOM 4024 C C . ARG B 1 253 ? -1.546 14.375 -14.805 1 90 253 ARG B C 1
ATOM 4026 O O . ARG B 1 253 ? -0.603 13.961 -15.484 1 90 253 ARG B O 1
ATOM 4033 N N . ARG B 1 254 ? -2.531 13.75 -14.383 1 88.81 254 ARG B N 1
ATOM 4034 C CA . ARG B 1 254 ? -2.633 12.336 -14.734 1 88.81 254 ARG B CA 1
ATOM 4035 C C . ARG B 1 254 ? -2.553 12.141 -16.234 1 88.81 254 ARG B C 1
ATOM 4037 O O . ARG B 1 254 ? -3.23 12.836 -17 1 88.81 254 ARG B O 1
ATOM 4044 N N . ILE B 1 255 ? -1.691 11.211 -16.688 1 84.06 255 ILE B N 1
ATOM 4045 C CA . ILE B 1 255 ? -1.535 10.875 -18.109 1 84.06 255 ILE B CA 1
ATOM 4046 C C . ILE B 1 255 ? -1.924 9.422 -18.344 1 84.06 255 ILE B C 1
ATOM 4048 O O . ILE B 1 255 ? -1.797 8.586 -17.438 1 84.06 255 ILE B O 1
ATOM 4052 N N . ASP B 1 256 ? -2.453 9.25 -19.5 1 83.69 256 ASP B N 1
ATOM 4053 C CA . ASP B 1 256 ? -2.768 7.875 -19.875 1 83.69 256 ASP B CA 1
ATOM 4054 C C . ASP B 1 256 ? -1.573 7.207 -20.547 1 83.69 256 ASP B C 1
ATOM 4056 O O . ASP B 1 256 ? -1.308 7.445 -21.734 1 83.69 256 ASP B O 1
ATOM 4060 N N . VAL B 1 257 ? -0.865 6.496 -19.719 1 83 257 VAL B N 1
ATOM 4061 C CA . VAL B 1 257 ? 0.335 5.852 -20.234 1 83 257 VAL B CA 1
ATOM 4062 C C . VAL B 1 257 ? -0.014 4.465 -20.781 1 83 257 VAL B C 1
ATOM 4064 O O . VAL B 1 257 ? -0.965 3.834 -20.312 1 83 257 VAL B O 1
#

Foldseek 3Di:
DDFQLAAAAEEAEEVQQVCLPPVLFLQVVVCVLCPLFHHYHGRYHHLAALVRCLVVVVVVQDFPVCCVGHHHHQEYEYEHLLQCLWDPVDPSHNPLVVSLVSVVSVVCQQPPPPHRRDPPNYAYEYEQFAFFLQVLLQVVQQPDVPRDGRTHDRVSSVSNSVSSVVSCVVVVHHYQSLHVVLCVCLVNDSNSCCVQAVRRHHGDSVSSVVVNVSVLVSCCVPPVCPRSVNTDRQADDPVQAPPVDRVVRGHGPHDDD/DDFQLAAAAEEAEEVQQVCLPPVLFLQVVVCVLCPLFHHYHGHYHHLAALVRCLVVVVVVQDFPVCCVGHHHHQEYEYEHLLQCLWDPVDPSHNPLVVSLVSVVSVVCQQPPPPHRRDPPNYAYEYEQFAFFLQVLLQVVQQPDVPRDGRTHDRVSSVSNSVSRVVSCVVVVHHYQSLHVVLCVCLVNDSNSCCVQAVRRHHGDSVSSVVVNVSVLVSCCVPPVCPRSVNTDRQADDPVQAPPVDRVVRGHGPHDDD

Radius of gyration: 23.7 Å; Cα contacts (8 Å, |Δi|>4): 1121; chains: 2; bounding box: 49×68×54 Å

Secondary structure (DSSP, 8-state):
-B-S-S-EEEEEESHHHHGGGSTT-HHHHHHHHTTTT-EEEEEE-TT--TTTHHHHHHHHBPPGGGGGGS--EEEEEEE--TTTTS-TTSTT---HHHHHHHHHHHHHHHH-TTSTT--TT-EEEEEPPPP--HHHHHHHHHTSSS-------HHHHHHHHHHHHHHHHHHT--EE-HHHHHHHHTTTSSGGGTTT-TTSSS--HHHHHHHHHHHHHHHHHH-GGGSGGGSPPSS--GGGS-TTS-GGGSS------/-B-S-S-EEEEEESHHHHGGGSTT-HHHHHHHHTTTT-EEEEEE-TT--TTTHHHHHHHHBPPGGGGGGS--EEEEEEE--TTTTS-TTSTT---HHHHHHHHHHHHHHHH-TTSTT--TT-EEEEEPPPP--HHHHHHHHHTSSS-------HHHHHHHHHHHHHHHHHHT--EE-HHHHHHHHTTTSSGGGTTT-TTSSS--HHHHHHHHHHHHHHHHHH-GGGSGGGSPPSS--GGGS-TTS-GGGSS------